Protein AF-0000000080140809 (afdb_homodimer)

Foldseek 3Di:
DLPAFPDALDQKFKEKFFAAAADQALVVLLVRVLVSLLVQLVVGHQEYEYAFASSFDPDLVTQVVFAAALVDPVGCVSLQSQLVSLQVSQHKYFSHWHWYDDPNFIFTKTFIAASNSDTFDMATAADWDADDDPPADGDTRVVHHDHDDAWDWGQYNGGIETEHEAVRVVDLLNLVVCVSNNHAEYEYRYFDALDFDDPLSNLHKYWYHYHADDVDDPPPSHHWTFIAGNVRDTQDTDDRHGDMIMGMDRSVSSVVVCVVPVVVVVDDVVVDDRDDPVVD/DLPAFPDALDQKFKEKFFAAAADQALVVLLVVVLVSLLVQLVVGHQEYEYAFASSFPPDLVTQVVFAAALVDPVGCSSLQSQLVSLQVSQHKYFSHWHWYDDPNFIFTKTFIAASNSDTFDMDTAADWDADDDPPADGDTRVVHHDHDDAWDWGQYNGGIETEHEAVRVVDLLSLVVCVSNNHAEYEYRYFDAQDADDPLSNLHKYWYHYHADDVDDPPPRHHWTFIAGNRRDTQDTDDRHGDMIMGMDRSVSSVVVCVVPVVVVVDDVVVDDRDDPVVD

Organism: Aquilegia coerulea (NCBI:txid218851)

Sequence (560 aa):
MADLPPIPKVSKFKIALCQLKVTMDKAQNIIEACKSIEDAAQKGAMLVVLPEMWNCPYSSDNFSRFAEDFNDRNTSPSFMMLSEVAHSQGITIVGGSVPERCGGRLYNTSCVFGADGKLIAKHRKVHLFDINMPGEISFKESDIFTAGDKPTVVDTDVGHIGIGICHDIRFPELSMLYASRGVHLICYPGAFNMSTGEALWELLFVATCSPARASSGSYIIWGHSTLVGPFGEIIATAGCEETTVIAEVDYSMIQLRRESLPLEKQKRGDIYKVVDYFMDMADLPPIPKVSKFKIALCQLKVTMDKAQNIIEACKSIEDAAQKGAMLVVLPEMWNCPYSSDNFSRFAEDFNDRNTSPSFMMLSEVAHSQGITIVGGSVPERCGGRLYNTSCVFGADGKLIAKHRKVHLFDINMPGEISFKESDIFTAGDKPTVVDTDVGHIGIGICHDIRFPELSMLYASRGVHLICYPGAFNMSTGEALWELLFVATCSPARASSGSYIIWGHSTLVGPFGEIIATAGCEETTVIAEVDYSMIQLRRESLPLEKQKRGDIYKVVDYFMD

pLDDT: mean 88.83, std 14.15, range [26.0, 98.88]

Nearest PDB structures (foldseek):
  2w1v-assembly1_B  TM=9.337E-01  e=7.143E-37  Mus musculus
  4hgd-assembly2_C  TM=8.334E-01  e=1.676E-21  Saccharomyces cerevisiae S288C
  4hgd-assembly2_B  TM=8.288E-01  e=1.229E-21  Saccharomyces cerevisiae S288C
  4hg5-assembly1_C  TM=8.174E-01  e=3.115E-21  Saccharomyces cerevisiae S288C
  4hgd-assembly1_A  TM=8.126E-01  e=7.418E-21  Saccharomyces cerevisiae S288C

Radius of gyration: 25.03 Å; Cα contacts (8 Å, |Δi|>4): 1475; chains: 2; bounding box: 55×76×51 Å

InterPro domains:
  IPR003010 Carbon-nitrogen hydrolase [PF00795] (14-257)
  IPR003010 Carbon-nitrogen hydrolase [PS50263] (13-251)
  IPR036526 Carbon-nitrogen hydrolase superfamily [G3DSA:3.60.110.10] (10-277)
  IPR036526 Carbon-nitrogen hydrolase superfamily [SSF56317] (7-264)
  IPR045254 Nit1/2, carbon-nitrogen hydrolase domain [cd07572] (14-268)

Structure (mmCIF, N/CA/C/O backbone):
data_AF-0000000080140809-model_v1
#
loop_
_entity.id
_entity.type
_entity.pdbx_description
1 polymer 'CN hydrolase domain-containing protein'
#
loop_
_atom_site.group_PDB
_atom_site.id
_atom_site.type_symbol
_atom_site.label_atom_id
_atom_site.label_alt_id
_atom_site.label_comp_id
_atom_site.label_asym_id
_atom_site.label_entity_id
_atom_site.label_seq_id
_atom_site.pdbx_PDB_ins_code
_atom_site.Cartn_x
_atom_site.Cartn_y
_atom_site.Cartn_z
_atom_site.occupancy
_atom_site.B_iso_or_equiv
_atom_site.auth_seq_id
_atom_site.auth_comp_id
_atom_site.auth_asym_id
_atom_site.auth_atom_id
_atom_site.pdbx_PDB_model_num
ATOM 1 N N . MET A 1 1 ? -15.273 -7.195 19.672 1 26 1 MET A N 1
ATOM 2 C CA . MET A 1 1 ? -16.172 -6.434 18.812 1 26 1 MET A CA 1
ATOM 3 C C . MET A 1 1 ? -15.547 -5.105 18.406 1 26 1 MET A C 1
ATOM 5 O O . MET A 1 1 ? -15.18 -4.297 19.266 1 26 1 MET A O 1
ATOM 9 N N . ALA A 1 2 ? -14.828 -5.137 17.25 1 36.91 2 ALA A N 1
ATOM 10 C CA . ALA A 1 2 ? -14.273 -3.838 16.875 1 36.91 2 ALA A CA 1
ATOM 11 C C . ALA A 1 2 ? -15.281 -2.719 17.109 1 36.91 2 ALA A C 1
ATOM 13 O O . ALA A 1 2 ? -16.422 -2.801 16.641 1 36.91 2 ALA A O 1
ATOM 14 N N . ASP A 1 3 ? -15.203 -2.035 18.062 1 42.16 3 ASP A N 1
ATOM 15 C CA . ASP A 1 3 ? -16.094 -0.907 18.312 1 42.16 3 ASP A CA 1
ATOM 16 C C . ASP A 1 3 ? -16.219 -0.023 17.078 1 42.16 3 A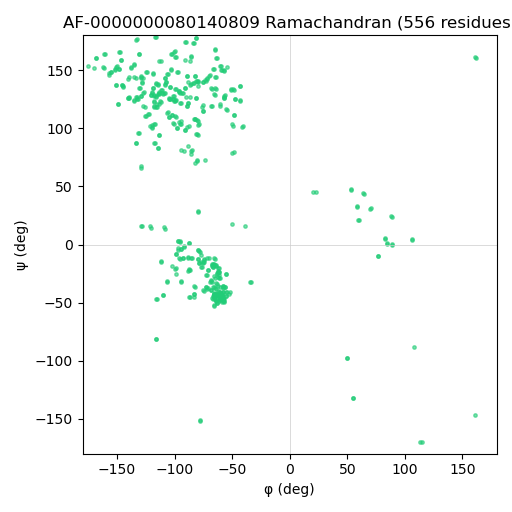SP A C 1
ATOM 18 O O . ASP A 1 3 ? -15.234 0.248 16.391 1 42.16 3 ASP A O 1
ATOM 22 N N . LEU A 1 4 ? -17.406 -0.043 16.484 1 50.22 4 LEU A N 1
ATOM 23 C CA . LEU A 1 4 ? -17.703 0.815 15.352 1 50.22 4 LEU A CA 1
ATOM 24 C C . LEU A 1 4 ? -17.172 2.223 15.57 1 50.22 4 LEU A C 1
ATOM 26 O O . LEU A 1 4 ? -17.172 2.727 16.703 1 50.22 4 LEU A O 1
ATOM 30 N N . PRO A 1 5 ? -16.344 2.643 14.609 1 56.59 5 PRO A N 1
ATOM 31 C CA . PRO A 1 5 ? -15.922 4.035 14.758 1 56.59 5 PRO A CA 1
ATOM 32 C C . PRO A 1 5 ? -17.078 4.965 15.148 1 56.59 5 PRO A C 1
ATOM 34 O O . PRO A 1 5 ? -18.234 4.688 14.836 1 56.59 5 PRO A O 1
ATOM 37 N N . PRO A 1 6 ? -16.859 5.855 16.078 1 65 6 PRO A N 1
ATOM 38 C CA . PRO A 1 6 ? -17.906 6.836 16.391 1 65 6 PRO A CA 1
ATOM 39 C C . PRO A 1 6 ? -18.484 7.504 15.141 1 65 6 PRO A C 1
ATOM 41 O O . PRO A 1 6 ? -17.766 7.68 14.148 1 65 6 PRO A O 1
ATOM 44 N N . ILE A 1 7 ? -19.75 7.582 15.047 1 74.75 7 ILE A N 1
ATOM 45 C CA . ILE A 1 7 ? -20.438 8.227 13.938 1 74.75 7 ILE A CA 1
ATOM 46 C C . ILE A 1 7 ? -20.047 9.695 13.867 1 74.75 7 ILE A C 1
ATOM 48 O O . ILE A 1 7 ? -20.172 10.43 14.852 1 74.75 7 ILE A O 1
ATOM 52 N N . PRO A 1 8 ? -19.516 10.047 12.781 1 82.31 8 PRO A N 1
ATOM 53 C CA . PRO A 1 8 ? -19.156 11.461 12.648 1 82.31 8 PRO A CA 1
ATOM 54 C C . PRO A 1 8 ? -20.359 12.391 12.781 1 82.31 8 PRO A C 1
ATOM 56 O O . PRO A 1 8 ? -21.484 11.992 12.477 1 82.31 8 PRO A O 1
ATOM 59 N N . LYS A 1 9 ? -20.094 13.578 13.273 1 85 9 LYS A N 1
ATOM 60 C CA . LYS A 1 9 ? -21.156 14.57 13.453 1 85 9 LYS A CA 1
ATOM 61 C C . LYS A 1 9 ? -21.719 15.008 12.109 1 85 9 LYS A C 1
ATOM 63 O O . LYS A 1 9 ? -22.891 15.422 12.023 1 85 9 LYS A O 1
ATOM 68 N N . VAL A 1 10 ? -20.891 14.93 11.07 1 91.06 10 VAL A N 1
ATOM 69 C CA . VAL A 1 10 ? -21.328 15.258 9.719 1 91.06 10 VAL A CA 1
ATOM 70 C C . VAL A 1 10 ? -21.047 14.086 8.789 1 91.06 10 VAL A C 1
ATOM 72 O O . VAL A 1 10 ? -20.047 13.375 8.953 1 91.06 10 VAL A O 1
ATOM 75 N N . SER A 1 11 ? -21.938 13.969 7.773 1 91.56 11 SER A N 1
ATOM 76 C CA . SER A 1 11 ? -21.766 12.875 6.824 1 91.56 11 SER A CA 1
ATOM 77 C C . SER A 1 11 ? -20.984 13.328 5.594 1 91.56 11 SER A C 1
ATOM 79 O O . SER A 1 11 ? -20.328 12.523 4.945 1 91.56 11 SER A O 1
ATOM 81 N N . LYS A 1 12 ? -21.219 14.602 5.305 1 95.94 12 LYS A N 1
ATOM 82 C CA . LYS A 1 12 ? -20.547 15.211 4.156 1 95.94 12 LYS A CA 1
ATOM 83 C C . LYS A 1 12 ? -19.969 16.578 4.52 1 95.94 12 LYS A C 1
ATOM 85 O O . LYS A 1 12 ? -20.562 17.328 5.285 1 95.94 12 LYS A O 1
ATOM 90 N N . PHE A 1 13 ? -18.859 16.859 3.969 1 97.62 13 PHE A N 1
ATOM 91 C CA . PHE A 1 13 ? -18.25 18.172 4.18 1 97.62 13 PHE A CA 1
ATOM 92 C C . PHE A 1 13 ? -17.219 18.469 3.102 1 97.62 13 PHE A C 1
ATOM 94 O O . PHE A 1 13 ? -16.812 17.578 2.359 1 97.62 13 PHE A O 1
ATOM 101 N N . LYS A 1 14 ? -16.875 19.75 3.035 1 98.12 14 LYS A N 1
ATOM 102 C CA . LYS A 1 14 ? -15.828 20.156 2.115 1 98.12 14 LYS A CA 1
ATOM 103 C C . LYS A 1 14 ? -14.484 20.25 2.83 1 98.12 14 LYS A C 1
ATOM 105 O O . LYS A 1 14 ? -14.391 20.844 3.914 1 98.12 14 LYS A O 1
ATOM 110 N N . ILE A 1 15 ? -13.492 19.656 2.221 1 98.56 15 ILE A N 1
ATOM 111 C CA . ILE A 1 15 ? -12.109 19.766 2.67 1 98.56 15 ILE A CA 1
ATOM 112 C C . ILE A 1 15 ? -11.312 20.625 1.695 1 98.56 15 ILE A C 1
ATOM 114 O O . ILE A 1 15 ? -11.555 20.594 0.487 1 98.56 15 ILE A O 1
ATOM 118 N N . ALA A 1 16 ? -10.414 21.391 2.223 1 98.62 16 ALA A N 1
ATOM 119 C CA . ALA A 1 16 ? -9.5 22.172 1.397 1 98.62 16 ALA A CA 1
ATOM 120 C C . ALA A 1 16 ? -8.047 21.797 1.679 1 98.62 16 ALA A C 1
ATOM 122 O O . ALA A 1 16 ? -7.625 21.734 2.836 1 98.62 16 ALA A O 1
ATOM 123 N N . LEU A 1 17 ? -7.336 21.5 0.632 1 97.75 17 LEU A N 1
ATOM 124 C CA . LEU A 1 17 ? -5.895 21.266 0.684 1 97.75 17 LEU A CA 1
ATOM 125 C C . LEU A 1 17 ? -5.129 22.453 0.126 1 97.75 17 LEU A C 1
ATOM 127 O O . LEU A 1 17 ? -5.148 22.703 -1.082 1 97.75 17 LEU A O 1
ATOM 131 N N . CYS A 1 18 ? -4.449 23.172 1.012 1 97.81 18 CYS A N 1
ATOM 132 C CA . CYS A 1 18 ? -3.756 24.391 0.602 1 97.81 18 CYS A CA 1
ATOM 133 C C . CYS A 1 18 ? -2.316 24.078 0.201 1 97.81 18 CYS A C 1
ATOM 135 O O . CYS A 1 18 ? -1.435 24 1.057 1 97.81 18 CYS A O 1
ATOM 137 N N . GLN A 1 19 ? -2.1 23.953 -1.057 1 95.69 19 GLN A N 1
ATOM 138 C CA . GLN A 1 19 ? -0.749 23.781 -1.577 1 95.69 19 GLN A CA 1
ATOM 139 C C . GLN A 1 19 ? -0 25.109 -1.644 1 95.69 19 GLN A C 1
ATOM 141 O O . GLN A 1 19 ? -0.172 25.875 -2.592 1 95.69 19 GLN A O 1
ATOM 146 N N . LEU A 1 20 ? 0.915 25.328 -0.697 1 95.69 20 LEU A N 1
ATOM 147 C CA . LEU A 1 20 ? 1.479 26.656 -0.481 1 95.69 20 LEU A CA 1
ATOM 148 C C . LEU A 1 20 ? 2.914 26.734 -0.994 1 95.69 20 LEU A C 1
ATOM 150 O O . LEU A 1 20 ? 3.658 25.75 -0.905 1 95.69 20 LEU A O 1
ATOM 154 N N . LYS A 1 21 ? 3.227 27.891 -1.467 1 92.38 21 LYS A N 1
ATOM 155 C CA . LYS A 1 21 ? 4.633 28.219 -1.701 1 92.38 21 LYS A CA 1
ATOM 156 C C . LYS A 1 21 ? 5.324 28.625 -0.405 1 92.38 21 LYS A C 1
ATOM 158 O O . LYS A 1 21 ? 4.75 29.344 0.412 1 92.38 21 LYS A O 1
ATOM 163 N N . VAL A 1 22 ? 6.527 28.172 -0.271 1 93.12 22 VAL A N 1
ATOM 164 C CA . VAL A 1 22 ? 7.281 28.484 0.94 1 93.12 22 VAL A CA 1
ATOM 165 C C . VAL A 1 22 ? 8.477 29.359 0.597 1 93.12 22 VAL A C 1
ATOM 167 O O . VAL A 1 22 ? 9.219 29.078 -0.348 1 93.12 22 VAL A O 1
ATOM 170 N N . THR A 1 23 ? 8.617 30.453 1.328 1 93.19 23 THR A N 1
ATOM 171 C CA . THR A 1 23 ? 9.734 31.359 1.116 1 93.19 23 THR A CA 1
ATOM 172 C C . THR A 1 23 ? 10.625 31.422 2.352 1 93.19 23 THR A C 1
ATOM 174 O O . THR A 1 23 ? 10.312 30.812 3.377 1 93.19 23 THR A O 1
ATOM 177 N N . MET A 1 24 ? 11.734 32.219 2.26 1 94.56 24 MET A N 1
ATOM 178 C CA . MET A 1 24 ? 12.672 32.406 3.361 1 94.56 24 MET A CA 1
ATOM 179 C C . MET A 1 24 ? 12.125 33.375 4.406 1 94.56 24 MET A C 1
ATOM 181 O O . MET A 1 24 ? 12.703 33.531 5.48 1 94.56 24 MET A O 1
ATOM 185 N N . ASP A 1 25 ? 11.031 33.969 4.145 1 96.38 25 ASP A N 1
ATOM 186 C CA . ASP A 1 25 ? 10.398 34.938 5.051 1 96.38 25 ASP A CA 1
ATOM 187 C C . ASP A 1 25 ? 9.242 34.281 5.805 1 96.38 25 ASP A C 1
ATOM 189 O O . ASP A 1 25 ? 8.141 34.156 5.266 1 96.38 25 ASP A O 1
ATOM 193 N N . LYS A 1 26 ? 9.43 33.969 7.035 1 97 26 LYS A N 1
ATOM 194 C CA . LYS A 1 26 ? 8.438 33.281 7.855 1 97 26 LYS A CA 1
ATOM 195 C C . LYS A 1 26 ? 7.141 34.094 7.941 1 97 26 LYS A C 1
ATOM 197 O O . LYS A 1 26 ? 6.051 33.531 7.836 1 97 26 LYS A O 1
ATOM 202 N N . ALA A 1 27 ? 7.301 35.375 8.164 1 97.69 27 ALA A N 1
ATOM 203 C CA . ALA A 1 27 ? 6.125 36.219 8.289 1 97.69 27 ALA A CA 1
ATOM 204 C C . ALA A 1 27 ? 5.273 36.188 7.023 1 97.69 27 ALA A C 1
ATOM 206 O O . ALA A 1 27 ? 4.043 36.094 7.098 1 97.69 27 ALA A O 1
ATOM 207 N N . GLN A 1 28 ? 5.938 36.219 5.918 1 97.75 28 GLN A N 1
ATOM 208 C CA . GLN A 1 28 ? 5.227 36.125 4.648 1 97.75 28 GLN A CA 1
ATOM 209 C C . GLN A 1 28 ? 4.535 34.781 4.484 1 97.75 28 GLN A C 1
ATOM 211 O O . GLN A 1 28 ? 3.408 34.719 3.988 1 97.75 28 GLN A O 1
ATOM 216 N N . ASN A 1 29 ? 5.219 33.719 4.801 1 97.69 29 ASN A N 1
ATOM 217 C CA . ASN A 1 29 ? 4.609 32.406 4.746 1 97.69 29 ASN A CA 1
ATOM 218 C C . ASN A 1 29 ? 3.34 32.312 5.59 1 97.69 29 ASN A C 1
ATOM 220 O O . ASN A 1 29 ? 2.34 31.75 5.164 1 97.69 29 ASN A O 1
ATOM 224 N N . ILE A 1 30 ? 3.367 32.906 6.754 1 98.62 30 ILE A N 1
ATOM 225 C CA . ILE A 1 30 ? 2.242 32.906 7.68 1 98.62 30 ILE A CA 1
ATOM 226 C C . ILE A 1 30 ? 1.074 33.688 7.09 1 98.62 30 ILE A C 1
ATOM 228 O O . ILE A 1 30 ? -0.074 33.25 7.145 1 98.62 30 ILE A O 1
ATOM 232 N N . ILE A 1 31 ? 1.376 34.781 6.523 1 98.5 31 ILE A N 1
ATOM 233 C CA . ILE A 1 31 ? 0.348 35.625 5.91 1 98.5 31 ILE A CA 1
ATOM 234 C C . ILE A 1 31 ? -0.338 34.844 4.785 1 98.5 31 ILE A C 1
ATOM 236 O O . ILE A 1 31 ? -1.567 34.844 4.695 1 98.5 31 ILE A O 1
ATOM 240 N N . GLU A 1 32 ? 0.448 34.25 3.949 1 97.56 32 GLU A N 1
ATOM 241 C CA . GLU A 1 32 ? -0.094 33.5 2.816 1 97.56 32 GLU A CA 1
ATOM 242 C C . GLU A 1 32 ? -0.928 32.312 3.281 1 97.56 32 GLU A C 1
ATOM 244 O O . GLU A 1 32 ? -1.968 32 2.695 1 97.56 32 GLU A O 1
ATOM 249 N N . ALA A 1 33 ? -0.45 31.609 4.254 1 98.44 33 ALA A N 1
ATOM 250 C CA . ALA A 1 33 ? -1.217 30.516 4.82 1 98.44 33 ALA A CA 1
ATOM 251 C C . ALA A 1 33 ? -2.564 30.984 5.348 1 98.44 33 ALA A C 1
ATOM 253 O O . ALA A 1 33 ? -3.6 30.375 5.074 1 98.44 33 ALA A O 1
ATOM 254 N N . CYS A 1 34 ? -2.488 32.062 6.086 1 98.81 34 CYS A N 1
ATOM 255 C CA . CYS A 1 34 ? -3.713 32.625 6.652 1 98.81 34 CYS A CA 1
ATOM 256 C C . CYS A 1 34 ? -4.715 32.969 5.555 1 98.81 34 CYS A C 1
ATOM 258 O O . CYS A 1 34 ? -5.891 32.594 5.645 1 98.81 34 CYS A O 1
ATOM 260 N N . LYS A 1 35 ? -4.242 33.594 4.598 1 98.69 35 LYS A N 1
ATOM 261 C CA . LYS A 1 35 ? -5.094 34 3.473 1 98.69 35 LYS A CA 1
ATOM 262 C C . LYS A 1 35 ? -5.711 32.75 2.809 1 98.69 35 LYS A C 1
ATOM 264 O O . LYS A 1 35 ? -6.898 32.75 2.469 1 98.69 35 LYS A O 1
ATOM 269 N N . SER A 1 36 ? -4.941 31.781 2.568 1 98.44 36 SER A N 1
ATOM 270 C CA . SER A 1 36 ? -5.418 30.562 1.917 1 98.44 36 SER A CA 1
ATOM 271 C C . SER A 1 36 ? -6.484 29.859 2.756 1 98.44 36 SER A C 1
ATOM 273 O O . SER A 1 36 ? -7.469 29.359 2.217 1 98.44 36 SER A O 1
ATOM 275 N N . ILE A 1 37 ? -6.285 29.828 4.043 1 98.75 37 ILE A N 1
ATOM 276 C CA . ILE A 1 37 ? -7.246 29.219 4.953 1 98.75 37 ILE A CA 1
ATOM 277 C C . ILE A 1 37 ? -8.562 30 4.914 1 98.75 37 ILE A C 1
ATOM 279 O O . ILE A 1 37 ? -9.641 29.406 4.801 1 98.75 37 ILE A O 1
ATOM 283 N N . GLU A 1 38 ? -8.438 31.297 5.023 1 98.81 38 GLU A N 1
ATOM 284 C CA . GLU A 1 38 ? -9.625 32.156 5 1 98.81 38 GLU A CA 1
ATOM 285 C C . GLU A 1 38 ? -10.406 31.953 3.697 1 98.81 38 GLU A C 1
ATOM 287 O O . GLU A 1 38 ? -11.633 31.844 3.713 1 98.81 38 GLU A O 1
ATOM 292 N N . ASP A 1 39 ? -9.672 31.969 2.617 1 98.62 39 ASP A N 1
ATOM 293 C CA . ASP A 1 39 ? -10.297 31.781 1.313 1 98.62 39 ASP A CA 1
ATOM 294 C C . ASP A 1 39 ? -11.016 30.438 1.247 1 98.62 39 ASP A C 1
ATOM 296 O O . ASP A 1 39 ? -12.133 30.344 0.728 1 98.62 39 ASP A O 1
ATOM 300 N N . ALA A 1 40 ? -10.375 29.391 1.735 1 98.56 40 ALA A N 1
ATOM 301 C CA . ALA A 1 40 ? -10.969 28.062 1.75 1 98.56 40 ALA A CA 1
ATOM 302 C C . ALA A 1 40 ? -12.234 28.031 2.598 1 98.56 40 ALA A C 1
ATOM 304 O O . ALA A 1 40 ? -13.242 27.438 2.201 1 98.56 40 ALA A O 1
ATOM 305 N N . ALA A 1 41 ? -12.188 28.625 3.738 1 98.56 41 ALA A N 1
ATOM 306 C CA . ALA A 1 41 ? -13.344 28.703 4.621 1 98.56 41 ALA A CA 1
ATOM 307 C C . ALA A 1 41 ? -14.508 29.422 3.943 1 98.56 41 ALA A C 1
ATOM 309 O O . ALA A 1 41 ? -15.656 28.984 4.039 1 98.56 41 ALA A O 1
ATOM 310 N N . GLN A 1 42 ? -14.195 30.484 3.32 1 98.38 42 GLN A N 1
ATOM 311 C CA . GLN A 1 42 ? -15.211 31.266 2.623 1 98.38 42 GLN A CA 1
ATOM 312 C C . GLN A 1 42 ? -15.867 30.438 1.516 1 98.38 42 GLN A C 1
ATOM 314 O O . GLN A 1 42 ? -17.031 30.656 1.182 1 98.38 42 GLN A O 1
ATOM 319 N N . LYS A 1 43 ? -15.148 29.547 1.012 1 98.31 43 LYS A N 1
ATOM 320 C CA . LYS A 1 43 ? -15.664 28.688 -0.049 1 98.31 43 LYS A CA 1
ATOM 321 C C . LYS A 1 43 ? -16.375 27.469 0.531 1 98.31 43 LYS A C 1
ATOM 323 O O . LYS A 1 43 ? -16.734 26.547 -0.204 1 98.31 43 LYS A O 1
ATOM 328 N N . GLY A 1 44 ? -16.422 27.406 1.853 1 98.31 44 GLY A N 1
ATOM 329 C CA . GLY A 1 44 ? -17.281 26.422 2.492 1 98.31 44 GLY A CA 1
ATOM 330 C C . GLY A 1 44 ? -16.516 25.266 3.107 1 98.31 44 GLY A C 1
ATOM 331 O O . GLY A 1 44 ? -17.125 24.312 3.584 1 98.31 44 GLY A O 1
ATOM 332 N N . ALA A 1 45 ? -15.227 25.297 3.086 1 98.62 45 ALA A N 1
ATOM 333 C CA . ALA A 1 45 ? -14.453 24.234 3.697 1 98.62 45 ALA A CA 1
ATOM 334 C C . ALA A 1 45 ? -14.68 24.172 5.207 1 98.62 45 ALA A C 1
ATOM 336 O O . ALA A 1 45 ? -14.68 25.219 5.875 1 98.62 45 ALA A O 1
ATOM 337 N N . MET A 1 46 ? -14.898 23.016 5.695 1 98.62 46 MET A N 1
ATOM 338 C CA . MET A 1 46 ? -15.008 22.797 7.137 1 98.62 46 MET A CA 1
ATOM 339 C C . MET A 1 46 ? -13.703 22.266 7.711 1 98.62 46 MET A C 1
ATOM 341 O O . MET A 1 46 ? -13.484 22.328 8.922 1 98.62 46 MET A O 1
ATOM 345 N N . LEU A 1 47 ? -12.898 21.719 6.871 1 98.75 47 LEU A N 1
ATOM 346 C CA . LEU A 1 47 ? -11.562 21.234 7.199 1 98.75 47 LEU A CA 1
ATOM 347 C C . LEU A 1 47 ? -10.531 21.781 6.219 1 98.75 47 LEU A C 1
ATOM 349 O O . LEU A 1 47 ? -10.727 21.719 5.004 1 98.75 47 LEU A O 1
ATOM 353 N N . VAL A 1 48 ? -9.508 22.359 6.727 1 98.81 48 VAL A N 1
ATOM 354 C CA . VAL A 1 48 ? -8.391 22.828 5.914 1 98.81 48 VAL A CA 1
ATOM 355 C C . VAL A 1 48 ? -7.113 22.109 6.324 1 98.81 48 VAL A C 1
ATOM 357 O O . VAL A 1 48 ? -6.852 21.922 7.516 1 98.81 48 VAL A O 1
ATOM 360 N N . VAL A 1 49 ? -6.383 21.672 5.367 1 98.75 49 VAL A N 1
ATOM 361 C CA . VAL A 1 49 ? -5.113 21 5.598 1 98.75 49 VAL A CA 1
ATOM 362 C C . VAL A 1 49 ? -3.977 21.797 4.961 1 98.75 49 VAL A C 1
ATOM 364 O O . VAL A 1 49 ? -4.07 22.203 3.801 1 98.75 49 VAL A O 1
ATOM 367 N N . LEU A 1 50 ? -2.965 22.078 5.723 1 98.44 50 LEU A N 1
ATOM 368 C CA . LEU A 1 50 ? -1.776 22.766 5.215 1 98.44 50 LEU A CA 1
ATOM 369 C C . LEU A 1 50 ? -0.658 21.766 4.945 1 98.44 50 LEU A C 1
ATOM 371 O O . LEU A 1 50 ? -0.731 20.609 5.379 1 98.44 50 LEU A O 1
ATOM 375 N N . PRO A 1 51 ? 0.395 22.188 4.207 1 97 51 PRO A N 1
ATOM 376 C CA . PRO A 1 51 ? 1.485 21.281 3.861 1 97 51 PRO A CA 1
ATOM 377 C C . PRO A 1 51 ? 2.521 21.156 4.977 1 97 51 PRO A C 1
ATOM 379 O O . PRO A 1 51 ? 2.418 21.828 6 1 97 51 PRO A O 1
ATOM 382 N N . GLU A 1 52 ? 3.469 20.203 4.727 1 95.88 52 GLU A N 1
ATOM 383 C CA . GLU A 1 52 ? 4.605 20.031 5.629 1 95.88 52 GLU A CA 1
ATOM 384 C C . GLU A 1 52 ? 5.543 21.234 5.57 1 95.88 52 GLU A C 1
ATOM 386 O O . GLU A 1 52 ? 5.883 21.719 4.484 1 95.88 52 GLU A O 1
ATOM 391 N N . MET A 1 53 ? 5.965 21.719 6.746 1 95.94 53 MET A N 1
ATOM 392 C CA . MET A 1 53 ? 6.977 22.766 6.902 1 95.94 53 MET A CA 1
ATOM 393 C C . MET A 1 53 ? 6.613 24 6.086 1 95.94 53 MET A C 1
ATOM 395 O O . MET A 1 53 ? 7.453 24.547 5.371 1 95.94 53 MET A O 1
ATOM 399 N N . TRP A 1 54 ? 5.461 24.328 6.242 1 96.38 54 TRP A N 1
ATOM 400 C CA . TRP A 1 54 ? 4.957 25.406 5.387 1 96.38 54 TRP A CA 1
ATOM 401 C C . 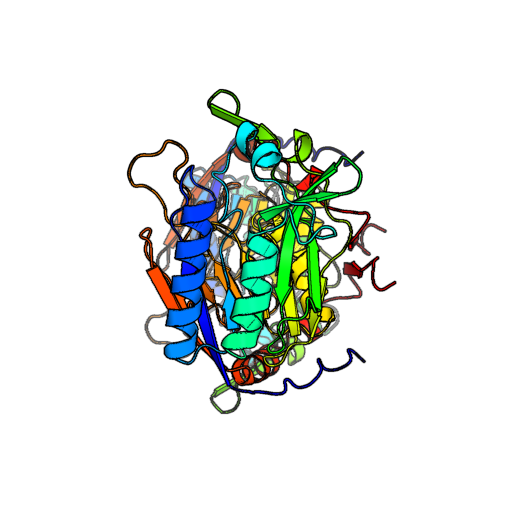TRP A 1 54 ? 5.492 26.766 5.836 1 96.38 54 TRP A C 1
ATOM 403 O O . TRP A 1 54 ? 5.41 27.75 5.094 1 96.38 54 TRP A O 1
ATOM 413 N N . ASN A 1 55 ? 6.047 26.859 7.051 1 96.81 55 ASN A N 1
ATOM 414 C CA . ASN A 1 55 ? 6.523 28.156 7.508 1 96.81 55 ASN A CA 1
ATOM 415 C C . ASN A 1 55 ? 8.023 28.328 7.273 1 96.81 55 ASN A C 1
ATOM 417 O O . ASN A 1 55 ? 8.609 29.344 7.652 1 96.81 55 ASN A O 1
ATOM 421 N N . CYS A 1 56 ? 8.633 27.25 6.797 1 92.88 56 CYS A N 1
ATOM 422 C CA . CYS A 1 56 ? 10.086 27.25 6.68 1 92.88 56 CYS A CA 1
ATOM 423 C C . CYS A 1 56 ? 10.531 26.469 5.445 1 92.88 56 CYS A C 1
ATOM 425 O O . CYS A 1 56 ? 10.023 25.375 5.18 1 92.88 56 CYS A O 1
ATOM 427 N N . PRO A 1 57 ? 11.531 27.109 4.711 1 89.5 57 PRO A N 1
ATOM 428 C CA . PRO A 1 57 ? 12.109 26.25 3.668 1 89.5 57 PRO A CA 1
ATOM 429 C C . PRO A 1 57 ? 12.68 24.953 4.219 1 89.5 57 PRO A C 1
ATOM 431 O O . PRO A 1 57 ? 13.258 24.938 5.309 1 89.5 57 PRO A O 1
ATOM 434 N N . TYR A 1 58 ? 12.648 23.922 3.408 1 85 58 TYR A N 1
ATOM 435 C CA . TYR A 1 58 ? 13.008 22.578 3.875 1 85 58 TYR A CA 1
ATOM 436 C C . TYR A 1 58 ? 14.508 22.359 3.789 1 85 58 TYR A C 1
ATOM 438 O O . TYR A 1 58 ? 14.992 21.734 2.844 1 85 58 TYR A O 1
ATOM 446 N N . SER A 1 59 ? 15.172 22.844 4.734 1 85.06 59 SER A N 1
ATOM 447 C CA . SER A 1 59 ? 16.609 22.641 4.867 1 85.06 59 SER A CA 1
ATOM 448 C C . SER A 1 59 ? 17.031 22.609 6.336 1 85.06 59 SER A C 1
ATOM 450 O O . SER A 1 59 ? 16.391 23.234 7.184 1 85.06 59 SER A O 1
ATOM 452 N N . SER A 1 60 ? 18.094 21.875 6.562 1 83.81 60 SER A N 1
ATOM 453 C CA . SER A 1 60 ? 18.562 21.625 7.918 1 83.81 60 SER A CA 1
ATOM 454 C C . SER A 1 60 ? 18.859 22.922 8.648 1 83.81 60 SER A C 1
ATOM 456 O O . SER A 1 60 ? 18.531 23.078 9.828 1 83.81 60 SER A O 1
ATOM 458 N N . ASP A 1 61 ? 19.375 23.844 7.961 1 86.69 61 ASP A N 1
ATOM 459 C CA . ASP A 1 61 ? 19.781 25.109 8.586 1 86.69 61 ASP A CA 1
ATOM 460 C C . ASP A 1 61 ? 18.562 25.938 8.977 1 86.69 61 ASP A C 1
ATOM 462 O O . ASP A 1 61 ? 18.609 26.703 9.938 1 86.69 61 ASP A O 1
ATOM 466 N N . ASN A 1 62 ? 17.484 25.734 8.305 1 91.12 62 ASN A N 1
ATOM 467 C CA . ASN A 1 62 ? 16.297 26.562 8.516 1 91.12 62 ASN A CA 1
ATOM 468 C C . ASN A 1 62 ? 15.414 26 9.625 1 91.12 62 ASN A C 1
ATOM 470 O O . ASN A 1 62 ? 14.703 26.75 10.297 1 91.12 62 ASN A O 1
ATOM 474 N N . PHE A 1 63 ? 15.508 24.797 9.906 1 94.12 63 PHE A N 1
ATOM 475 C CA . PHE A 1 63 ? 14.578 24.172 10.836 1 94.12 63 PHE A CA 1
ATOM 476 C C . PHE A 1 63 ? 14.727 24.766 12.234 1 94.12 63 PHE A C 1
ATOM 478 O O . PHE A 1 63 ? 13.734 25.141 12.859 1 94.12 63 PHE A O 1
ATOM 485 N N . SER A 1 64 ? 15.914 24.875 12.656 1 94.12 64 SER A N 1
ATOM 486 C CA . SER A 1 64 ? 16.141 25.406 13.992 1 94.12 64 SER A CA 1
ATOM 487 C C . SER A 1 64 ? 15.773 26.891 14.055 1 94.12 64 SER A C 1
ATOM 489 O O . SER A 1 64 ? 15.172 27.344 15.031 1 94.12 64 SER A O 1
ATOM 491 N N . ARG A 1 65 ? 16.078 27.609 13.023 1 94.75 65 ARG A N 1
ATOM 492 C CA . ARG A 1 65 ? 15.844 29.047 12.969 1 94.75 65 ARG A CA 1
ATOM 493 C C . ARG A 1 65 ? 14.352 29.359 12.969 1 94.75 65 ARG A C 1
ATOM 495 O O . ARG A 1 65 ? 13.914 30.344 13.578 1 94.75 65 ARG A O 1
ATOM 502 N N . PHE A 1 66 ? 13.602 28.562 12.336 1 96.81 66 PHE A N 1
ATOM 503 C CA . PHE A 1 66 ? 12.172 28.812 12.164 1 96.81 66 PHE A CA 1
ATOM 504 C C . PHE A 1 66 ? 11.359 28.109 13.242 1 96.81 66 PHE A C 1
ATOM 506 O O . PHE A 1 66 ? 10.141 28.281 13.32 1 96.81 66 PHE A O 1
ATOM 513 N N . ALA A 1 67 ? 12.016 27.344 14.078 1 97.38 67 ALA A N 1
ATOM 514 C CA . ALA A 1 67 ? 11.336 26.547 15.078 1 97.38 67 ALA A CA 1
ATOM 515 C C . ALA A 1 67 ? 10.602 27.422 16.094 1 97.38 67 ALA A C 1
ATOM 517 O O . ALA A 1 67 ? 11.07 28.516 16.422 1 97.38 67 ALA A O 1
ATOM 518 N N . GLU A 1 68 ? 9.5 26.922 16.484 1 98 68 GLU A N 1
ATOM 519 C CA . GLU A 1 68 ? 8.68 27.625 17.469 1 98 68 GLU A CA 1
ATOM 520 C C . GLU A 1 68 ? 8.5 26.797 18.734 1 98 68 GLU A C 1
ATOM 522 O O . GLU A 1 68 ? 8.461 25.562 18.688 1 98 68 GLU A O 1
ATOM 527 N N . ASP A 1 69 ? 8.406 27.469 19.844 1 97.56 69 ASP A N 1
ATOM 528 C CA . ASP A 1 69 ? 8.023 26.875 21.109 1 97.56 69 ASP A CA 1
ATOM 529 C C . ASP A 1 69 ? 6.531 27.062 21.391 1 97.56 69 ASP A C 1
ATOM 531 O O . ASP A 1 69 ? 6.098 28.156 21.766 1 97.56 69 ASP A O 1
ATOM 535 N N . PHE A 1 70 ? 5.742 25.984 21.25 1 96.19 70 PHE A N 1
ATOM 536 C CA . PHE A 1 70 ? 4.285 26.078 21.297 1 96.19 70 PHE A CA 1
ATOM 537 C C . PHE A 1 70 ? 3.799 26.391 22.703 1 96.19 70 PHE A C 1
ATOM 539 O O . PHE A 1 70 ? 2.639 26.766 22.891 1 96.19 70 PHE A O 1
ATOM 546 N N . ASN A 1 71 ? 4.711 26.297 23.688 1 93.94 71 ASN A N 1
ATOM 547 C CA . ASN A 1 71 ? 4.352 26.625 25.062 1 93.94 71 ASN A CA 1
ATOM 548 C C . ASN A 1 71 ? 4.488 28.125 25.328 1 93.94 71 ASN A C 1
ATOM 550 O O . ASN A 1 71 ? 4.047 28.609 26.375 1 93.94 71 ASN A O 1
ATOM 554 N N . ASP A 1 72 ? 5.102 28.797 24.406 1 93.56 72 ASP A N 1
ATOM 555 C CA . ASP A 1 72 ? 5.25 30.25 24.5 1 93.56 72 ASP A CA 1
ATOM 556 C C . ASP A 1 72 ? 4.535 30.953 23.344 1 93.56 72 ASP A C 1
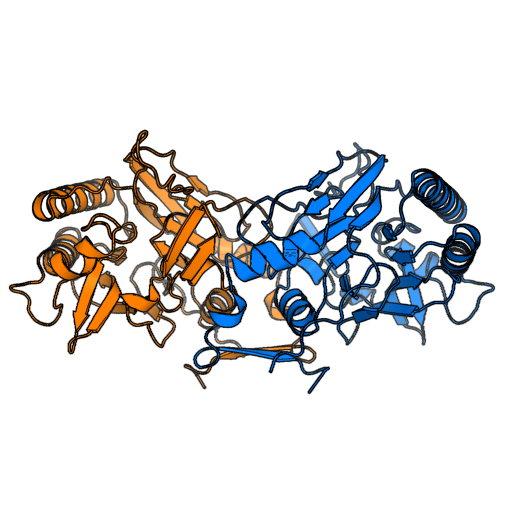ATOM 558 O O . ASP A 1 72 ? 5.082 31.062 22.25 1 93.56 72 ASP A O 1
ATOM 562 N N . ARG A 1 73 ? 3.477 31.484 23.578 1 89.56 73 ARG A N 1
ATOM 563 C CA . ARG A 1 73 ? 2.641 32.125 22.562 1 89.56 73 ARG A CA 1
ATOM 564 C C . ARG A 1 73 ? 3.367 33.281 21.906 1 89.56 73 ARG A C 1
ATOM 566 O O . ARG A 1 73 ? 3.111 33.594 20.75 1 89.56 73 ARG A O 1
ATOM 573 N N . ASN A 1 74 ? 4.277 33.875 22.578 1 90.44 74 ASN A N 1
ATOM 574 C CA . ASN A 1 74 ? 4.984 35.062 22.062 1 90.44 74 ASN A CA 1
ATOM 575 C C . ASN A 1 74 ? 6.031 34.656 21.031 1 90.44 74 ASN A C 1
ATOM 577 O O . ASN A 1 74 ? 6.469 35.5 20.234 1 90.44 74 ASN A O 1
ATOM 581 N N . THR A 1 75 ? 6.328 33.469 21 1 92.5 75 THR A N 1
ATOM 582 C CA . THR A 1 75 ? 7.371 33.031 20.078 1 92.5 75 THR A CA 1
ATOM 583 C C . THR A 1 75 ? 6.84 32 19.094 1 92.5 75 THR A C 1
ATOM 585 O O . THR A 1 75 ? 7.613 31.25 18.5 1 92.5 75 THR A O 1
ATOM 588 N N . SER A 1 76 ? 5.617 31.906 19.031 1 97.69 76 SER A N 1
ATOM 589 C CA . SER A 1 76 ? 5.027 30.906 18.156 1 97.69 76 SER A CA 1
ATOM 590 C C . SER A 1 76 ? 3.967 31.516 17.25 1 97.69 76 SER A C 1
ATOM 592 O O . SER A 1 76 ? 2.791 31.156 17.328 1 97.69 76 SER A O 1
ATOM 594 N N . PRO A 1 77 ? 4.406 32.375 16.328 1 98.19 77 PRO A N 1
ATOM 595 C CA . PRO A 1 77 ? 3.441 33.094 15.492 1 98.19 77 PRO A CA 1
ATOM 596 C C . PRO A 1 77 ? 2.648 32.188 14.578 1 98.19 77 PRO A C 1
ATOM 598 O O . PRO A 1 77 ? 1.479 32.438 14.281 1 98.19 77 PRO A O 1
ATOM 601 N N . SER A 1 78 ? 3.232 31.125 14.008 1 98.62 78 SER A N 1
ATOM 602 C CA . SER A 1 78 ? 2.5 30.188 13.172 1 98.62 78 SER A CA 1
ATOM 603 C C . SER A 1 78 ? 1.381 29.516 13.953 1 98.62 78 SER A C 1
ATOM 605 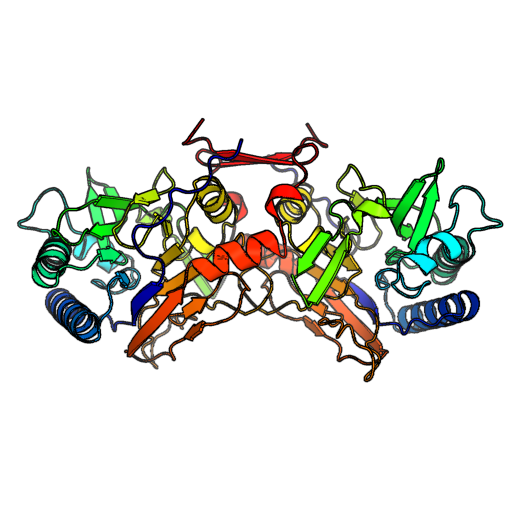O O . SER A 1 78 ? 0.243 29.438 13.484 1 98.62 78 SER A O 1
ATOM 607 N N . PHE A 1 79 ? 1.758 29.062 15.148 1 98.38 79 PHE A N 1
ATOM 608 C CA . PHE A 1 79 ? 0.815 28.422 16.047 1 98.38 79 PHE A CA 1
ATOM 609 C C . PHE A 1 79 ? -0.365 29.328 16.359 1 98.38 79 PHE A C 1
ATOM 611 O O . PHE A 1 79 ? -1.521 28.922 16.266 1 98.38 79 PHE A O 1
ATOM 618 N N . MET A 1 80 ? -0.044 30.516 16.703 1 98.56 80 MET A N 1
ATOM 619 C CA . MET A 1 80 ? -1.072 31.484 17.078 1 98.56 80 MET A CA 1
ATOM 620 C C . MET A 1 80 ? -1.972 31.812 15.898 1 98.56 80 MET A C 1
ATOM 622 O O . MET A 1 80 ? -3.188 31.953 16.047 1 98.56 80 MET A O 1
ATOM 626 N N . MET A 1 81 ? -1.368 32 14.789 1 98.75 81 MET A N 1
ATOM 627 C CA . MET A 1 81 ? -2.162 32.312 13.602 1 98.75 81 MET A CA 1
ATOM 628 C C . MET A 1 81 ? -3.166 31.188 13.328 1 98.75 81 MET A C 1
ATOM 630 O O . MET A 1 81 ? -4.336 31.453 13.055 1 98.75 81 MET A O 1
ATOM 634 N N . LEU A 1 82 ? -2.76 29.984 13.383 1 98.81 82 LEU A N 1
ATOM 635 C CA . LEU A 1 82 ? -3.637 28.844 13.117 1 98.81 82 LEU A CA 1
ATOM 636 C C . LEU A 1 82 ? -4.789 28.797 14.117 1 98.81 82 LEU A C 1
ATOM 638 O O . LEU A 1 82 ? -5.938 28.578 13.734 1 98.81 82 LEU A O 1
ATOM 642 N N . SER A 1 83 ? -4.48 28.969 15.375 1 98.69 83 SER A N 1
ATOM 643 C CA . SER A 1 83 ? -5.504 29 16.406 1 98.69 83 SER A CA 1
ATOM 644 C C . SER A 1 83 ? -6.527 30.109 16.141 1 98.69 83 SER A C 1
ATOM 646 O O . SER A 1 83 ? -7.734 29.844 16.156 1 98.69 83 SER A O 1
ATOM 648 N N . GLU A 1 84 ? -6.051 31.281 15.875 1 98.69 84 GLU A N 1
ATOM 649 C CA . GLU A 1 84 ? -6.906 32.438 15.695 1 98.69 84 GLU A CA 1
ATOM 650 C C . GLU A 1 84 ? -7.793 32.312 14.461 1 98.69 84 GLU A C 1
ATOM 652 O O . GLU A 1 84 ? -8.992 32.594 14.516 1 98.69 84 GLU A O 1
ATOM 657 N N . VAL A 1 85 ? -7.18 31.844 13.406 1 98.88 85 VAL A N 1
ATOM 658 C CA . VAL A 1 85 ? -7.953 31.766 12.172 1 98.88 85 VAL A CA 1
ATOM 659 C C . VAL A 1 85 ? -8.961 30.625 12.266 1 98.88 85 VAL A C 1
ATOM 661 O O . VAL A 1 85 ? -10.07 30.719 11.734 1 98.88 85 VAL A O 1
ATOM 664 N N . ALA A 1 86 ? -8.609 29.516 12.891 1 98.75 86 ALA A N 1
ATOM 665 C CA . ALA A 1 86 ? -9.578 28.453 13.125 1 98.75 86 ALA A CA 1
ATOM 666 C C . ALA A 1 86 ? -10.797 28.969 13.875 1 98.75 86 ALA A C 1
ATOM 668 O O . ALA A 1 86 ? -11.938 28.703 13.484 1 98.75 86 ALA A O 1
ATOM 669 N N . HIS A 1 87 ? -10.547 29.75 14.875 1 98.62 87 HIS A N 1
ATOM 670 C CA . HIS A 1 87 ? -11.609 30.328 15.695 1 98.62 87 HIS A CA 1
ATOM 671 C C . HIS A 1 87 ? -12.453 31.312 14.883 1 98.62 87 HIS A C 1
ATOM 673 O O . HIS A 1 87 ? -13.68 31.219 14.875 1 98.62 87 HIS A O 1
ATOM 679 N N . SER A 1 88 ? -11.789 32.219 14.273 1 98.69 88 SER A N 1
ATOM 680 C CA . SER A 1 88 ? -12.492 33.281 13.57 1 98.69 88 SER A CA 1
ATOM 681 C C . SER A 1 88 ? -13.352 32.719 12.438 1 98.69 88 SER A C 1
ATOM 683 O O . SER A 1 88 ? -14.43 33.25 12.156 1 98.69 88 SER A O 1
ATOM 685 N N . GLN A 1 89 ? -12.859 31.656 11.766 1 98.62 89 GLN A N 1
ATOM 686 C CA . GLN A 1 89 ? -13.578 31.078 10.633 1 98.62 89 GLN A CA 1
ATOM 687 C C . GLN A 1 89 ? -14.492 29.938 11.078 1 98.62 89 GLN A C 1
ATOM 689 O O . GLN A 1 89 ? -15.352 29.5 10.312 1 98.62 89 GLN A O 1
ATOM 694 N N . GLY A 1 90 ? -14.344 29.5 12.273 1 98.5 90 GLY A N 1
ATOM 695 C CA . GLY A 1 90 ? -15.156 28.406 12.797 1 98.5 90 GLY A CA 1
ATOM 696 C C . GLY A 1 90 ? -14.945 27.094 12.07 1 98.5 90 GLY A C 1
ATOM 697 O O . GLY A 1 90 ? -15.914 26.422 11.711 1 98.5 90 GLY A O 1
ATOM 698 N N . ILE A 1 91 ? -13.727 26.734 11.789 1 98.69 91 ILE A N 1
ATOM 699 C CA . ILE A 1 91 ? -13.43 25.516 11.031 1 98.69 91 ILE A CA 1
ATOM 700 C C . ILE A 1 91 ? -12.352 24.703 11.742 1 98.69 91 ILE A C 1
ATOM 702 O O . ILE A 1 91 ? -11.68 25.219 12.648 1 98.69 91 ILE A O 1
ATOM 706 N N . THR A 1 92 ? -12.195 23.422 11.375 1 98.75 92 THR A N 1
ATOM 707 C CA . THR A 1 92 ? -11.094 22.578 11.812 1 98.75 92 THR A CA 1
ATOM 708 C C . THR A 1 92 ? -9.883 22.766 10.906 1 98.75 92 THR A C 1
ATOM 710 O O . THR A 1 92 ? -10.023 22.844 9.688 1 98.75 92 THR A O 1
ATOM 713 N N . ILE A 1 93 ? -8.703 22.828 11.492 1 98.88 93 ILE A N 1
ATOM 714 C CA . ILE A 1 93 ? -7.484 22.984 10.703 1 98.88 93 ILE A CA 1
ATOM 715 C C . ILE A 1 93 ? -6.48 21.891 11.086 1 98.88 93 ILE A C 1
ATOM 717 O O . ILE A 1 93 ? -6.148 21.734 12.258 1 98.88 93 ILE A O 1
ATOM 721 N N . VAL A 1 94 ? -6.105 21.078 10.164 1 98.88 94 VAL A N 1
ATOM 722 C CA . VAL A 1 94 ? -4.848 20.344 10.266 1 98.88 94 VAL A CA 1
ATOM 723 C C . VAL A 1 94 ? -3.693 21.234 9.812 1 98.88 94 VAL A C 1
ATOM 725 O O . VAL A 1 94 ? -3.518 21.469 8.617 1 98.88 94 VAL A O 1
ATOM 728 N N . GLY A 1 95 ? -2.939 21.641 10.68 1 98.75 95 GLY A N 1
ATOM 729 C CA . GLY A 1 95 ? -2.023 22.766 10.484 1 98.75 95 GLY A CA 1
ATOM 730 C C . GLY A 1 95 ? -0.763 22.375 9.742 1 98.75 95 GLY A C 1
ATOM 731 O O . GLY A 1 95 ? 0.285 23 9.914 1 98.75 95 GLY A O 1
ATOM 732 N N . GLY A 1 96 ? -0.878 21.312 8.859 1 98.38 96 GLY A N 1
ATOM 733 C CA . GLY A 1 96 ? 0.382 20.875 8.273 1 98.38 96 GLY A CA 1
ATOM 734 C C . GLY A 1 96 ? 1.433 20.531 9.312 1 98.38 96 GLY A C 1
ATOM 735 O O . GLY A 1 96 ? 1.18 19.734 10.219 1 98.38 96 GLY A O 1
ATOM 736 N N . SER A 1 97 ? 2.668 21.125 9.008 1 98.25 97 SER A N 1
ATOM 737 C CA . SER A 1 97 ? 3.639 21 10.094 1 98.25 97 SER A CA 1
ATOM 738 C C . SER A 1 97 ? 4.613 22.172 10.102 1 98.25 97 SER A C 1
ATOM 740 O O . SER A 1 97 ? 4.734 22.891 9.109 1 98.25 97 SER A O 1
ATOM 742 N N . VAL A 1 98 ? 5.129 22.453 11.242 1 98 98 VAL A N 1
ATOM 743 C CA . VAL A 1 98 ? 6.18 23.438 11.461 1 98 98 VAL A CA 1
ATOM 744 C C . VAL A 1 98 ? 7.238 22.875 12.398 1 98 98 VAL A C 1
ATOM 746 O O . VAL A 1 98 ? 6.973 21.922 13.148 1 98 98 VAL A O 1
ATOM 749 N N . PRO A 1 99 ? 8.477 23.406 12.305 1 97.88 99 PRO A N 1
ATOM 750 C CA . PRO A 1 99 ? 9.445 22.984 13.312 1 97.88 99 PRO A CA 1
ATOM 751 C C . PRO A 1 99 ? 9.078 23.438 14.719 1 97.88 99 PRO A C 1
ATOM 753 O O . PRO A 1 99 ? 8.734 24.609 14.914 1 97.88 99 PRO A O 1
ATOM 756 N N . GLU A 1 100 ? 9.102 22.484 15.617 1 98.31 100 GLU A N 1
ATOM 757 C CA . GLU A 1 100 ? 8.805 22.719 17.031 1 98.31 100 GLU A CA 1
ATOM 758 C C . GLU A 1 100 ? 10.07 22.609 17.875 1 98.31 100 GLU A C 1
ATOM 760 O O . GLU A 1 100 ? 10.852 21.672 17.719 1 98.31 100 GLU A O 1
ATOM 765 N N . ARG A 1 101 ? 10.234 23.594 18.672 1 97.25 101 ARG A N 1
ATOM 766 C CA . ARG A 1 101 ? 11.242 23.484 19.734 1 97.25 101 ARG A CA 1
ATOM 767 C C . ARG A 1 101 ? 10.609 23.141 21.062 1 97.25 101 ARG A C 1
ATOM 769 O O . ARG A 1 101 ? 9.68 23.797 21.516 1 97.25 101 ARG A O 1
ATOM 776 N N . CYS A 1 102 ? 11.07 22.031 21.672 1 96.56 102 CYS A N 1
ATOM 777 C CA . CYS A 1 102 ? 10.555 21.594 22.969 1 96.56 102 CYS A CA 1
ATOM 778 C C . CYS A 1 102 ? 11.641 20.875 23.766 1 96.56 102 CYS A C 1
ATOM 780 O O . CYS A 1 102 ? 12.172 19.859 23.328 1 96.56 102 CYS A O 1
ATOM 782 N N . GLY A 1 103 ? 11.977 21.359 24.953 1 94.12 103 GLY A N 1
ATOM 783 C CA . GLY A 1 103 ? 12.961 20.719 25.812 1 94.12 103 GLY A CA 1
ATOM 784 C C . GLY A 1 103 ? 14.328 20.578 25.156 1 94.12 103 GLY A C 1
ATOM 785 O O . GLY A 1 103 ? 14.969 19.531 25.266 1 94.12 103 GLY A O 1
ATOM 786 N N . GLY A 1 104 ? 14.68 21.469 24.359 1 93.5 104 GLY A N 1
ATOM 787 C CA . GLY A 1 104 ? 15.992 21.469 23.734 1 93.5 104 GLY A CA 1
ATOM 788 C C . GLY A 1 104 ? 16.047 20.609 22.484 1 93.5 104 GLY A C 1
ATOM 789 O O . GLY A 1 104 ? 17.094 20.469 21.859 1 93.5 104 GLY A O 1
ATOM 790 N N . ARG A 1 105 ? 14.93 20.047 22.172 1 96.94 105 ARG A N 1
ATOM 791 C CA . ARG A 1 105 ? 14.867 19.203 20.984 1 96.94 105 ARG A CA 1
ATOM 792 C C . ARG A 1 105 ? 13.977 19.828 19.922 1 96.94 105 ARG A C 1
ATOM 794 O O . ARG A 1 105 ? 13.172 20.703 20.219 1 96.94 105 ARG A O 1
ATOM 801 N N . LEU A 1 106 ? 14.227 19.391 18.688 1 97.94 106 LEU A N 1
ATOM 802 C CA . LEU A 1 106 ? 13.398 19.828 17.562 1 97.94 106 LEU A CA 1
ATOM 803 C C . LEU A 1 106 ? 12.492 18.688 17.094 1 97.94 106 LEU A C 1
ATOM 805 O O . LEU A 1 106 ? 12.914 17.531 17.047 1 97.94 106 LEU A O 1
ATOM 809 N N . TYR A 1 107 ? 11.266 19.062 16.781 1 98.44 107 TYR A N 1
ATOM 810 C CA . TYR A 1 107 ? 10.289 18.125 16.219 1 98.44 107 TYR A CA 1
ATOM 811 C C . TYR A 1 107 ? 9.648 18.688 14.961 1 98.44 107 TYR A C 1
ATOM 813 O O . TYR A 1 107 ? 9.562 19.906 14.789 1 98.44 107 TYR A O 1
ATOM 821 N N . ASN A 1 108 ? 9.359 17.828 13.977 1 98.25 108 ASN A N 1
ATOM 822 C CA . ASN A 1 108 ? 8.398 18.141 12.914 1 98.25 108 ASN A CA 1
ATOM 823 C C . ASN A 1 108 ? 6.965 17.875 13.359 1 98.25 108 ASN A C 1
ATOM 825 O O . ASN A 1 108 ? 6.543 16.719 13.453 1 98.25 108 ASN A O 1
ATOM 829 N N . THR A 1 109 ? 6.203 18.969 13.586 1 98.69 109 THR A N 1
ATOM 830 C CA . THR A 1 109 ? 4.98 18.781 14.352 1 98.69 109 THR A CA 1
ATOM 831 C C . THR A 1 109 ? 3.779 19.359 13.602 1 98.69 109 THR A C 1
ATOM 833 O O . THR A 1 109 ? 3.846 20.469 13.07 1 98.69 109 THR A O 1
ATOM 836 N N . SER A 1 110 ? 2.779 18.547 13.523 1 98.75 110 SER A N 1
ATOM 837 C CA . SER A 1 110 ? 1.472 18.984 13.039 1 98.75 110 SER A CA 1
ATOM 838 C C . SER A 1 110 ? 0.523 19.281 14.195 1 98.75 110 SER A C 1
ATOM 840 O O . SER A 1 110 ? 0.291 18.406 15.047 1 98.75 110 SER A O 1
ATOM 842 N N . CYS A 1 111 ? -0.019 20.469 14.219 1 98.62 111 CYS A N 1
ATOM 843 C CA . CYS A 1 111 ? -1.037 20.844 15.195 1 98.62 111 CYS A CA 1
ATOM 844 C C . CYS A 1 111 ? -2.42 20.875 14.555 1 98.62 111 CYS A C 1
ATOM 846 O O . CYS A 1 111 ? -2.574 21.344 13.422 1 98.62 111 CYS A O 1
ATOM 848 N N . VAL A 1 112 ? -3.373 20.297 15.297 1 98.75 112 VAL A N 1
ATOM 849 C CA . VAL A 1 112 ? -4.758 20.328 14.836 1 98.75 112 VAL A CA 1
ATOM 850 C C . VAL A 1 112 ? -5.578 21.25 15.742 1 98.75 112 VAL A C 1
ATOM 852 O O . VAL A 1 112 ? -5.52 21.141 16.969 1 98.75 112 VAL A O 1
ATOM 855 N N . PHE A 1 113 ? -6.309 22.156 15.117 1 98.75 113 PHE A N 1
ATOM 856 C CA . PHE A 1 113 ? -7.145 23.094 15.852 1 98.75 113 PHE A CA 1
ATOM 857 C C . PHE A 1 113 ? -8.617 22.875 15.539 1 98.75 113 PHE A C 1
ATOM 859 O O . PHE A 1 113 ? -8.984 22.641 14.391 1 98.75 113 PHE A O 1
ATOM 866 N N . GLY A 1 114 ? -9.43 22.953 16.578 1 98.25 114 GLY A N 1
ATOM 867 C CA . GLY A 1 114 ? -10.867 22.891 16.391 1 98.25 114 GLY A CA 1
ATOM 868 C C . GLY A 1 114 ? -11.469 24.219 15.984 1 98.25 114 GLY A C 1
ATOM 869 O O . GLY A 1 114 ? -10.773 25.234 15.922 1 98.25 114 GLY A O 1
ATOM 870 N N . ALA A 1 115 ? -12.781 24.188 15.766 1 97.75 115 ALA A N 1
ATOM 871 C CA . ALA A 1 115 ? -13.508 25.359 15.305 1 97.75 115 ALA A CA 1
ATOM 872 C C . ALA A 1 115 ? -13.492 26.469 16.359 1 97.75 115 ALA A C 1
ATOM 874 O O . ALA A 1 115 ? -13.742 27.641 16.047 1 97.75 115 ALA A O 1
ATOM 875 N N . ASP A 1 116 ? -13.172 26.125 17.562 1 98.12 116 ASP A N 1
ATOM 876 C CA . ASP A 1 116 ? -13.109 27.109 18.625 1 98.12 116 ASP A CA 1
ATOM 877 C C . ASP A 1 116 ? -11.703 27.688 18.766 1 98.12 116 ASP A C 1
ATOM 879 O O . ASP A 1 116 ? -11.438 28.484 19.656 1 98.12 116 ASP A O 1
ATOM 883 N N . GLY A 1 117 ? -10.797 27.172 17.938 1 98.31 117 GLY A N 1
ATOM 884 C CA . GLY A 1 117 ? -9.438 27.688 17.938 1 98.31 117 GLY A CA 1
ATOM 885 C C . GLY A 1 117 ? -8.531 26.984 18.938 1 98.31 117 GLY A C 1
ATOM 886 O O . GLY A 1 117 ? -7.352 27.328 19.047 1 98.31 117 GLY A O 1
ATOM 887 N N . LYS A 1 118 ? -9.055 26.016 19.656 1 98.19 118 LYS A N 1
ATOM 888 C CA . LYS A 1 118 ? -8.242 25.297 20.641 1 98.19 118 LYS A CA 1
ATOM 889 C C . LYS A 1 118 ? -7.43 24.203 19.969 1 98.19 118 LYS A C 1
ATOM 891 O O . LYS A 1 118 ? -7.902 23.547 19.031 1 98.19 118 LYS A O 1
ATOM 896 N N . LEU A 1 119 ? -6.258 24 20.484 1 98.31 119 LEU A N 1
ATOM 897 C CA . LEU A 1 119 ? -5.445 22.859 20.062 1 98.31 119 LEU A CA 1
ATOM 898 C C . LEU A 1 119 ? -6.07 21.547 20.516 1 98.31 119 LEU A C 1
ATOM 900 O O . LEU A 1 119 ? -6.223 21.312 21.719 1 98.31 119 LEU A O 1
ATOM 904 N N . ILE A 1 120 ? -6.402 20.703 19.625 1 98.25 120 ILE A N 1
ATOM 905 C CA . ILE A 1 120 ? -7.098 19.484 20.016 1 98.25 120 ILE A CA 1
ATOM 906 C C . ILE A 1 120 ? -6.191 18.281 19.797 1 98.25 120 ILE A C 1
ATOM 908 O O . ILE A 1 120 ? -6.461 17.188 20.297 1 98.25 120 ILE A O 1
ATOM 912 N N . ALA A 1 121 ? -5.102 18.438 19.047 1 98.19 121 ALA A N 1
ATOM 913 C CA . ALA A 1 121 ? -4.133 17.359 18.891 1 98.19 121 ALA A CA 1
ATOM 914 C C . ALA A 1 121 ? -2.791 17.891 18.391 1 98.19 121 ALA A C 1
ATOM 916 O O . ALA A 1 121 ? -2.734 18.938 17.75 1 98.19 121 ALA A O 1
ATOM 917 N N . LYS A 1 122 ? -1.838 17.234 18.719 1 98.12 122 LYS A N 1
ATOM 918 C CA . LYS A 1 122 ? -0.47 17.453 18.25 1 98.12 122 LYS A CA 1
ATOM 919 C C . LYS A 1 122 ? 0.169 16.141 17.797 1 98.12 122 LYS A C 1
ATOM 921 O O . LYS A 1 122 ? 0.182 15.164 18.547 1 98.12 122 LYS A O 1
ATOM 926 N N . HIS A 1 123 ? 0.646 16.109 16.594 1 98.62 123 HIS A N 1
ATOM 927 C CA . HIS A 1 123 ? 1.34 14.938 16.062 1 98.62 123 HIS A CA 1
ATOM 928 C C . HIS A 1 123 ? 2.787 15.273 15.711 1 98.62 123 HIS A C 1
ATOM 930 O O . HIS A 1 123 ? 3.049 16.141 14.883 1 98.62 123 HIS A O 1
ATOM 936 N N . ARG A 1 124 ? 3.684 14.648 16.328 1 98.69 124 ARG A N 1
ATOM 937 C CA . ARG A 1 124 ? 5.094 14.719 15.953 1 98.69 124 ARG A CA 1
ATOM 938 C C . ARG A 1 124 ? 5.457 13.594 14.992 1 98.69 124 ARG A C 1
ATOM 940 O O . ARG A 1 124 ? 5.105 12.43 15.227 1 98.69 124 ARG A O 1
ATOM 947 N N . LYS A 1 125 ? 6.109 13.977 13.898 1 98.25 125 LYS A N 1
ATOM 948 C CA . LYS A 1 125 ? 6.477 13 12.875 1 98.25 125 LYS A CA 1
ATOM 949 C C . LYS A 1 125 ? 7.125 11.766 13.5 1 98.25 125 LYS A C 1
ATOM 951 O O . LYS A 1 125 ? 8.117 11.883 14.227 1 98.25 125 LYS A O 1
ATOM 956 N N . VAL A 1 126 ? 6.551 10.648 13.188 1 97.75 126 VAL A N 1
ATOM 957 C CA . VAL A 1 126 ? 6.965 9.406 13.828 1 97.75 126 VAL A CA 1
ATOM 958 C C . VAL A 1 126 ? 8.133 8.789 13.062 1 97.75 126 VAL A C 1
ATOM 960 O O . VAL A 1 126 ? 9.094 8.305 13.664 1 97.75 126 VAL A O 1
ATOM 963 N N . HIS A 1 127 ? 8 8.766 11.789 1 96.75 127 HIS A N 1
ATOM 964 C CA . HIS A 1 127 ? 9.039 8.211 10.922 1 96.75 127 HIS A CA 1
ATOM 965 C C . HIS A 1 127 ? 9.859 9.32 10.273 1 96.75 127 HIS A C 1
ATOM 967 O O . HIS A 1 127 ? 9.383 10.008 9.367 1 96.75 127 HIS A O 1
ATOM 973 N N . LEU A 1 128 ? 11.086 9.406 10.688 1 96.69 128 LEU A N 1
ATOM 974 C CA . LEU A 1 128 ? 11.961 10.438 10.141 1 96.69 128 LEU A CA 1
ATOM 975 C C . LEU A 1 128 ? 12.578 9.992 8.82 1 96.69 128 LEU A C 1
ATOM 977 O O . LEU A 1 128 ? 12.938 8.82 8.664 1 96.69 128 LEU A O 1
ATOM 981 N N . PHE A 1 129 ? 12.633 10.875 7.918 1 92.12 129 PHE A N 1
ATOM 982 C CA . PHE A 1 129 ? 13.078 10.594 6.559 1 92.12 129 PHE A CA 1
ATOM 983 C C . PHE A 1 129 ? 14.602 10.57 6.488 1 92.12 129 PHE A C 1
ATOM 985 O O . PHE A 1 129 ? 15.242 11.602 6.301 1 92.12 129 PHE A O 1
ATOM 992 N N . ASP A 1 130 ? 15.203 9.422 6.59 1 91.94 130 ASP A N 1
ATOM 993 C CA . ASP A 1 130 ? 16.641 9.195 6.391 1 91.94 130 ASP A CA 1
ATOM 994 C C . ASP A 1 130 ? 16.906 8.484 5.066 1 91.94 130 ASP A C 1
ATOM 996 O O . ASP A 1 130 ? 16.484 7.336 4.875 1 91.94 130 ASP A O 1
ATOM 1000 N N . ILE A 1 131 ? 17.547 9.219 4.191 1 86.75 131 ILE A N 1
ATOM 1001 C CA . ILE A 1 131 ? 17.828 8.641 2.879 1 86.75 131 ILE A CA 1
ATOM 1002 C C . ILE A 1 131 ? 19.312 8.797 2.553 1 86.75 131 ILE A C 1
ATOM 1004 O O . ILE A 1 131 ? 19.953 9.773 2.959 1 86.75 131 ILE A O 1
ATOM 1008 N N . ASN A 1 132 ? 19.875 7.793 1.985 1 85.56 132 ASN A N 1
ATOM 1009 C CA . ASN A 1 132 ? 21.25 7.809 1.53 1 85.56 132 ASN A CA 1
ATOM 1010 C C . ASN A 1 132 ? 21.391 7.293 0.1 1 85.56 132 ASN A C 1
ATOM 1012 O O . ASN A 1 132 ? 21.266 6.094 -0.145 1 85.56 132 ASN A O 1
ATOM 1016 N N . MET A 1 133 ? 21.422 8.195 -0.834 1 77.19 133 MET A N 1
ATOM 1017 C CA . MET A 1 133 ? 21.719 7.816 -2.213 1 77.19 133 MET A CA 1
ATOM 1018 C C . MET A 1 133 ? 23.188 8.07 -2.541 1 77.19 133 MET A C 1
ATOM 1020 O O . MET A 1 133 ? 23.562 9.18 -2.92 1 77.19 133 MET A O 1
ATOM 1024 N N . PRO A 1 134 ? 23.875 7.039 -2.484 1 72 134 PRO A N 1
ATOM 1025 C CA . PRO A 1 134 ? 25.312 7.246 -2.701 1 72 134 PRO A CA 1
ATOM 1026 C C . PRO A 1 134 ? 25.609 8.047 -3.969 1 72 134 PRO A C 1
ATOM 1028 O O . PRO A 1 134 ? 25.094 7.719 -5.043 1 72 134 PRO A O 1
ATOM 1031 N N . GLY A 1 135 ? 26.453 8.961 -3.787 1 68.5 135 GLY A N 1
ATOM 1032 C CA . GLY A 1 135 ? 26.891 9.797 -4.898 1 68.5 135 GLY A CA 1
ATOM 1033 C C . GLY A 1 135 ? 25.859 10.852 -5.285 1 68.5 135 GLY A C 1
ATOM 1034 O O . GLY A 1 135 ? 26.125 11.703 -6.129 1 68.5 135 GLY A O 1
ATOM 1035 N N . GLU A 1 136 ? 24.656 10.773 -4.746 1 70.31 136 GLU A N 1
ATOM 1036 C CA . GLU A 1 136 ? 23.609 11.727 -5.113 1 70.31 136 GLU A CA 1
ATOM 1037 C C . GLU A 1 136 ? 23.188 12.57 -3.91 1 70.31 136 GLU A C 1
ATOM 1039 O O . GLU A 1 136 ? 23.703 13.672 -3.709 1 70.31 136 GLU A O 1
ATOM 1044 N N . ILE A 1 137 ? 22.391 12.133 -3.084 1 69.88 137 ILE A N 1
ATOM 1045 C CA . ILE A 1 137 ? 21.859 12.945 -1.992 1 69.88 137 ILE A CA 1
ATOM 1046 C C . ILE A 1 137 ? 21.797 12.109 -0.716 1 69.88 137 ILE A C 1
ATOM 1048 O O . ILE A 1 137 ? 21.438 10.93 -0.758 1 69.88 137 ILE A O 1
ATOM 1052 N N . SER A 1 138 ? 22.391 12.617 0.347 1 81.19 138 SER A N 1
ATOM 1053 C CA . SER A 1 138 ? 22.172 12.062 1.681 1 81.19 138 SER A CA 1
ATOM 1054 C C . SER A 1 138 ? 21.469 13.07 2.584 1 81.19 138 SER A C 1
ATOM 1056 O O . SER A 1 138 ? 21.844 14.25 2.619 1 81.19 138 SER A O 1
ATOM 1058 N N . PHE A 1 139 ? 20.422 12.688 3.027 1 83.56 139 PHE A N 1
ATOM 1059 C CA . PHE A 1 139 ? 19.656 13.508 3.953 1 83.56 139 PHE A CA 1
ATOM 1060 C C . PHE A 1 139 ? 19.141 12.68 5.117 1 83.56 139 PHE A C 1
ATOM 1062 O O . PHE A 1 139 ? 18.5 11.641 4.914 1 83.56 139 PHE A O 1
ATOM 1069 N N . LYS A 1 140 ? 19.484 13.125 6.312 1 91.06 140 LYS A N 1
ATOM 1070 C CA . LYS A 1 140 ? 19.031 12.438 7.52 1 91.06 140 LYS A CA 1
ATOM 1071 C C . LYS A 1 140 ? 18.234 13.367 8.414 1 91.06 140 LYS A C 1
ATOM 1073 O O . LYS A 1 140 ? 18.797 14.141 9.188 1 91.06 140 LYS A O 1
ATOM 1078 N N . GLU A 1 141 ? 16.969 13.203 8.359 1 92.81 141 GLU A N 1
ATOM 1079 C CA . GLU A 1 141 ? 16.078 13.992 9.211 1 92.81 141 GLU A CA 1
ATOM 1080 C C . GLU A 1 141 ? 16.328 13.703 10.688 1 92.81 141 GLU A C 1
ATOM 1082 O O . GLU A 1 141 ? 16.156 14.586 11.531 1 92.81 141 GLU A O 1
ATOM 1087 N N . SER A 1 142 ? 16.875 12.508 10.938 1 94.88 142 SER A N 1
ATOM 1088 C CA . SER A 1 142 ? 17.094 12.062 12.312 1 94.88 142 SER A CA 1
ATOM 1089 C C . SER A 1 142 ? 18.266 12.789 12.945 1 94.88 142 SER A C 1
ATOM 1091 O O . SER A 1 142 ? 18.438 12.75 14.164 1 94.88 142 SER A O 1
ATOM 1093 N N . ASP A 1 143 ? 19.031 13.438 12.195 1 93.81 143 ASP A N 1
ATOM 1094 C CA . ASP A 1 143 ? 20.125 14.258 12.719 1 93.81 143 ASP A CA 1
ATOM 1095 C C . ASP A 1 143 ? 19.594 15.57 13.297 1 93.81 143 ASP A C 1
ATOM 1097 O O . ASP A 1 143 ? 20.281 16.234 14.078 1 93.81 143 ASP A O 1
ATOM 1101 N N . ILE A 1 144 ? 18.391 15.922 12.883 1 95.19 144 ILE A N 1
ATOM 1102 C CA . ILE A 1 144 ? 17.875 17.25 13.219 1 95.19 144 ILE A CA 1
ATOM 1103 C C . ILE A 1 144 ? 16.656 17.109 14.133 1 95.19 144 ILE A C 1
ATOM 1105 O O . ILE A 1 144 ? 16.578 17.797 15.164 1 95.19 144 ILE A O 1
ATOM 1109 N N . PHE A 1 145 ? 15.773 16.219 13.719 1 97.62 145 PHE A N 1
ATOM 1110 C CA . PHE A 1 145 ? 14.508 16.125 14.43 1 97.62 145 PHE A CA 1
ATOM 1111 C C . PHE A 1 145 ? 14.492 14.906 15.344 1 97.62 145 PHE A C 1
ATOM 1113 O O . PHE A 1 145 ? 15.156 13.906 15.07 1 97.62 145 PHE A O 1
ATOM 1120 N N . THR A 1 146 ? 13.727 15.094 16.391 1 98.19 146 THR A N 1
ATOM 1121 C CA . THR A 1 146 ? 13.367 13.984 17.266 1 98.19 146 THR A CA 1
ATOM 1122 C C . THR A 1 146 ? 12.062 13.344 16.797 1 98.19 146 THR A C 1
ATOM 1124 O O . THR A 1 146 ? 11.102 14.047 16.484 1 98.19 146 THR A O 1
ATOM 1127 N N . ALA A 1 147 ? 12.047 12.023 16.75 1 98.25 147 ALA A N 1
ATOM 1128 C CA . ALA A 1 147 ? 10.867 11.297 16.281 1 98.25 147 ALA A CA 1
ATOM 1129 C C . ALA A 1 147 ? 9.742 11.352 17.312 1 98.25 147 ALA A C 1
ATOM 1131 O O . ALA A 1 147 ? 9.992 11.258 18.516 1 98.25 147 ALA A O 1
ATOM 1132 N N . GLY A 1 148 ? 8.539 11.5 16.781 1 97.94 148 GLY A N 1
ATOM 1133 C CA . GLY A 1 148 ? 7.395 11.297 17.656 1 97.94 148 GLY A CA 1
ATOM 1134 C C . GLY A 1 148 ? 7.273 9.875 18.156 1 97.94 148 GLY A C 1
ATOM 1135 O O . GLY A 1 148 ? 7.914 8.961 17.625 1 97.94 148 GLY A O 1
ATOM 1136 N N . ASP A 1 149 ? 6.367 9.719 19.188 1 96.25 149 ASP A N 1
ATOM 1137 C CA . ASP A 1 149 ? 6.344 8.406 19.828 1 96.25 149 ASP A CA 1
ATOM 1138 C C . ASP A 1 149 ? 4.922 7.852 19.891 1 96.25 149 ASP A C 1
ATOM 1140 O O . ASP A 1 149 ? 4.648 6.934 20.672 1 96.25 149 ASP A O 1
ATOM 1144 N N . LYS A 1 150 ? 4.051 8.43 19.109 1 95.94 150 LYS A N 1
ATOM 1145 C CA . LYS A 1 150 ? 2.695 7.891 19.156 1 95.94 150 LYS A CA 1
ATOM 1146 C C . LYS A 1 150 ? 1.929 8.219 17.875 1 95.94 150 LYS A C 1
ATOM 1148 O O . LYS A 1 150 ? 2.158 9.258 17.266 1 95.94 150 LYS A O 1
ATOM 1153 N N . PRO A 1 151 ? 0.993 7.25 17.5 1 96.5 151 PRO A N 1
ATOM 1154 C CA . PRO A 1 151 ? -0.012 7.637 16.516 1 96.5 151 PRO A CA 1
ATOM 1155 C C . PRO A 1 151 ? -0.981 8.695 17.031 1 96.5 151 PRO A C 1
ATOM 1157 O O . PRO A 1 151 ? -1.216 8.781 18.25 1 96.5 151 PRO A O 1
ATOM 1160 N N . THR A 1 152 ? -1.506 9.508 16.188 1 97.56 152 THR A N 1
ATOM 1161 C CA . THR A 1 152 ? -2.408 10.57 16.625 1 97.56 152 THR A CA 1
ATOM 1162 C C . THR A 1 152 ? -3.762 10.445 15.938 1 97.56 152 THR A C 1
ATOM 1164 O O . THR A 1 152 ? -3.85 10.562 14.711 1 97.56 152 THR A O 1
ATOM 1167 N N . VAL A 1 153 ? -4.746 10.141 16.688 1 96.25 153 VAL A N 1
ATOM 1168 C CA . VAL A 1 153 ? -6.141 10.18 16.25 1 96.25 153 VAL A CA 1
ATOM 1169 C C . VAL A 1 153 ? -6.875 11.305 16.984 1 96.25 153 VAL A C 1
ATOM 1171 O O . VAL A 1 153 ? -6.758 11.438 18.203 1 96.25 153 VAL A O 1
ATOM 1174 N N . VAL A 1 154 ? -7.609 12.094 16.266 1 96.56 154 VAL A N 1
ATOM 1175 C CA . VAL A 1 154 ? -8.258 13.242 16.891 1 96.56 154 VAL A CA 1
ATOM 1176 C C . VAL A 1 154 ? -9.734 13.273 16.516 1 96.56 154 VAL A C 1
ATOM 1178 O O . VAL A 1 154 ? -10.094 13.031 15.359 1 96.56 154 VAL A O 1
ATOM 1181 N N . ASP A 1 155 ? -10.562 13.5 17.516 1 95.25 155 ASP A N 1
ATOM 1182 C CA . ASP A 1 155 ? -11.984 13.719 17.297 1 95.25 155 ASP A CA 1
ATOM 1183 C C . ASP A 1 155 ? -12.266 15.164 16.875 1 95.25 155 ASP A C 1
ATOM 1185 O O . ASP A 1 155 ? -11.844 16.094 17.562 1 95.25 155 ASP A O 1
ATOM 1189 N N . THR A 1 156 ? -12.945 15.336 15.758 1 96.31 156 THR A N 1
ATOM 1190 C CA . THR A 1 156 ? -13.25 16.672 15.25 1 96.31 156 THR A CA 1
ATOM 1191 C C . THR A 1 156 ? -14.711 16.781 14.852 1 96.31 156 THR A C 1
ATOM 1193 O O . THR A 1 156 ? -15.453 15.797 14.891 1 96.31 156 THR A O 1
ATOM 1196 N N . ASP A 1 157 ? -15.055 18.016 14.438 1 95 157 ASP A N 1
ATOM 1197 C CA . ASP A 1 157 ? -16.406 18.25 13.961 1 95 157 ASP A CA 1
ATOM 1198 C C . ASP A 1 157 ? -16.672 17.516 12.641 1 95 157 ASP A C 1
ATOM 1200 O O . ASP A 1 157 ? -17.828 17.281 12.281 1 95 157 ASP A O 1
ATOM 1204 N N . VAL A 1 158 ? -15.602 17.141 11.984 1 96.06 158 VAL A N 1
ATOM 1205 C CA . VAL A 1 158 ? -15.797 16.484 10.688 1 96.06 158 VAL A CA 1
ATOM 1206 C C . VAL A 1 158 ? -15.453 15 10.797 1 96.06 158 VAL A C 1
ATOM 1208 O O . VAL A 1 158 ? -15.234 14.328 9.789 1 96.06 158 VAL A O 1
ATOM 1211 N N . GLY A 1 159 ? -15.328 14.5 12 1 94.56 159 GLY A N 1
ATOM 1212 C CA . GLY A 1 159 ? -15.078 13.086 12.195 1 94.56 159 GLY A CA 1
ATOM 1213 C C . GLY A 1 159 ? -13.727 12.797 12.82 1 94.56 159 GLY A C 1
ATOM 1214 O O . GLY A 1 159 ? -13.055 13.711 13.297 1 94.56 159 GLY A O 1
ATOM 1215 N N . HIS A 1 160 ? -13.344 11.508 12.836 1 95.44 160 HIS A N 1
ATOM 1216 C CA . HIS A 1 160 ? -12.062 11.07 13.391 1 95.44 160 HIS A CA 1
ATOM 1217 C C . HIS A 1 160 ? -10.961 11.102 12.344 1 95.44 160 HIS A C 1
ATOM 1219 O O . HIS A 1 160 ? -11.062 10.438 11.305 1 95.44 160 HIS A O 1
ATOM 1225 N N . ILE A 1 161 ? -9.984 11.867 12.688 1 96.19 161 ILE A N 1
ATOM 1226 C CA . ILE A 1 161 ? -8.914 12.094 11.719 1 96.19 161 ILE A CA 1
ATOM 1227 C C . ILE A 1 161 ? -7.605 11.516 12.258 1 96.19 161 ILE A C 1
ATOM 1229 O O . ILE A 1 161 ? -7.273 11.703 13.43 1 96.19 161 ILE A O 1
ATOM 1233 N N . GLY A 1 162 ? -6.926 10.672 11.461 1 97.12 162 GLY A N 1
ATOM 1234 C CA . GLY A 1 162 ? -5.547 10.297 11.727 1 97.12 162 GLY A CA 1
ATOM 1235 C C . GLY A 1 162 ? -4.535 11.227 11.086 1 97.12 162 GLY A C 1
ATOM 1236 O O . GLY A 1 162 ? -4.758 11.727 9.984 1 97.12 162 GLY A O 1
ATOM 1237 N N . ILE A 1 163 ? -3.439 11.438 11.773 1 98 163 ILE A N 1
ATOM 1238 C CA . ILE A 1 163 ? -2.451 12.383 11.273 1 98 163 ILE A CA 1
ATOM 1239 C C . ILE A 1 163 ? -1.123 11.664 11.031 1 98 163 ILE A C 1
ATOM 1241 O O . ILE A 1 163 ? -0.68 10.875 11.875 1 98 163 ILE A O 1
ATOM 1245 N N . GLY A 1 164 ? -0.517 11.836 9.883 1 96.56 164 GLY A N 1
ATOM 1246 C CA . GLY A 1 164 ? 0.857 11.492 9.555 1 96.56 164 GLY A CA 1
ATOM 1247 C C . GLY A 1 164 ? 1.557 12.562 8.734 1 96.56 164 GLY A C 1
ATOM 1248 O O . GLY A 1 164 ? 0.914 13.289 7.973 1 96.56 164 GLY A O 1
ATOM 1249 N N . ILE A 1 165 ? 2.838 12.609 8.891 1 96.06 165 ILE A N 1
ATOM 1250 C CA . ILE A 1 165 ? 3.57 13.641 8.156 1 96.06 165 ILE A CA 1
ATOM 1251 C C . ILE A 1 165 ? 4.504 12.984 7.145 1 96.06 165 ILE A C 1
ATOM 1253 O O . ILE A 1 165 ? 5.395 12.219 7.52 1 96.06 165 ILE A O 1
ATOM 1257 N N . CYS A 1 166 ? 4.297 13.25 5.914 1 91.94 166 CYS A N 1
ATOM 1258 C CA . CYS A 1 166 ? 5.188 12.938 4.805 1 91.94 166 CYS A CA 1
ATOM 1259 C C . CYS A 1 166 ? 5.625 11.477 4.844 1 91.94 166 CYS A C 1
ATOM 1261 O O . CYS A 1 166 ? 4.832 10.578 4.547 1 91.94 166 CYS A O 1
ATOM 1263 N N . HIS A 1 167 ? 6.812 11.211 5.383 1 91.31 167 HIS A N 1
ATOM 1264 C CA . HIS A 1 167 ? 7.414 9.883 5.379 1 91.31 167 HIS A CA 1
ATOM 1265 C C . HIS A 1 167 ? 6.543 8.883 6.129 1 91.31 167 HIS A C 1
ATOM 1267 O O . HIS A 1 167 ? 6.629 7.676 5.887 1 91.31 167 HIS A O 1
ATOM 1273 N N . ASP A 1 168 ? 5.707 9.359 7.043 1 92.38 168 ASP A N 1
ATOM 1274 C CA . ASP A 1 168 ? 4.797 8.492 7.789 1 92.38 168 ASP A CA 1
ATOM 1275 C C . ASP A 1 168 ? 3.928 7.668 6.848 1 92.38 168 ASP A C 1
ATOM 1277 O O . ASP A 1 168 ? 3.521 6.555 7.184 1 92.38 168 ASP A O 1
ATOM 1281 N N . ILE A 1 169 ? 3.734 8.188 5.641 1 89.12 169 ILE A N 1
ATOM 1282 C CA . ILE A 1 169 ? 2.793 7.57 4.711 1 89.12 169 ILE A CA 1
ATOM 1283 C C . ILE A 1 169 ? 3.365 6.25 4.195 1 89.12 169 ILE A C 1
ATOM 1285 O O . ILE A 1 169 ? 2.625 5.391 3.709 1 89.12 169 ILE A O 1
ATOM 1289 N N . ARG A 1 170 ? 4.621 6.059 4.246 1 85.75 170 ARG A N 1
ATOM 1290 C CA . ARG A 1 170 ? 5.281 4.883 3.688 1 85.75 170 ARG A CA 1
ATOM 1291 C C . ARG A 1 170 ? 5.145 3.682 4.621 1 85.75 170 ARG A C 1
ATOM 1293 O O . ARG A 1 170 ? 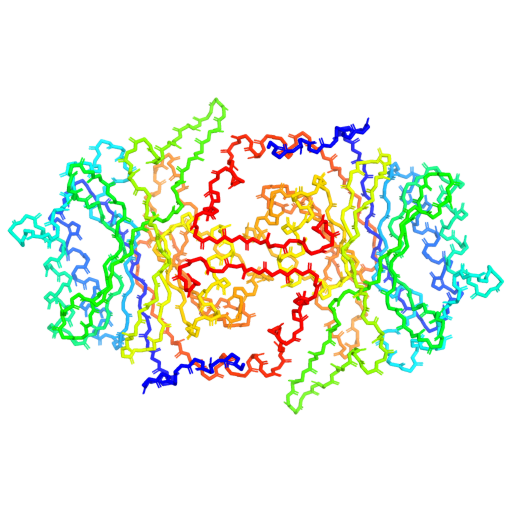5.555 2.572 4.273 1 85.75 170 ARG A O 1
ATOM 1300 N N . PHE A 1 171 ? 4.59 3.867 5.738 1 89.19 171 PHE A N 1
ATOM 1301 C CA . PHE A 1 171 ? 4.457 2.811 6.734 1 89.19 171 PHE A CA 1
ATOM 1302 C C . PHE A 1 171 ? 2.99 2.447 6.941 1 89.19 171 PHE A C 1
ATOM 1304 O O . PHE A 1 171 ? 2.312 3.039 7.785 1 89.19 171 PHE A O 1
ATOM 1311 N N . PRO A 1 172 ? 2.533 1.417 6.219 1 87.81 172 PRO A N 1
ATOM 1312 C CA . PRO A 1 172 ? 1.114 1.056 6.262 1 87.81 172 PRO A CA 1
ATOM 1313 C C . PRO A 1 172 ? 0.655 0.632 7.656 1 87.81 172 PRO A C 1
ATOM 1315 O O . PRO A 1 172 ? -0.534 0.721 7.973 1 87.81 172 PRO A O 1
ATOM 1318 N N . GLU A 1 173 ? 1.546 0.243 8.555 1 90.81 173 GLU A N 1
ATOM 1319 C CA . GLU A 1 173 ? 1.185 -0.103 9.93 1 90.81 173 GLU A CA 1
ATOM 1320 C C . GLU A 1 173 ? 0.457 1.05 10.617 1 90.81 173 GLU A C 1
ATOM 1322 O O . GLU A 1 173 ? -0.487 0.829 11.375 1 90.81 173 GLU A O 1
ATOM 1327 N N . LEU A 1 174 ? 0.9 2.223 10.281 1 91.38 174 LEU A N 1
ATOM 1328 C CA . LEU A 1 174 ? 0.273 3.385 10.906 1 91.38 174 LEU A CA 1
ATOM 1329 C C . LEU A 1 174 ? -1.174 3.533 10.445 1 91.38 174 LEU A C 1
ATOM 1331 O O . LEU A 1 174 ? -2.07 3.746 11.266 1 91.38 174 LEU A O 1
ATOM 1335 N N . SER A 1 175 ? -1.41 3.406 9.102 1 90.12 175 SER A N 1
ATOM 1336 C CA . SER A 1 175 ? -2.775 3.494 8.594 1 90.12 175 SER A CA 1
ATOM 1337 C C . SER A 1 175 ? -3.639 2.355 9.125 1 90.12 175 SER A C 1
ATOM 1339 O O . SER A 1 175 ? -4.836 2.531 9.352 1 90.12 175 SER A O 1
ATOM 1341 N N . MET A 1 176 ? -3.041 1.21 9.328 1 89.94 176 MET A N 1
ATOM 1342 C CA . MET A 1 176 ? -3.771 0.085 9.898 1 89.94 176 MET A CA 1
ATOM 1343 C C . MET A 1 176 ? -4.199 0.388 11.336 1 89.94 176 MET A C 1
ATOM 1345 O O . MET A 1 176 ? -5.316 0.065 11.734 1 89.94 176 MET A O 1
ATOM 1349 N N . LEU A 1 177 ? -3.283 0.998 12.117 1 92.62 177 LEU A N 1
ATOM 1350 C CA . LEU A 1 177 ? -3.65 1.422 13.469 1 92.62 177 LEU A CA 1
ATOM 1351 C C . LEU A 1 177 ? -4.812 2.41 13.43 1 92.62 177 LEU A C 1
ATOM 1353 O O . LEU A 1 177 ? -5.758 2.293 14.211 1 92.62 177 LEU A O 1
ATOM 1357 N N . TYR A 1 178 ? -4.77 3.344 12.516 1 92.75 178 TYR A N 1
ATOM 1358 C CA . TYR A 1 178 ? -5.809 4.359 12.398 1 92.75 178 TYR A CA 1
ATOM 1359 C C . TYR A 1 178 ? -7.148 3.732 12.039 1 92.75 178 TYR A C 1
ATOM 1361 O O . TYR A 1 178 ? -8.18 4.074 12.625 1 92.75 178 TYR A O 1
ATOM 1369 N N . ALA A 1 179 ? -7.109 2.826 11.109 1 89.25 179 ALA A N 1
ATOM 1370 C CA . ALA A 1 179 ? -8.344 2.137 10.734 1 89.25 179 ALA A CA 1
ATOM 1371 C C . ALA A 1 179 ? -8.945 1.406 11.93 1 89.25 179 ALA A C 1
ATOM 1373 O O . ALA A 1 179 ? -10.156 1.488 12.164 1 89.25 179 ALA A O 1
ATOM 1374 N N . SER A 1 180 ? -8.117 0.74 12.68 1 89.38 180 SER A N 1
ATOM 1375 C CA . SER A 1 180 ? -8.586 -0.03 13.828 1 89.38 180 SER A CA 1
ATOM 1376 C C . SER A 1 180 ? -9.133 0.882 14.922 1 89.38 180 SER A C 1
ATOM 1378 O O . SER A 1 180 ? -9.93 0.45 15.758 1 89.38 180 SER A O 1
ATOM 1380 N N . ARG A 1 181 ? -8.766 2.156 14.875 1 91.31 181 ARG A N 1
ATOM 1381 C CA . ARG A 1 181 ? -9.188 3.111 15.891 1 91.31 181 ARG A CA 1
ATOM 1382 C C . ARG A 1 181 ? -10.406 3.906 15.422 1 91.31 181 ARG A C 1
ATOM 1384 O O . ARG A 1 181 ? -10.805 4.875 16.062 1 91.31 181 ARG A O 1
ATOM 1391 N N . GLY A 1 182 ? -10.875 3.596 14.305 1 90 182 GLY A N 1
ATOM 1392 C CA . GLY A 1 182 ? -12.117 4.195 13.844 1 90 182 GLY A CA 1
ATOM 1393 C C . GLY A 1 182 ? -11.906 5.496 13.094 1 90 182 GLY A C 1
ATOM 1394 O O . GLY A 1 182 ? -12.812 6.324 13 1 90 182 GLY A O 1
ATOM 1395 N N . VAL A 1 183 ? -10.789 5.68 12.562 1 93.44 183 VAL A N 1
ATOM 1396 C CA . VAL A 1 183 ? -10.484 6.863 11.766 1 93.44 183 VAL A CA 1
ATOM 1397 C C . VAL A 1 183 ? -11.273 6.82 10.461 1 93.44 183 VAL A C 1
ATOM 1399 O O . VAL A 1 183 ? -11.469 5.75 9.875 1 93.44 183 VAL A O 1
ATOM 1402 N N . HIS A 1 184 ? -11.688 8.023 9.984 1 92.88 184 HIS A N 1
ATOM 1403 C CA . HIS A 1 184 ? -12.422 8.156 8.734 1 92.88 184 HIS A CA 1
ATOM 1404 C C . HIS A 1 184 ? -11.539 8.758 7.641 1 92.88 184 HIS A C 1
ATOM 1406 O O . HIS A 1 184 ? -11.75 8.484 6.457 1 92.88 184 HIS A O 1
ATOM 1412 N N . LEU A 1 185 ? -10.672 9.57 8.078 1 94.81 185 LEU A N 1
ATOM 1413 C CA . LEU A 1 185 ? -9.812 10.336 7.184 1 94.81 185 LEU A CA 1
ATOM 1414 C C . LEU A 1 185 ? -8.398 10.438 7.734 1 94.81 185 LEU A C 1
ATOM 1416 O O . LEU A 1 185 ? -8.211 10.734 8.914 1 94.81 185 LEU A O 1
ATOM 1420 N N . ILE A 1 186 ? -7.434 10.031 6.902 1 94.62 186 ILE A N 1
ATOM 1421 C CA . ILE A 1 186 ? -6.043 10.266 7.273 1 94.62 186 ILE A CA 1
ATOM 1422 C C . ILE A 1 186 ? -5.508 11.484 6.523 1 94.62 186 ILE A C 1
ATOM 1424 O O . ILE A 1 186 ? -5.672 11.594 5.305 1 94.62 186 ILE A O 1
ATOM 1428 N N . CYS A 1 187 ? -4.941 12.43 7.211 1 96.5 187 CYS A N 1
ATOM 1429 C CA . CYS A 1 187 ? -4.281 13.578 6.602 1 96.5 187 CYS A CA 1
ATOM 1430 C C . CYS A 1 187 ? -2.766 13.445 6.68 1 96.5 187 CYS A C 1
ATOM 1432 O O . CYS A 1 187 ? -2.217 13.203 7.758 1 96.5 187 CYS A O 1
ATOM 1434 N N . TYR A 1 188 ? -2.115 13.555 5.5 1 94 188 TYR A N 1
ATOM 1435 C CA . TYR A 1 188 ? -0.66 13.523 5.395 1 94 188 TYR A CA 1
ATOM 1436 C C . TYR A 1 188 ? -0.129 14.836 4.832 1 94 188 TYR A C 1
ATOM 1438 O O . TYR A 1 188 ? 0.099 14.953 3.625 1 94 188 TYR A O 1
ATOM 1446 N N . PRO A 1 189 ? 0.132 15.844 5.707 1 96.62 189 PRO A N 1
ATOM 1447 C CA . PRO A 1 189 ? 0.961 16.938 5.184 1 96.62 189 PRO A CA 1
ATOM 1448 C C . PRO A 1 189 ? 2.289 16.438 4.609 1 96.62 189 PRO A C 1
ATOM 1450 O O . PRO A 1 189 ? 3.09 15.844 5.332 1 96.62 189 PRO A O 1
ATOM 1453 N N . GLY A 1 190 ? 2.508 16.594 3.393 1 91.5 190 GLY A N 1
ATOM 1454 C CA . GLY A 1 190 ? 3.715 16.109 2.742 1 91.5 190 GLY A CA 1
ATOM 1455 C C . GLY A 1 190 ? 3.578 16.016 1.234 1 91.5 190 GLY A C 1
ATOM 1456 O O . GLY A 1 190 ? 2.469 16.078 0.7 1 91.5 190 GLY A O 1
ATOM 1457 N N . ALA A 1 191 ? 4.73 15.977 0.627 1 79.75 191 ALA A N 1
ATOM 1458 C CA . ALA A 1 191 ? 4.762 15.836 -0.827 1 79.75 191 ALA A CA 1
ATOM 1459 C C . ALA A 1 191 ? 4.91 14.375 -1.238 1 79.75 191 ALA A C 1
ATOM 1461 O O . ALA A 1 191 ? 5.992 13.797 -1.111 1 79.75 191 ALA A O 1
ATOM 1462 N N . PHE A 1 192 ? 3.877 13.836 -1.652 1 73.94 192 PHE A N 1
ATOM 1463 C CA . PHE A 1 192 ? 3.893 12.445 -2.109 1 73.94 192 PHE A CA 1
ATOM 1464 C C . PHE A 1 192 ? 3.018 12.281 -3.348 1 73.94 192 PHE A C 1
ATOM 1466 O O . PHE A 1 192 ? 2.01 12.969 -3.502 1 73.94 192 PHE A O 1
ATOM 1473 N N . ASN A 1 193 ? 3.486 11.461 -4.227 1 63.47 193 ASN A N 1
ATOM 1474 C CA . ASN A 1 193 ? 2.654 11.07 -5.359 1 63.47 193 ASN A CA 1
ATOM 1475 C C . ASN A 1 193 ? 1.781 9.867 -5.023 1 63.47 193 ASN A C 1
ATOM 1477 O O . ASN A 1 193 ? 2.291 8.766 -4.793 1 63.47 193 ASN A O 1
ATOM 1481 N N . MET A 1 194 ? 0.51 10.289 -4.77 1 59.28 194 MET A N 1
ATOM 1482 C CA . MET A 1 194 ? -0.404 9.18 -4.508 1 59.28 194 MET A CA 1
ATOM 1483 C C . MET A 1 194 ? -0.849 8.523 -5.812 1 59.28 194 MET A C 1
ATOM 1485 O O . MET A 1 194 ? -1.179 9.219 -6.777 1 59.28 194 MET A O 1
ATOM 1489 N N . SER A 1 195 ? -0.289 7.516 -6.32 1 52.62 195 SER A N 1
ATOM 1490 C CA . SER A 1 195 ? -0.793 6.824 -7.5 1 52.62 195 SER A CA 1
ATOM 1491 C C . SER A 1 195 ? -1.949 5.895 -7.145 1 52.62 195 SER A C 1
ATOM 1493 O O . SER A 1 195 ? -2.07 5.457 -5.996 1 52.62 195 SER A O 1
ATOM 1495 N N . THR A 1 196 ? -2.969 6.008 -8.062 1 47 196 THR A N 1
ATOM 1496 C CA . THR A 1 196 ? -4.18 5.195 -8.016 1 47 196 THR A CA 1
ATOM 1497 C C . THR A 1 196 ? -3.838 3.709 -8.047 1 47 196 THR A C 1
ATOM 1499 O O . THR A 1 196 ? -2.832 3.309 -8.641 1 47 196 THR A O 1
ATOM 1502 N N . GLY A 1 197 ? -4.344 3.105 -7.121 1 44.81 197 GLY A N 1
ATOM 1503 C CA . GLY A 1 197 ? -4.375 1.653 -7.043 1 44.81 197 GLY A CA 1
ATOM 1504 C C . GLY A 1 197 ? -4.629 1.138 -5.641 1 44.81 197 GLY A C 1
ATOM 1505 O O . GLY A 1 197 ? -5.039 1.896 -4.758 1 44.81 197 GLY A O 1
ATOM 1506 N N . GLU A 1 198 ? -3.967 -0.055 -5.418 1 45.91 198 GLU A N 1
ATOM 1507 C CA . GLU A 1 198 ? -4.367 -1.102 -4.484 1 45.91 198 GLU A CA 1
ATOM 1508 C C . GLU A 1 198 ? -4.012 -0.726 -3.047 1 45.91 198 GLU A C 1
ATOM 1510 O O . GLU A 1 198 ? -4.383 -1.429 -2.105 1 45.91 198 GLU A O 1
ATOM 1515 N N . ALA A 1 199 ? -3.178 0.472 -2.969 1 52.53 199 ALA A N 1
ATOM 1516 C CA . ALA A 1 199 ? -2.977 0.555 -1.525 1 52.53 199 ALA A CA 1
ATOM 1517 C C . ALA A 1 199 ? -4.246 1.023 -0.821 1 52.53 199 ALA A C 1
ATOM 1519 O O . ALA A 1 199 ? -4.703 2.15 -1.033 1 52.53 199 ALA A O 1
ATOM 1520 N N . LEU A 1 200 ? -5.254 0.176 -0.73 1 58.78 200 LEU A N 1
ATOM 1521 C CA . LEU A 1 200 ? -6.613 0.439 -0.267 1 58.78 200 LEU A CA 1
ATOM 1522 C C . LEU A 1 200 ? -6.598 1.172 1.07 1 58.78 200 LEU A C 1
ATOM 1524 O O . LEU A 1 200 ? -7.645 1.604 1.559 1 58.78 200 LEU A O 1
ATOM 1528 N N . TRP A 1 201 ? -5.504 1.8 1.497 1 64.31 201 TRP A N 1
ATOM 1529 C CA . TRP A 1 201 ? -5.398 2.57 2.73 1 64.31 201 TRP A CA 1
ATOM 1530 C C . TRP A 1 201 ? -6.5 2.186 3.711 1 64.31 201 TRP A C 1
ATOM 1532 O O . TRP A 1 201 ? -7.219 3.051 4.219 1 64.31 201 TRP A O 1
ATOM 1542 N N . GLU A 1 202 ? -6.73 0.9 3.865 1 69.62 202 GLU A N 1
ATOM 1543 C CA . GLU A 1 202 ? -7.711 0.346 4.793 1 69.62 202 GLU A CA 1
ATOM 1544 C C . GLU A 1 202 ? -9.117 0.848 4.473 1 69.62 202 GLU A C 1
ATOM 1546 O O . GLU A 1 202 ? -9.93 1.045 5.379 1 69.62 202 GLU A O 1
ATOM 1551 N N . LEU A 1 203 ? -9.297 1.308 3.215 1 73 203 LEU A N 1
ATOM 1552 C CA . LEU A 1 203 ? -10.594 1.75 2.717 1 73 203 LEU A CA 1
ATOM 1553 C C . LEU A 1 203 ? -11.008 3.061 3.375 1 73 203 LEU A C 1
ATOM 1555 O O . LEU A 1 203 ? -12.188 3.262 3.68 1 73 203 LEU A O 1
ATOM 1559 N N . LEU A 1 204 ? -10.016 3.879 3.715 1 79.81 204 LEU A N 1
ATOM 1560 C CA . LEU A 1 204 ? -10.25 5.191 4.305 1 79.81 204 LEU A CA 1
ATOM 1561 C C . LEU A 1 204 ? -10.047 6.293 3.268 1 79.81 204 LEU A C 1
ATOM 1563 O O . LEU A 1 204 ? -9.484 6.051 2.197 1 79.81 204 LEU A O 1
ATOM 1567 N N . PHE A 1 205 ? -10.57 7.504 3.637 1 86.31 205 PHE A N 1
ATOM 1568 C CA . PHE A 1 205 ? -10.133 8.688 2.914 1 86.31 205 PHE A CA 1
ATOM 1569 C C . PHE A 1 205 ? -8.688 9.039 3.277 1 86.31 205 PHE A C 1
ATOM 1571 O O . PHE A 1 205 ? -8.289 8.906 4.434 1 86.31 205 PHE A O 1
ATOM 1578 N N . VAL A 1 206 ? -7.992 9.484 2.299 1 84.56 206 VAL A N 1
ATOM 1579 C CA . VAL A 1 206 ? -6.625 9.93 2.527 1 84.56 206 VAL A CA 1
ATOM 1580 C C . VAL A 1 206 ? -6.398 11.273 1.837 1 84.56 206 VAL A C 1
ATOM 1582 O O . VAL A 1 206 ? -6.711 11.438 0.654 1 84.56 206 VAL A O 1
ATOM 1585 N N . ALA A 1 207 ? -5.918 12.219 2.598 1 89.94 207 ALA A N 1
ATOM 1586 C CA . ALA A 1 207 ? -5.586 13.539 2.062 1 89.94 207 ALA A CA 1
ATOM 1587 C C . ALA A 1 207 ? -4.102 13.836 2.225 1 89.94 207 ALA A C 1
ATOM 1589 O O . ALA A 1 207 ? -3.564 13.773 3.334 1 89.94 207 ALA A O 1
ATOM 1590 N N . THR A 1 208 ? -3.492 14.109 1.116 1 86.38 208 THR A N 1
ATOM 1591 C CA . THR A 1 208 ? -2.127 14.625 1.154 1 86.38 208 THR A CA 1
ATOM 1592 C C . THR A 1 208 ? -2.092 16.094 0.771 1 86.38 208 THR A C 1
ATOM 1594 O O . THR A 1 208 ? -2.82 16.531 -0.123 1 86.38 208 THR A O 1
ATOM 1597 N N . CYS A 1 209 ? -1.348 16.828 1.45 1 91 209 CYS A N 1
ATOM 1598 C CA . CYS A 1 209 ? -1.181 18.234 1.136 1 91 209 CYS A CA 1
ATOM 1599 C C . CYS A 1 209 ? 0.292 18.594 0.959 1 91 209 CYS A C 1
ATOM 1601 O O . CYS A 1 209 ? 1.049 18.609 1.931 1 91 209 CYS A O 1
ATOM 1603 N N . SER A 1 210 ? 0.603 18.875 -0.255 1 87.56 210 SER A N 1
ATOM 1604 C CA . SER A 1 210 ? 1.989 19.141 -0.632 1 87.56 210 SER A CA 1
ATOM 1605 C C . SER A 1 210 ? 2.281 20.625 -0.681 1 87.56 210 SER A C 1
ATOM 1607 O O . SER A 1 210 ? 1.38 21.438 -0.925 1 87.56 210 SER A O 1
ATOM 1609 N N . PRO A 1 211 ? 3.562 20.969 -0.355 1 87.5 211 PRO A N 1
ATOM 1610 C CA . PRO A 1 211 ? 3.949 22.312 -0.787 1 87.5 211 PRO A CA 1
ATOM 1611 C C . PRO A 1 211 ? 3.941 22.469 -2.307 1 87.5 211 PRO A C 1
ATOM 1613 O O . PRO A 1 211 ? 3.906 21.469 -3.033 1 87.5 211 PRO A O 1
ATOM 1616 N N . ALA A 1 212 ? 3.879 23.719 -2.686 1 86.5 212 ALA A N 1
ATOM 1617 C CA . ALA A 1 212 ? 4.012 24 -4.113 1 86.5 212 ALA A CA 1
ATOM 1618 C C . ALA A 1 212 ? 5.465 23.859 -4.566 1 86.5 212 ALA A C 1
ATOM 1620 O O . ALA A 1 212 ? 6.387 24.078 -3.777 1 86.5 212 ALA A O 1
ATOM 1621 N N . ARG A 1 213 ? 5.68 23.281 -5.77 1 74.75 213 ARG A N 1
ATOM 1622 C CA . ARG A 1 213 ? 7.035 23.109 -6.293 1 74.75 213 ARG A CA 1
ATOM 1623 C C . ARG A 1 213 ? 7.461 24.328 -7.117 1 74.75 213 ARG A C 1
ATOM 1625 O O . ARG A 1 213 ? 6.664 24.875 -7.883 1 74.75 213 ARG A O 1
ATOM 1632 N N . ALA A 1 214 ? 8.656 24.844 -6.688 1 58.5 214 ALA A N 1
ATOM 1633 C CA . ALA A 1 214 ? 9.242 25.859 -7.555 1 58.5 214 ALA A CA 1
ATOM 1634 C C . ALA A 1 214 ? 9.867 25.234 -8.797 1 58.5 214 ALA A C 1
ATOM 1636 O O . ALA A 1 214 ? 10.32 24.078 -8.758 1 58.5 214 ALA A O 1
ATOM 1637 N N . SER A 1 215 ? 9.469 25.531 -10.047 1 51.31 215 SER A N 1
ATOM 1638 C CA . SER A 1 215 ? 10.031 25.062 -11.312 1 51.31 215 SER A CA 1
ATOM 1639 C C . SER A 1 215 ? 11.539 24.859 -11.203 1 51.31 215 SER A C 1
ATOM 1641 O O . SER A 1 215 ? 12.133 24.125 -12 1 51.31 215 SER A O 1
ATOM 1643 N N . SER A 1 216 ? 12.242 25.531 -10.492 1 43.69 216 SER A N 1
ATOM 1644 C CA . SER A 1 216 ? 13.688 25.578 -10.711 1 43.69 216 SER A CA 1
ATOM 1645 C C . SER A 1 216 ? 14.414 24.641 -9.75 1 43.69 216 SER A C 1
ATOM 1647 O O . SER A 1 216 ? 15.617 24.406 -9.891 1 43.69 216 SER A O 1
ATOM 1649 N N . GLY A 1 217 ? 13.852 24.344 -8.609 1 44.16 217 GLY A N 1
ATOM 1650 C CA . GLY A 1 217 ? 14.852 23.906 -7.648 1 44.16 217 GLY A CA 1
ATOM 1651 C C . GLY A 1 217 ? 15.156 22.422 -7.742 1 44.16 217 GLY A C 1
ATOM 1652 O O . GLY A 1 217 ? 14.477 21.688 -8.461 1 44.16 217 GLY A O 1
ATOM 1653 N N . SER A 1 218 ? 16.406 21.969 -7.234 1 40.12 218 SER A N 1
ATOM 1654 C CA . SER A 1 218 ? 17.141 20.703 -7.254 1 40.12 218 SER A CA 1
ATOM 1655 C C . SER A 1 218 ? 16.266 19.547 -6.75 1 40.12 218 SER A C 1
ATOM 1657 O O . SER A 1 218 ? 16.562 18.391 -7.027 1 40.12 218 SER A O 1
ATOM 1659 N N . TYR A 1 219 ? 15.547 19.906 -5.668 1 40.94 219 TYR A N 1
ATOM 1660 C CA . TYR A 1 219 ? 14.812 18.75 -5.145 1 40.94 219 TYR A CA 1
ATOM 1661 C C . TYR A 1 219 ? 13.422 18.672 -5.762 1 40.94 219 TYR A C 1
ATOM 1663 O O . TYR A 1 219 ? 12.602 19.578 -5.582 1 40.94 219 TYR A O 1
ATOM 1671 N N . ILE A 1 220 ? 13.336 18.188 -6.859 1 42.47 220 ILE A N 1
ATOM 1672 C CA . ILE A 1 220 ? 12.039 17.984 -7.508 1 42.47 220 ILE A CA 1
ATOM 1673 C C . ILE A 1 220 ? 11.078 17.312 -6.539 1 42.47 220 ILE A C 1
ATOM 1675 O O . ILE A 1 220 ? 11.328 16.188 -6.078 1 42.47 220 ILE A O 1
ATOM 1679 N N . ILE A 1 221 ? 10.492 18.156 -5.613 1 48.09 221 ILE A N 1
ATOM 1680 C CA . ILE A 1 221 ? 9.391 17.656 -4.801 1 48.09 221 ILE A CA 1
ATOM 1681 C C . ILE A 1 221 ? 8.352 16.984 -5.695 1 48.09 221 ILE A C 1
ATOM 1683 O O . ILE A 1 221 ? 7.848 17.594 -6.641 1 48.09 221 ILE A O 1
ATOM 1687 N N . TRP A 1 222 ? 8.406 15.555 -5.699 1 53.75 222 TRP A N 1
ATOM 1688 C CA . TRP A 1 222 ? 7.453 14.766 -6.477 1 53.75 222 TRP A CA 1
ATOM 1689 C C . TRP A 1 222 ? 6.176 14.516 -5.684 1 53.75 222 TRP A C 1
ATOM 1691 O O . TRP A 1 222 ? 6.227 14.078 -4.531 1 53.75 222 TRP A O 1
ATOM 1701 N N . GLY A 1 223 ? 5.191 15.609 -5.57 1 63.69 223 GLY A N 1
ATOM 1702 C CA . GLY A 1 223 ? 3.873 15.297 -5.043 1 63.69 223 GLY A CA 1
ATOM 1703 C C . GLY A 1 223 ? 2.883 16.438 -5.207 1 63.69 223 GLY A C 1
ATOM 1704 O O . GLY A 1 223 ? 3.27 17.562 -5.535 1 63.69 223 GLY A O 1
ATOM 1705 N N . HIS A 1 224 ? 1.731 16.078 -5.293 1 80.06 224 HIS A N 1
ATOM 1706 C CA . HIS A 1 224 ? 0.624 17.016 -5.371 1 80.06 224 HIS A CA 1
ATOM 1707 C C . HIS A 1 224 ? -0.44 16.719 -4.324 1 80.06 224 HIS A C 1
ATOM 1709 O O . HIS A 1 224 ? -0.557 15.57 -3.871 1 80.06 224 HIS A O 1
ATOM 1715 N N . SER A 1 225 ? -0.947 17.859 -3.877 1 90.56 225 SER A N 1
ATOM 1716 C CA . SER A 1 225 ? -2.068 17.688 -2.959 1 90.56 225 SER A CA 1
ATOM 1717 C C . SER A 1 225 ? -3.182 16.859 -3.592 1 90.56 225 SER A C 1
ATOM 1719 O O . SER A 1 225 ? -3.561 17.094 -4.742 1 90.56 225 SER A O 1
ATOM 1721 N N . THR A 1 226 ? -3.588 15.844 -2.85 1 89.06 226 THR A N 1
ATOM 1722 C CA . THR A 1 226 ? -4.551 14.914 -3.426 1 89.06 226 THR A CA 1
ATOM 1723 C C . THR A 1 226 ? -5.508 14.398 -2.357 1 89.06 226 THR A C 1
ATOM 1725 O O . THR A 1 226 ? -5.102 14.141 -1.223 1 89.06 226 THR A O 1
ATOM 1728 N N . LEU A 1 227 ? -6.789 14.344 -2.715 1 91.75 227 LEU A N 1
ATOM 1729 C CA . LEU A 1 227 ? -7.773 13.617 -1.917 1 91.75 227 LEU A CA 1
ATOM 1730 C C . LEU A 1 227 ? -8.156 12.305 -2.586 1 91.75 227 LEU A C 1
ATOM 1732 O O . LEU A 1 227 ? -8.555 12.289 -3.754 1 91.75 227 LEU A O 1
ATOM 1736 N N . VAL A 1 228 ? -8.008 11.195 -1.816 1 87.25 228 VAL A N 1
ATOM 1737 C CA . VAL A 1 228 ? -8.344 9.867 -2.303 1 87.25 228 VAL A CA 1
ATOM 1738 C C . VAL A 1 228 ? -9.516 9.305 -1.509 1 87.25 228 VAL A C 1
ATOM 1740 O O . VAL A 1 228 ? -9.578 9.453 -0.286 1 87.25 228 VAL A O 1
ATOM 1743 N N . GLY A 1 229 ? -10.406 8.688 -2.205 1 87.88 229 GLY A N 1
ATOM 1744 C CA . GLY A 1 229 ? -11.562 8.102 -1.548 1 87.88 229 GLY A CA 1
ATOM 1745 C C . GLY A 1 229 ? -11.344 6.66 -1.13 1 87.88 229 GLY A C 1
ATOM 1746 O O . GLY A 1 229 ? -10.297 6.078 -1.416 1 87.88 229 GLY A O 1
ATOM 1747 N N . PRO A 1 230 ? -12.391 6.109 -0.388 1 86.69 230 PRO A N 1
ATOM 1748 C CA . PRO A 1 230 ? -12.258 4.754 0.149 1 86.69 230 PRO A CA 1
ATOM 1749 C C . PRO A 1 230 ? -12.188 3.689 -0.944 1 86.69 230 PRO A C 1
ATOM 1751 O O . PRO A 1 230 ? -11.828 2.541 -0.671 1 86.69 230 PRO A O 1
ATOM 1754 N N . PHE A 1 231 ? -12.461 4.012 -2.145 1 77.75 231 PHE A N 1
ATOM 1755 C CA . PHE A 1 231 ? -12.383 3.07 -3.254 1 77.75 231 PHE A CA 1
ATOM 1756 C C . PHE A 1 231 ? -11.039 3.186 -3.965 1 77.75 231 PHE A C 1
ATOM 1758 O O . PHE A 1 231 ? -10.805 2.516 -4.973 1 77.75 231 PHE A O 1
ATOM 1765 N N . GLY A 1 232 ? -10.242 4.062 -3.385 1 78.12 232 GLY A N 1
ATOM 1766 C CA . GLY A 1 232 ? -8.945 4.285 -4 1 78.12 232 GLY A CA 1
ATOM 1767 C C . GLY A 1 232 ? -8.992 5.266 -5.156 1 78.12 232 GLY A C 1
ATOM 1768 O O . GLY A 1 232 ? -7.992 5.461 -5.852 1 78.12 232 GLY A O 1
ATOM 1769 N N . GLU A 1 233 ? -10.062 5.82 -5.383 1 79.62 233 GLU A N 1
ATOM 1770 C CA . GLU A 1 233 ? -10.219 6.773 -6.477 1 79.62 233 GLU A CA 1
ATOM 1771 C C . GLU A 1 233 ? -9.672 8.148 -6.094 1 79.62 233 GLU A C 1
ATOM 1773 O O . GLU A 1 233 ? -9.82 8.586 -4.953 1 79.62 233 GLU A O 1
ATOM 1778 N N . ILE A 1 234 ? -9.047 8.781 -7.023 1 83.62 234 ILE A N 1
ATOM 1779 C CA . ILE A 1 234 ? -8.648 10.172 -6.828 1 83.62 234 ILE A CA 1
ATOM 1780 C C . ILE A 1 234 ? -9.875 11.078 -6.957 1 83.62 234 ILE A C 1
ATOM 1782 O O . ILE A 1 234 ? -10.484 11.156 -8.023 1 83.62 234 ILE A O 1
ATOM 1786 N N . ILE A 1 235 ? -10.25 11.703 -5.941 1 87.94 235 ILE A N 1
ATOM 1787 C CA . ILE A 1 235 ? -11.406 12.594 -5.938 1 87.94 235 ILE A CA 1
ATOM 1788 C C . ILE A 1 235 ? -11 13.969 -6.465 1 87.94 235 ILE A C 1
ATOM 1790 O O . ILE A 1 235 ? -11.734 14.586 -7.242 1 87.94 235 ILE A O 1
ATOM 1794 N N . ALA A 1 236 ? -9.844 14.477 -6.043 1 89.88 236 ALA A N 1
ATOM 1795 C CA . ALA A 1 236 ? -9.289 15.758 -6.48 1 89.88 236 ALA A CA 1
ATOM 1796 C C . ALA A 1 236 ? -7.773 15.781 -6.336 1 89.88 236 ALA A C 1
ATOM 1798 O O . ALA A 1 236 ? -7.219 15.156 -5.426 1 89.88 236 ALA A O 1
ATOM 1799 N N . THR A 1 237 ? -7.121 16.484 -7.188 1 89.5 237 THR A N 1
ATOM 1800 C CA . THR A 1 237 ? -5.668 16.594 -7.152 1 89.5 237 THR A CA 1
ATOM 1801 C C . THR A 1 237 ? -5.211 17.922 -7.746 1 89.5 237 THR A C 1
ATOM 1803 O O . THR A 1 237 ? -5.914 18.516 -8.57 1 89.5 237 THR A O 1
ATOM 1806 N N . ALA A 1 238 ? -4.098 18.359 -7.238 1 88.88 238 ALA A N 1
ATOM 1807 C CA . ALA A 1 238 ? -3.525 19.609 -7.73 1 88.88 238 ALA A CA 1
ATOM 1808 C C . ALA A 1 238 ? -2.406 19.344 -8.734 1 88.88 238 ALA A C 1
ATOM 1810 O O . ALA A 1 238 ? -1.969 18.203 -8.898 1 88.88 238 ALA A O 1
ATOM 1811 N N . GLY A 1 239 ? -2.076 20.391 -9.531 1 84 239 GLY A N 1
ATOM 1812 C CA . GLY A 1 239 ? -0.791 20.406 -10.219 1 84 239 GLY A CA 1
ATOM 1813 C C . GLY A 1 239 ? 0.363 20.781 -9.305 1 84 239 GLY A C 1
ATOM 1814 O O . GLY A 1 239 ? 0.317 20.531 -8.102 1 84 239 GLY A O 1
ATOM 1815 N N . CYS A 1 240 ? 1.412 21.359 -9.773 1 81.06 240 CYS A N 1
ATOM 1816 C CA . CYS A 1 240 ? 2.609 21.641 -8.992 1 81.06 240 CYS A CA 1
ATOM 1817 C C . CYS A 1 240 ? 2.576 23.078 -8.461 1 81.06 240 CYS A C 1
ATOM 1819 O O . CYS A 1 240 ? 3.314 23.422 -7.535 1 81.06 240 CYS A O 1
ATOM 1821 N N . GLU A 1 241 ? 1.691 23.844 -8.945 1 87.31 241 GLU A N 1
ATOM 1822 C CA . GLU A 1 241 ? 1.682 25.25 -8.602 1 87.31 241 GLU A CA 1
ATOM 1823 C C . GLU A 1 241 ? 0.913 25.5 -7.309 1 87.31 241 GLU A C 1
ATOM 1825 O O . GLU A 1 241 ? 0.171 24.625 -6.844 1 87.31 241 GLU A O 1
ATOM 1830 N N . GLU A 1 242 ? 1.193 26.641 -6.785 1 92.62 242 GLU A N 1
ATOM 1831 C CA . GLU A 1 242 ? 0.414 27.047 -5.621 1 92.62 242 GLU A CA 1
ATOM 1832 C C . GLU A 1 242 ? -1.079 27.078 -5.934 1 92.62 242 GLU A C 1
ATOM 1834 O O . GLU A 1 242 ? -1.502 27.672 -6.922 1 92.62 242 GLU A O 1
ATOM 1839 N N . THR A 1 243 ? -1.812 26.422 -5.16 1 94.5 243 THR A N 1
ATOM 1840 C CA . THR A 1 243 ? -3.254 26.328 -5.359 1 94.5 243 THR A CA 1
ATOM 1841 C C . THR A 1 243 ? -3.932 25.719 -4.137 1 94.5 243 THR A C 1
ATOM 1843 O O . THR A 1 243 ? -3.26 25.203 -3.234 1 94.5 243 THR A O 1
ATOM 1846 N N . THR A 1 244 ? -5.168 25.922 -4.027 1 96 244 THR A N 1
ATOM 1847 C CA . THR A 1 244 ? -5.988 25.234 -3.041 1 96 244 THR A CA 1
ATOM 1848 C C . THR A 1 244 ? -6.973 24.281 -3.727 1 96 244 THR A C 1
ATOM 1850 O O . THR A 1 244 ? -7.746 24.703 -4.59 1 96 244 THR A O 1
ATOM 1853 N N . VAL A 1 245 ? -6.914 23.062 -3.363 1 95.31 245 VAL A N 1
ATOM 1854 C CA . VAL A 1 245 ? -7.852 22.062 -3.873 1 95.31 245 VAL A CA 1
ATOM 1855 C C . VAL A 1 245 ? -9.008 21.891 -2.893 1 95.31 245 VAL A C 1
ATOM 1857 O O . VAL A 1 245 ? -8.797 21.609 -1.712 1 95.31 245 VAL A O 1
ATOM 1860 N N . ILE A 1 246 ? -10.227 22.109 -3.352 1 97.12 246 ILE A N 1
ATOM 1861 C CA . ILE A 1 246 ? -11.406 21.922 -2.516 1 97.12 246 ILE A CA 1
ATOM 1862 C C . ILE A 1 246 ? -12.234 20.75 -3.051 1 97.12 246 ILE A C 1
ATOM 1864 O O . ILE A 1 246 ? -12.477 20.656 -4.258 1 97.12 246 ILE A O 1
ATOM 1868 N N . ALA A 1 247 ? -12.617 19.844 -2.174 1 97.12 247 ALA A N 1
ATOM 1869 C CA . ALA A 1 247 ? -13.391 18.672 -2.578 1 97.12 247 ALA A CA 1
ATOM 1870 C C . ALA A 1 247 ? -14.344 18.234 -1.471 1 97.12 247 ALA A C 1
ATOM 1872 O O . ALA A 1 247 ? -14.227 18.688 -0.328 1 97.12 247 ALA A O 1
ATOM 1873 N N . GLU A 1 248 ? -15.25 17.406 -1.843 1 97.25 248 GLU A N 1
ATOM 1874 C CA . GLU A 1 248 ? -16.234 16.922 -0.883 1 97.25 248 GLU A CA 1
ATOM 1875 C C . GLU A 1 248 ? -15.852 15.539 -0.366 1 97.25 248 GLU A C 1
ATOM 1877 O O . GLU A 1 248 ? -15.43 14.672 -1.139 1 97.25 248 GLU A O 1
ATOM 1882 N N . VAL A 1 249 ? -15.93 15.383 0.904 1 96 249 VAL A N 1
ATOM 1883 C CA . VAL A 1 249 ? -15.812 14.086 1.563 1 96 249 VAL A CA 1
ATOM 1884 C C . VAL A 1 249 ? -17.203 13.578 1.946 1 96 249 VAL A C 1
ATOM 1886 O O . VAL A 1 249 ? -17.969 14.289 2.605 1 96 249 VAL A O 1
ATOM 1889 N N . ASP A 1 250 ? -17.531 12.43 1.536 1 95.81 250 ASP A N 1
ATOM 1890 C CA . ASP A 1 250 ? -18.781 11.758 1.863 1 95.81 250 ASP A CA 1
ATOM 1891 C C . ASP A 1 250 ? -18.531 10.445 2.602 1 95.81 250 ASP A C 1
ATOM 1893 O O . ASP A 1 250 ? -18.266 9.414 1.977 1 95.81 250 ASP A O 1
ATOM 1897 N N . TYR A 1 251 ? -18.703 10.508 3.922 1 93.5 251 TYR A N 1
ATOM 1898 C CA . TYR A 1 251 ? -18.344 9.367 4.758 1 93.5 251 TYR A CA 1
ATOM 1899 C C . TYR A 1 251 ? -19.25 8.172 4.488 1 93.5 251 TYR A C 1
ATOM 1901 O O . TYR A 1 251 ? -18.938 7.051 4.883 1 93.5 251 TYR A O 1
ATOM 1909 N N . SER A 1 252 ? -20.375 8.383 3.861 1 91.94 252 SER A N 1
ATOM 1910 C CA . SER A 1 252 ? -21.219 7.254 3.508 1 91.94 252 SER A CA 1
ATOM 1911 C C . SER A 1 252 ? -20.516 6.305 2.549 1 91.94 252 SER A C 1
ATOM 1913 O O . SER A 1 252 ? -20.844 5.117 2.484 1 91.94 252 SER A O 1
ATOM 1915 N N . MET A 1 253 ? -19.547 6.863 1.867 1 89.38 253 MET A N 1
ATOM 1916 C CA . MET A 1 253 ? -18.812 6.043 0.915 1 89.38 253 MET A CA 1
ATOM 1917 C C . MET A 1 253 ? -17.969 4.996 1.638 1 89.38 253 MET A C 1
ATOM 1919 O O . MET A 1 253 ? -17.688 3.93 1.089 1 89.38 253 MET A O 1
ATOM 1923 N N . ILE A 1 254 ? -17.531 5.359 2.863 1 88.81 254 ILE A N 1
ATOM 1924 C CA . ILE A 1 254 ? -16.766 4.391 3.637 1 88.81 254 ILE A CA 1
ATOM 1925 C C . ILE A 1 254 ? -17.625 3.18 3.963 1 88.81 254 ILE A C 1
ATOM 1927 O O . ILE A 1 254 ? -17.219 2.035 3.773 1 88.81 254 ILE A O 1
ATOM 1931 N N . GLN A 1 255 ? -18.797 3.465 4.484 1 86.12 255 GLN A N 1
ATOM 1932 C CA . GLN A 1 255 ? -19.703 2.383 4.828 1 86.12 255 GLN A CA 1
ATOM 1933 C C . GLN A 1 255 ? -20.047 1.529 3.607 1 86.12 255 GLN A C 1
ATOM 1935 O O . GLN A 1 255 ? -20.062 0.299 3.689 1 86.12 255 GLN A O 1
ATOM 1940 N N . LEU A 1 256 ? -20.312 2.174 2.59 1 86.31 256 LEU A N 1
ATOM 1941 C CA . LEU A 1 256 ? -20.625 1.473 1.351 1 86.31 256 LEU A CA 1
ATOM 1942 C C . LEU A 1 256 ? -19.484 0.561 0.936 1 86.31 256 LEU A C 1
ATOM 1944 O O . LEU A 1 256 ? -19.703 -0.599 0.58 1 86.31 256 LEU A O 1
ATOM 1948 N N . ARG A 1 257 ? -18.297 1.068 0.97 1 86.5 257 ARG A N 1
ATOM 1949 C CA . ARG A 1 257 ? -17.125 0.303 0.55 1 86.5 257 ARG A CA 1
ATOM 1950 C C . ARG A 1 257 ? -16.875 -0.871 1.489 1 86.5 257 ARG A C 1
ATOM 1952 O O . ARG A 1 257 ? -16.578 -1.981 1.04 1 86.5 257 ARG A O 1
ATOM 1959 N N . ARG A 1 258 ? -17 -0.657 2.76 1 86.25 258 ARG A N 1
ATOM 1960 C CA . ARG A 1 258 ? -16.75 -1.704 3.744 1 86.25 258 ARG A CA 1
ATOM 1961 C C . ARG A 1 258 ? -17.797 -2.805 3.656 1 86.25 258 ARG A C 1
ATOM 1963 O O . ARG A 1 258 ? -17.5 -3.973 3.916 1 86.25 258 ARG A O 1
ATOM 1970 N N . GLU A 1 259 ? -18.953 -2.436 3.314 1 86.5 259 GLU A N 1
ATOM 1971 C CA . GLU A 1 259 ? -20 -3.438 3.115 1 86.5 259 GLU A CA 1
ATOM 1972 C C . GLU A 1 259 ? -19.75 -4.246 1.844 1 86.5 259 GLU A C 1
ATOM 1974 O O . GLU A 1 259 ? -20.016 -5.449 1.808 1 86.5 259 GLU A O 1
ATOM 1979 N N . SER A 1 260 ? -19.297 -3.555 0.893 1 86.31 260 SER A N 1
ATOM 1980 C CA . SER A 1 260 ? -19.078 -4.203 -0.395 1 86.31 260 SER A CA 1
ATOM 1981 C C . SER A 1 260 ? -17.844 -5.094 -0.358 1 86.31 260 SER A C 1
ATOM 1983 O O . SER A 1 260 ? -17.828 -6.172 -0.956 1 86.31 260 SER A O 1
ATOM 1985 N N . LEU A 1 261 ? -16.859 -4.66 0.261 1 86.69 261 LEU A N 1
ATOM 1986 C CA . LEU A 1 261 ? -15.602 -5.371 0.389 1 86.69 261 LEU A CA 1
ATOM 1987 C C . LEU A 1 261 ? -15.109 -5.348 1.833 1 86.69 261 LEU A C 1
ATOM 1989 O O . LEU A 1 261 ? -14.25 -4.535 2.191 1 86.69 261 LEU A O 1
ATOM 1993 N N . PRO A 1 262 ? -15.57 -6.324 2.607 1 87.62 262 PRO A N 1
ATOM 1994 C CA . PRO A 1 262 ? -15.266 -6.301 4.039 1 87.62 262 PRO A CA 1
ATOM 1995 C C . PRO A 1 262 ? -13.867 -6.828 4.359 1 87.62 262 PRO A C 1
ATOM 1997 O O . PRO A 1 262 ? -13.734 -7.883 4.988 1 87.62 262 PRO A O 1
ATOM 2000 N N . LEU A 1 263 ? -12.852 -6.066 4.035 1 87.88 263 LEU A N 1
ATOM 2001 C CA . LEU A 1 263 ? -11.469 -6.477 4.203 1 87.88 263 LEU A CA 1
ATOM 2002 C C . LEU A 1 263 ? -11.172 -6.828 5.66 1 87.88 263 LEU A C 1
ATOM 2004 O O . LEU A 1 263 ? -10.461 -7.793 5.938 1 87.88 263 LEU A O 1
ATOM 2008 N N . GLU A 1 264 ? -11.695 -6.043 6.59 1 87.19 264 GLU A N 1
ATOM 2009 C CA . GLU A 1 264 ? -11.422 -6.281 8 1 87.19 264 GLU A CA 1
ATOM 2010 C C . GLU A 1 264 ? -11.859 -7.684 8.422 1 87.19 264 GLU A C 1
ATOM 2012 O O . GLU A 1 264 ? -11.188 -8.336 9.219 1 87.19 264 GLU A O 1
ATOM 2017 N N . LYS A 1 265 ? -12.93 -8.133 7.848 1 89.25 265 LYS A N 1
ATOM 2018 C CA . LYS A 1 265 ? -13.453 -9.453 8.18 1 89.25 265 LYS A CA 1
ATOM 2019 C C . LYS A 1 265 ? -12.656 -10.555 7.469 1 89.25 265 LYS A C 1
ATOM 2021 O O . LYS A 1 265 ? -12.758 -11.727 7.832 1 89.25 265 LYS A O 1
ATOM 2026 N N . GLN A 1 266 ? -11.914 -10.156 6.484 1 92.44 266 GLN A N 1
ATOM 2027 C CA . GLN A 1 266 ? -11.195 -11.125 5.672 1 92.44 266 GLN A CA 1
ATOM 2028 C C . GLN A 1 266 ? -9.734 -11.242 6.109 1 92.44 266 GLN A C 1
ATOM 2030 O O . GLN A 1 266 ? -8.992 -12.078 5.598 1 92.44 266 GLN A O 1
ATOM 2035 N N . LYS A 1 267 ? -9.352 -10.359 6.996 1 92.5 267 LYS A N 1
ATOM 2036 C CA . LYS A 1 267 ? -8.016 -10.5 7.582 1 92.5 267 LYS A CA 1
ATOM 2037 C C . LYS A 1 267 ? -7.871 -11.836 8.305 1 92.5 267 LYS A C 1
ATOM 2039 O O . LYS A 1 267 ? -8.859 -12.398 8.781 1 92.5 267 LYS A O 1
ATOM 2044 N N . ARG A 1 268 ? -6.648 -12.305 8.398 1 95.5 268 ARG A N 1
ATOM 2045 C CA . ARG A 1 268 ? -6.375 -13.609 8.984 1 95.5 268 ARG A CA 1
ATOM 2046 C C . ARG A 1 268 ? -5.57 -13.477 10.273 1 95.5 268 ARG A C 1
ATOM 2048 O O . ARG A 1 268 ? -4.363 -13.727 10.289 1 95.5 268 ARG A O 1
ATOM 2055 N N . GLY A 1 269 ? -6.312 -13.211 11.359 1 93.25 269 GLY A N 1
ATOM 2056 C CA . GLY A 1 269 ? -5.707 -13.023 12.664 1 93.25 269 GLY A CA 1
ATOM 2057 C C . GLY A 1 269 ? -5.008 -14.266 13.188 1 93.25 269 GLY A C 1
ATOM 2058 O O . GLY A 1 269 ? -4.195 -14.188 14.109 1 93.25 269 GLY A O 1
ATOM 2059 N N . ASP A 1 270 ? -5.355 -15.414 12.586 1 95.25 270 ASP A N 1
ATOM 2060 C CA . ASP A 1 270 ? -4.707 -16.656 12.977 1 95.25 270 ASP A CA 1
ATOM 2061 C C . ASP A 1 270 ? -3.332 -16.797 12.328 1 95.25 270 ASP A C 1
ATOM 2063 O O . ASP A 1 270 ? -2.523 -17.641 12.734 1 95.25 270 ASP A O 1
ATOM 2067 N N . ILE A 1 271 ? -3.031 -15.953 11.344 1 95.38 271 ILE A N 1
ATOM 2068 C CA . ILE A 1 271 ? -1.772 -16.031 10.609 1 95.38 271 ILE A CA 1
ATOM 2069 C C . ILE A 1 271 ? -0.888 -14.844 10.969 1 95.38 271 ILE A C 1
ATOM 2071 O O . ILE A 1 271 ? 0.319 -15 11.172 1 95.38 271 ILE A O 1
ATOM 2075 N N . TYR A 1 272 ? -1.489 -13.672 11.039 1 94.88 272 TYR A N 1
ATOM 2076 C CA . TYR A 1 272 ? -0.757 -12.453 11.352 1 94.88 272 TYR A CA 1
ATOM 2077 C C . TYR A 1 272 ? -1.625 -11.484 12.148 1 94.88 272 TYR A C 1
ATOM 2079 O O . TYR A 1 272 ? -2.854 -11.578 12.133 1 94.88 272 TYR A O 1
ATOM 2087 N N . LYS A 1 273 ? -0.896 -10.555 12.852 1 93.38 273 LYS A N 1
ATOM 2088 C CA . LYS A 1 273 ? -1.584 -9.477 13.555 1 93.38 273 LYS A CA 1
ATOM 2089 C C . LYS A 1 273 ? -0.708 -8.234 13.648 1 93.38 273 LYS A C 1
ATOM 2091 O O . LYS A 1 273 ? 0.501 -8.328 13.859 1 93.38 273 LYS A O 1
ATOM 2096 N N . VAL A 1 274 ? -1.351 -7.109 13.406 1 92.06 274 VAL A N 1
ATOM 2097 C CA . VAL A 1 274 ? -0.676 -5.848 13.703 1 92.06 274 VAL A CA 1
ATOM 2098 C C . VAL A 1 274 ? -0.96 -5.441 15.148 1 92.06 274 VAL A C 1
ATOM 2100 O O . VAL A 1 274 ? -2.113 -5.215 15.523 1 92.06 274 VAL A O 1
ATOM 2103 N N . VAL A 1 275 ? 0.098 -5.344 15.898 1 93.62 275 VAL A N 1
ATOM 2104 C CA . VAL A 1 275 ? -0.039 -5.016 17.312 1 93.62 275 VAL A CA 1
ATOM 2105 C C . VAL A 1 275 ? 0.147 -3.514 17.516 1 93.62 275 VAL A C 1
ATOM 2107 O O . VAL A 1 275 ? 1.071 -2.916 16.953 1 93.62 275 VAL A O 1
ATOM 2110 N N . ASP A 1 276 ? -0.767 -2.932 18.219 1 92.25 276 ASP A N 1
ATOM 2111 C CA . ASP A 1 276 ? -0.739 -1.525 18.609 1 92.25 276 ASP A CA 1
ATOM 2112 C C . ASP A 1 276 ? -0.222 -1.359 20.047 1 92.25 276 ASP A C 1
ATOM 2114 O O . ASP A 1 276 ? -0.938 -1.644 21 1 92.25 276 ASP A O 1
ATOM 2118 N N . TYR A 1 277 ? 0.919 -0.834 20.234 1 87.44 277 TYR A N 1
ATOM 2119 C CA . TYR A 1 277 ? 1.521 -0.768 21.562 1 87.44 277 TYR A CA 1
ATOM 2120 C C . TYR A 1 277 ? 1.098 0.501 22.297 1 87.44 277 TYR A C 1
ATOM 2122 O O . TYR A 1 277 ? 1.355 0.654 23.484 1 87.44 277 TYR A O 1
ATOM 2130 N N . PHE A 1 278 ? 0.504 1.37 21.594 1 82.81 278 PHE A N 1
ATOM 2131 C CA . PHE A 1 278 ? 0.012 2.564 22.266 1 82.81 278 PHE A CA 1
ATOM 2132 C C . PHE A 1 278 ? -1.342 2.301 22.922 1 82.81 278 PHE A C 1
ATOM 2134 O O . PHE A 1 278 ? -1.683 2.918 23.938 1 82.81 278 PHE A O 1
ATOM 2141 N N . MET A 1 279 ? -2.162 1.503 22.281 1 70.75 279 MET A N 1
ATOM 2142 C CA . MET A 1 279 ? -3.459 1.197 22.875 1 70.75 279 MET A CA 1
ATOM 2143 C C . MET A 1 279 ? -3.357 0.009 23.828 1 70.75 279 MET A C 1
ATOM 2145 O O . MET A 1 279 ? -4.234 -0.197 24.672 1 70.75 279 MET A O 1
ATOM 2149 N N . ASP A 1 280 ? -2.271 -0.884 23.672 1 52.81 280 ASP A N 1
ATOM 2150 C CA . ASP A 1 280 ? -2.172 -2.004 24.609 1 52.81 280 ASP A CA 1
ATOM 2151 C C . ASP A 1 280 ? -1.445 -1.593 25.891 1 52.81 280 ASP A C 1
ATOM 2153 O O . ASP A 1 280 ? -0.531 -0.767 25.844 1 52.81 280 ASP A O 1
ATOM 2157 N N . MET B 1 1 ? 18.906 -9.648 15.078 1 26.2 1 MET B N 1
ATOM 2158 C CA . MET B 1 1 ? 19.594 -9.383 13.82 1 26.2 1 MET B CA 1
ATOM 2159 C C . MET B 1 1 ? 18.812 -9.945 12.641 1 26.2 1 MET B C 1
ATOM 2161 O O . MET B 1 1 ? 18.547 -11.148 12.586 1 26.2 1 MET B O 1
ATOM 2165 N N . ALA B 1 2 ? 17.891 -9.07 12.078 1 37 2 ALA B N 1
ATOM 2166 C CA . ALA B 1 2 ? 17.188 -9.633 10.93 1 37 2 ALA B CA 1
ATOM 2167 C C . ALA B 1 2 ? 18.141 -10.43 10.039 1 37 2 ALA B C 1
ATOM 2169 O O . ALA B 1 2 ? 19.188 -9.938 9.633 1 37 2 ALA B O 1
ATOM 2170 N N . ASP B 1 3 ? 18.172 -11.625 10.078 1 42.78 3 ASP B N 1
ATOM 2171 C CA . ASP B 1 3 ? 19 -12.461 9.211 1 42.78 3 ASP B CA 1
ATOM 2172 C C . ASP B 1 3 ? 18.859 -12.047 7.75 1 42.78 3 ASP B C 1
ATOM 2174 O O . ASP B 1 3 ? 17.75 -11.766 7.289 1 42.78 3 ASP B O 1
ATOM 2178 N N . LEU B 1 4 ? 19.906 -11.508 7.195 1 50.31 4 LEU B N 1
ATOM 2179 C CA . LEU B 1 4 ? 19.953 -11.141 5.781 1 50.31 4 LEU B CA 1
ATOM 2180 C C . LEU B 1 4 ? 19.344 -12.25 4.922 1 50.31 4 LEU B C 1
ATOM 2182 O O . LEU B 1 4 ? 19.516 -13.43 5.219 1 50.31 4 LEU B O 1
ATOM 2186 N N . PRO B 1 5 ? 18.344 -11.836 4.133 1 56.88 5 PRO B N 1
ATOM 2187 C CA . PRO B 1 5 ? 17.844 -12.867 3.223 1 56.88 5 PRO B CA 1
ATOM 2188 C C . PRO B 1 5 ? 18.969 -13.664 2.562 1 56.88 5 PRO B C 1
ATOM 2190 O O . PRO B 1 5 ? 20.078 -13.156 2.391 1 56.88 5 PRO B O 1
ATOM 2193 N N . PRO B 1 6 ? 18.844 -14.945 2.475 1 65.12 6 PRO B N 1
ATOM 2194 C CA . PRO B 1 6 ? 19.859 -15.727 1.741 1 65.12 6 PRO B CA 1
ATOM 2195 C C . PRO B 1 6 ? 20.156 -15.141 0.363 1 65.12 6 PRO B C 1
ATOM 2197 O O . PRO B 1 6 ? 19.281 -14.555 -0.272 1 65.12 6 PRO B O 1
ATOM 2200 N N . ILE B 1 7 ? 21.375 -15.023 0.041 1 75 7 ILE B N 1
ATOM 2201 C CA . ILE B 1 7 ? 21.828 -14.523 -1.253 1 75 7 ILE B CA 1
ATOM 2202 C C . ILE B 1 7 ? 21.312 -15.43 -2.367 1 75 7 ILE B C 1
ATOM 2204 O O . ILE B 1 7 ? 21.531 -16.641 -2.334 1 75 7 ILE B O 1
ATOM 2208 N N . PRO B 1 8 ? 20.562 -14.859 -3.209 1 82.44 8 PRO B N 1
ATOM 2209 C CA . PRO B 1 8 ? 20.094 -15.68 -4.32 1 82.44 8 PRO B CA 1
ATOM 2210 C C . PRO B 1 8 ? 21.219 -16.266 -5.152 1 82.44 8 PRO B C 1
ATOM 2212 O O . PRO B 1 8 ? 22.312 -15.695 -5.215 1 82.44 8 PRO B O 1
ATOM 2215 N N . LYS B 1 9 ? 20.969 -17.406 -5.723 1 84.94 9 LYS B N 1
ATOM 2216 C CA . LYS B 1 9 ? 21.953 -18.078 -6.559 1 84.94 9 LYS B CA 1
ATOM 2217 C C . LYS B 1 9 ? 22.266 -17.281 -7.812 1 84.94 9 LYS B C 1
ATOM 2219 O O . LYS B 1 9 ? 23.359 -17.375 -8.367 1 84.94 9 LYS B O 1
ATOM 2224 N N . VAL B 1 10 ? 21.25 -16.516 -8.25 1 91 10 VAL B N 1
ATOM 2225 C CA . VAL B 1 10 ? 21.438 -15.641 -9.406 1 91 10 VAL B CA 1
ATOM 2226 C C . VAL B 1 10 ? 21.094 -14.203 -9.023 1 91 10 VAL B C 1
ATOM 2228 O O . VAL B 1 10 ? 20.188 -13.961 -8.227 1 91 10 VAL B O 1
ATOM 2231 N N . SER B 1 11 ? 21.828 -13.281 -9.695 1 91.56 11 SER B N 1
ATOM 2232 C CA . SER B 1 11 ? 21.594 -11.867 -9.398 1 91.56 11 SER B CA 1
ATOM 2233 C C . SER B 1 11 ? 20.594 -11.266 -10.375 1 91.56 11 SER B C 1
ATOM 2235 O O . SER B 1 11 ? 19.891 -10.305 -10.039 1 91.56 11 SER B O 1
ATOM 2237 N N . LYS B 1 12 ? 20.656 -11.836 -11.586 1 95.94 12 LYS B N 1
ATOM 2238 C CA . LYS B 1 12 ? 19.75 -11.375 -12.648 1 95.94 12 LYS B CA 1
ATOM 2239 C C . LYS B 1 12 ? 19.141 -12.555 -13.383 1 95.94 12 LYS B C 1
ATOM 2241 O O . LYS B 1 12 ? 19.781 -13.578 -13.594 1 95.94 12 LYS B O 1
ATOM 2246 N N . PHE B 1 13 ? 17.922 -12.398 -13.773 1 97.62 13 PHE B N 1
ATOM 2247 C CA . PHE B 1 13 ? 17.266 -13.438 -14.555 1 97.62 13 PHE B CA 1
ATOM 2248 C C . PHE B 1 13 ? 16.047 -12.867 -15.281 1 97.62 13 PHE B C 1
ATOM 2250 O O . PHE B 1 13 ? 15.602 -11.758 -14.977 1 97.62 13 PHE B O 1
ATOM 2257 N N . LYS B 1 14 ? 15.617 -13.641 -16.25 1 98.12 14 LYS B N 1
ATOM 2258 C CA . LYS B 1 14 ? 14.398 -13.266 -16.953 1 98.12 14 LYS B CA 1
ATOM 2259 C C . LYS B 1 14 ? 13.188 -13.992 -16.375 1 98.12 14 LYS B C 1
ATOM 2261 O O . LYS B 1 14 ? 13.227 -15.203 -16.156 1 98.12 14 LYS B O 1
ATOM 2266 N N . ILE B 1 15 ? 12.156 -13.211 -16.125 1 98.56 15 ILE B N 1
ATOM 2267 C CA . ILE B 1 15 ? 10.859 -13.727 -15.703 1 98.56 15 ILE B CA 1
ATOM 2268 C C . ILE B 1 15 ? 9.844 -13.586 -16.844 1 98.56 15 ILE B C 1
ATOM 2270 O O . ILE B 1 15 ? 9.891 -12.617 -17.594 1 98.56 15 ILE B O 1
ATOM 2274 N N . ALA B 1 16 ? 8.992 -14.547 -16.953 1 98.62 16 ALA B N 1
ATOM 2275 C CA . ALA B 1 16 ? 7.898 -14.477 -17.922 1 98.62 16 ALA B CA 1
ATOM 2276 C C . ALA B 1 16 ? 6.547 -14.57 -17.219 1 98.62 16 ALA B C 1
ATOM 2278 O O . ALA B 1 16 ? 6.328 -15.461 -16.391 1 98.62 16 ALA B O 1
ATOM 2279 N N . LEU B 1 17 ? 5.695 -13.633 -17.516 1 97.81 17 LEU B N 1
ATOM 2280 C CA . LEU B 1 17 ? 4.309 -13.641 -17.062 1 97.81 17 LEU B CA 1
ATOM 2281 C C . LEU B 1 17 ? 3.367 -14.016 -18.203 1 97.81 17 LEU B C 1
ATOM 2283 O O . LEU B 1 17 ? 3.172 -13.242 -19.141 1 97.81 17 LEU B O 1
ATOM 2287 N N . CYS B 1 18 ? 2.795 -15.203 -18.094 1 97.88 18 CYS B N 1
ATOM 2288 C CA . CYS B 1 18 ? 1.947 -15.711 -19.172 1 97.88 18 CYS B CA 1
ATOM 2289 C C . CYS B 1 18 ? 0.492 -15.32 -18.953 1 97.88 18 CYS B C 1
ATOM 2291 O O . CYS B 1 18 ? -0.228 -15.992 -18.203 1 97.88 18 CYS B O 1
ATOM 2293 N N . GLN B 1 19 ? 0.069 -14.289 -19.594 1 95.75 19 GLN B N 1
ATOM 2294 C CA . GLN B 1 19 ? -1.329 -13.875 -19.547 1 95.75 19 GLN B CA 1
ATOM 2295 C C . GLN B 1 19 ? -2.182 -14.711 -20.484 1 95.75 19 GLN B C 1
ATOM 2297 O O . GLN B 1 19 ? -2.236 -14.445 -21.688 1 95.75 19 GLN B O 1
ATOM 2302 N N . LEU B 1 20 ? -2.938 -15.672 -19.938 1 95.69 20 LEU B N 1
ATOM 2303 C CA . LEU B 1 20 ? -3.562 -16.719 -20.734 1 95.69 20 LEU B CA 1
ATOM 2304 C C . LEU B 1 20 ? -5.062 -16.469 -20.875 1 95.69 20 LEU B C 1
ATOM 2306 O O . LEU B 1 20 ? -5.703 -15.984 -19.938 1 95.69 20 LEU B O 1
ATOM 2310 N N . LYS B 1 21 ? -5.547 -16.875 -22.016 1 92.38 21 LYS B N 1
ATOM 2311 C CA . LYS B 1 21 ? -6.992 -17 -22.172 1 92.38 21 LYS B CA 1
ATOM 2312 C C . LYS B 1 21 ? -7.496 -18.312 -21.578 1 92.38 21 LYS B C 1
ATOM 2314 O O . LYS B 1 21 ? -6.852 -19.359 -21.734 1 92.38 21 LYS B O 1
ATOM 2319 N N . VAL B 1 22 ? -8.617 -18.219 -20.953 1 93.12 22 VAL B N 1
ATOM 2320 C CA . VAL B 1 22 ? -9.188 -19.406 -20.328 1 93.12 22 VAL B CA 1
ATOM 2321 C C . VAL B 1 22 ? -10.484 -19.797 -21.031 1 93.12 22 VAL B C 1
ATOM 2323 O O . VAL B 1 22 ? -11.344 -18.953 -21.281 1 93.12 22 VAL B O 1
ATOM 2326 N N . THR B 1 23 ? -10.578 -21.062 -21.406 1 93.19 23 THR B N 1
ATOM 2327 C CA . THR B 1 23 ? -11.781 -21.562 -22.047 1 93.19 23 THR B CA 1
ATOM 2328 C C . THR B 1 23 ? -12.461 -22.625 -21.188 1 93.19 23 THR B C 1
ATOM 2330 O O . THR B 1 23 ? -11.945 -23 -20.141 1 93.19 23 THR B O 1
ATOM 2333 N N . MET B 1 24 ? -13.633 -23.156 -21.688 1 94.5 24 MET B N 1
ATOM 2334 C CA . MET B 1 24 ? -14.383 -24.188 -20.984 1 94.5 24 MET B CA 1
ATOM 2335 C C . MET B 1 24 ? -13.75 -25.562 -21.188 1 94.5 24 MET B C 1
ATOM 2337 O O . MET B 1 24 ? -14.156 -26.531 -20.562 1 94.5 24 MET B O 1
ATOM 2341 N N . ASP B 1 25 ? -12.773 -25.641 -22 1 96.38 25 ASP B N 1
ATOM 2342 C CA . ASP B 1 25 ? -12.07 -26.891 -22.297 1 96.38 25 ASP B CA 1
ATOM 2343 C C . ASP B 1 25 ? -10.758 -26.984 -21.516 1 96.38 25 ASP B C 1
ATOM 2345 O O . ASP B 1 25 ? -9.75 -26.406 -21.938 1 96.38 25 ASP B O 1
ATOM 2349 N N . LYS B 1 26 ? -10.727 -27.75 -20.5 1 97 26 LYS B N 1
ATOM 2350 C CA . LYS B 1 26 ? -9.562 -27.875 -19.625 1 97 26 LYS B CA 1
ATOM 2351 C C . LYS B 1 26 ? -8.336 -28.344 -20.391 1 97 26 LYS B C 1
ATOM 2353 O O . LYS B 1 26 ? -7.238 -27.828 -20.203 1 97 26 LYS B O 1
ATOM 2358 N N . ALA B 1 27 ? -8.562 -29.328 -21.219 1 97.69 27 ALA B N 1
ATOM 2359 C CA . ALA B 1 27 ? -7.445 -29.875 -21.984 1 97.69 27 ALA B CA 1
ATOM 2360 C C . ALA B 1 27 ? -6.812 -28.812 -22.875 1 97.69 27 ALA B C 1
ATOM 2362 O O . ALA B 1 27 ? -5.586 -28.719 -22.969 1 97.69 27 ALA B O 1
ATOM 2363 N N . GLN B 1 28 ? -7.645 -28.031 -23.469 1 97.75 28 GLN B N 1
ATOM 2364 C CA . GLN B 1 28 ? -7.148 -26.953 -24.312 1 97.75 28 GLN B CA 1
ATOM 2365 C C . GLN B 1 28 ? -6.391 -25.922 -23.484 1 97.75 28 GLN B C 1
ATOM 2367 O O . GLN B 1 28 ? -5.355 -25.406 -23.922 1 97.75 28 GLN B O 1
ATOM 2372 N N . ASN B 1 29 ? -6.93 -25.531 -22.344 1 97.69 29 ASN B N 1
ATOM 2373 C CA . ASN B 1 29 ? -6.238 -24.609 -21.453 1 97.69 29 ASN B CA 1
ATOM 2374 C C . ASN B 1 29 ? -4.844 -25.109 -21.094 1 97.69 29 ASN B C 1
ATOM 2376 O O . ASN B 1 29 ? -3.887 -24.344 -21.062 1 97.69 29 ASN B O 1
ATOM 2380 N N . ILE B 1 30 ? -4.73 -26.391 -20.844 1 98.62 30 ILE B N 1
ATOM 2381 C CA . ILE B 1 30 ? -3.471 -27.016 -20.438 1 98.62 30 ILE B CA 1
ATOM 2382 C C . ILE B 1 30 ? -2.48 -26.953 -21.594 1 98.62 30 ILE B C 1
ATOM 2384 O O . ILE B 1 30 ? -1.307 -26.625 -21.406 1 98.62 30 ILE B O 1
ATOM 2388 N N . ILE B 1 31 ? -2.949 -27.25 -22.75 1 98.5 31 ILE B N 1
ATOM 2389 C CA . ILE B 1 31 ? -2.104 -27.219 -23.938 1 98.5 31 ILE B CA 1
ATOM 2390 C C . ILE B 1 31 ? -1.553 -25.797 -24.141 1 98.5 31 ILE B C 1
ATOM 2392 O O . ILE B 1 31 ? -0.355 -25.625 -24.391 1 98.5 31 ILE B O 1
ATOM 2396 N N . GLU B 1 32 ? -2.412 -24.828 -24.062 1 97.62 32 GLU B N 1
ATOM 2397 C CA . GLU B 1 32 ? -2.006 -23.453 -24.266 1 97.62 32 GLU B CA 1
ATOM 2398 C C . GLU B 1 32 ? -1.019 -23 -23.203 1 97.62 32 GLU B C 1
ATOM 2400 O O . GLU B 1 32 ? -0.061 -22.281 -23.5 1 97.62 32 GLU B O 1
ATOM 2405 N N . ALA B 1 33 ? -1.28 -23.359 -21.984 1 98.5 33 ALA B N 1
ATOM 2406 C CA . ALA B 1 33 ? -0.348 -23.031 -20.906 1 98.5 33 ALA B CA 1
ATOM 2407 C C . ALA B 1 33 ? 1.027 -23.641 -21.172 1 98.5 33 ALA B C 1
ATOM 2409 O O . ALA B 1 33 ? 2.049 -22.953 -21.031 1 98.5 33 ALA B O 1
ATOM 2410 N N . CYS B 1 34 ? 0.991 -24.891 -21.547 1 98.81 34 CYS B N 1
ATOM 2411 C CA . CYS B 1 34 ? 2.244 -25.578 -21.828 1 98.81 34 CYS B CA 1
ATOM 2412 C C . CYS B 1 34 ? 3.021 -24.859 -22.922 1 98.81 34 CYS B C 1
ATOM 2414 O O . CYS B 1 34 ? 4.219 -24.609 -22.781 1 98.81 34 CYS B O 1
ATOM 2416 N N . LYS B 1 35 ? 2.35 -24.562 -23.922 1 98.69 35 LYS B N 1
ATOM 2417 C CA . LYS B 1 35 ? 2.973 -23.859 -25.047 1 98.69 35 LYS B CA 1
ATOM 2418 C C . LYS B 1 35 ? 3.566 -22.531 -24.609 1 98.69 35 LYS B C 1
ATOM 2420 O O . LYS B 1 35 ? 4.68 -22.172 -25.016 1 98.69 35 LYS B O 1
ATOM 2425 N N . SER B 1 36 ? 2.842 -21.781 -23.875 1 98.44 36 SER B N 1
ATOM 2426 C CA . SER B 1 36 ? 3.297 -20.484 -23.406 1 98.44 36 SER B CA 1
ATOM 2427 C C . SER B 1 36 ? 4.539 -20.609 -22.531 1 98.44 36 SER B C 1
ATOM 2429 O O . SER B 1 36 ? 5.461 -19.797 -22.641 1 98.44 36 SER B O 1
ATOM 2431 N N . ILE B 1 37 ? 4.562 -21.594 -21.688 1 98.75 37 ILE B N 1
ATOM 2432 C CA . ILE B 1 37 ? 5.707 -21.844 -20.812 1 98.75 37 ILE B CA 1
ATOM 2433 C C . ILE B 1 37 ? 6.93 -22.203 -21.656 1 98.75 37 ILE B C 1
ATOM 2435 O O . ILE B 1 37 ? 8.016 -21.656 -21.438 1 98.75 37 ILE B O 1
ATOM 2439 N N . GLU B 1 38 ? 6.73 -23.109 -22.562 1 98.81 38 GLU B N 1
ATOM 2440 C CA . GLU B 1 38 ? 7.828 -23.531 -23.422 1 98.81 38 GLU B CA 1
ATOM 2441 C C . GLU B 1 38 ? 8.391 -22.344 -24.219 1 98.81 38 GLU B C 1
ATOM 2443 O O . GLU B 1 38 ? 9.609 -22.188 -24.312 1 98.81 38 GLU B O 1
ATOM 2448 N N . ASP B 1 39 ? 7.492 -21.578 -24.781 1 98.62 39 ASP B N 1
ATOM 2449 C CA . ASP B 1 39 ? 7.914 -20.406 -25.531 1 98.62 39 ASP B CA 1
ATOM 2450 C C . ASP B 1 39 ? 8.711 -19.453 -24.641 1 98.62 39 ASP B C 1
ATOM 2452 O O . ASP B 1 39 ? 9.734 -18.906 -25.078 1 98.62 39 ASP B O 1
ATOM 2456 N N . ALA B 1 40 ? 8.234 -19.219 -23.438 1 98.56 40 ALA B N 1
ATOM 2457 C CA . ALA B 1 40 ? 8.922 -18.344 -22.484 1 98.56 40 ALA B CA 1
ATOM 2458 C C . ALA B 1 40 ? 10.312 -18.875 -22.156 1 98.56 40 ALA B C 1
ATOM 2460 O O . ALA B 1 40 ? 11.281 -18.109 -22.109 1 98.56 40 ALA B O 1
ATOM 2461 N N . ALA B 1 41 ? 10.414 -20.141 -21.922 1 98.56 41 ALA B N 1
ATOM 2462 C CA . ALA B 1 41 ? 11.695 -20.781 -21.625 1 98.56 41 ALA B CA 1
ATOM 2463 C C . ALA B 1 41 ? 12.672 -20.625 -22.781 1 98.56 41 ALA B C 1
ATOM 2465 O O . ALA B 1 41 ? 13.852 -20.328 -22.578 1 98.56 41 ALA B O 1
ATOM 2466 N N . GLN B 1 42 ? 12.172 -20.828 -23.922 1 98.38 42 GLN B N 1
ATOM 2467 C CA . GLN B 1 42 ? 13 -20.703 -25.125 1 98.38 42 GLN B CA 1
ATOM 2468 C C . GLN B 1 42 ? 13.523 -19.281 -25.281 1 98.38 42 GLN B C 1
ATOM 2470 O O . GLN B 1 42 ? 14.602 -19.062 -25.844 1 98.38 42 GLN B O 1
ATOM 2475 N N . LYS B 1 43 ? 12.797 -18.391 -24.781 1 98.31 43 LYS B N 1
ATOM 2476 C CA . LYS B 1 43 ? 13.195 -16.984 -24.859 1 98.31 43 LYS B CA 1
ATOM 2477 C C . LYS B 1 43 ? 14.086 -16.594 -23.672 1 98.31 43 LYS B C 1
ATOM 2479 O O . LYS B 1 43 ? 14.398 -15.422 -23.484 1 98.31 43 LYS B O 1
ATOM 2484 N N . GLY B 1 44 ? 14.359 -17.578 -22.812 1 98.31 44 GLY B N 1
ATOM 2485 C CA . GLY B 1 44 ? 15.391 -17.391 -21.812 1 98.31 44 GLY B CA 1
ATOM 2486 C C . GLY B 1 44 ? 14.836 -17.188 -20.422 1 98.31 44 GLY B C 1
ATOM 2487 O O . GLY B 1 44 ? 15.586 -16.906 -19.484 1 98.31 44 GLY B O 1
ATOM 2488 N N . ALA B 1 45 ? 13.562 -17.297 -20.25 1 98.62 45 ALA B N 1
ATOM 2489 C CA . ALA B 1 45 ? 12.984 -17.156 -18.906 1 98.62 45 ALA B CA 1
ATOM 2490 C C . ALA B 1 45 ? 13.461 -18.281 -17.984 1 98.62 45 ALA B C 1
ATOM 2492 O O . ALA B 1 45 ? 13.492 -19.438 -18.375 1 98.62 45 ALA B O 1
ATOM 2493 N N . MET B 1 46 ? 13.844 -17.906 -16.812 1 98.62 46 MET B N 1
ATOM 2494 C CA . MET B 1 46 ? 14.211 -18.875 -15.781 1 98.62 46 MET B CA 1
ATOM 2495 C C . MET B 1 46 ? 13.055 -19.094 -14.805 1 98.62 46 MET B C 1
ATOM 2497 O O . MET B 1 46 ? 13.039 -20.078 -14.062 1 98.62 46 MET B O 1
ATOM 2501 N N . LEU B 1 47 ? 12.172 -18.172 -14.758 1 98.75 47 LEU B N 1
ATOM 2502 C CA . LEU B 1 47 ? 10.945 -18.219 -13.969 1 98.75 47 LEU B CA 1
ATOM 2503 C C . LEU B 1 47 ? 9.727 -17.891 -14.828 1 98.75 47 LEU B C 1
ATOM 2505 O O . LEU B 1 47 ? 9.727 -16.891 -15.555 1 98.75 47 LEU B O 1
ATOM 2509 N N . VAL B 1 48 ? 8.773 -18.719 -14.789 1 98.88 48 VAL B N 1
ATOM 2510 C CA . VAL B 1 48 ? 7.508 -18.484 -15.469 1 98.88 48 VAL B CA 1
ATOM 2511 C C . VAL B 1 48 ? 6.371 -18.438 -14.453 1 98.88 48 VAL B C 1
ATOM 2513 O O . VAL B 1 48 ? 6.324 -19.266 -13.531 1 98.88 48 VAL B O 1
ATOM 2516 N N . VAL B 1 49 ? 5.52 -17.484 -14.586 1 98.75 49 VAL B N 1
ATOM 2517 C CA . VAL B 1 49 ? 4.359 -17.328 -13.711 1 98.75 49 VAL B CA 1
ATOM 2518 C C . VAL B 1 49 ? 3.076 -17.438 -14.531 1 98.75 49 VAL B C 1
ATOM 2520 O O . VAL B 1 49 ? 2.945 -16.781 -15.57 1 98.75 49 VAL B O 1
ATOM 2523 N N . LEU B 1 50 ? 2.189 -18.281 -14.125 1 98.44 50 LEU B N 1
ATOM 2524 C CA . LEU B 1 50 ? 0.884 -18.406 -14.758 1 98.44 50 LEU B CA 1
ATOM 2525 C C . LEU B 1 50 ? -0.182 -17.656 -13.969 1 98.44 50 LEU B C 1
ATOM 2527 O O . LEU B 1 50 ? 0.052 -17.25 -12.828 1 98.44 50 LEU B O 1
ATOM 2531 N N . PRO B 1 51 ? -1.382 -17.453 -14.602 1 97 51 PRO B N 1
ATOM 2532 C CA . PRO B 1 51 ? -2.439 -16.688 -13.93 1 97 51 PRO B CA 1
ATOM 2533 C C . PRO B 1 51 ? -3.266 -17.547 -12.977 1 97 51 PRO B C 1
ATOM 2535 O O . PRO B 1 51 ? -3.053 -18.766 -12.891 1 97 51 PRO B O 1
ATOM 2538 N N . GLU B 1 52 ? -4.152 -16.844 -12.234 1 95.88 52 GLU B N 1
ATOM 2539 C CA . GLU B 1 52 ? -5.105 -17.516 -11.359 1 95.88 52 GLU B CA 1
ATOM 2540 C C . GLU B 1 52 ? -6.137 -18.297 -12.172 1 95.88 52 GLU B C 1
ATOM 2542 O O . GLU B 1 52 ? -6.68 -17.781 -13.148 1 95.88 52 GLU B O 1
ATOM 2547 N N . MET B 1 53 ? -6.398 -19.547 -11.758 1 95.94 53 MET B N 1
ATOM 2548 C CA . MET B 1 53 ? -7.449 -20.406 -12.305 1 95.94 53 MET B CA 1
ATOM 2549 C C . MET B 1 53 ? -7.324 -20.516 -13.82 1 95.94 53 MET B C 1
ATOM 2551 O O . MET B 1 53 ? -8.312 -20.375 -14.547 1 95.94 53 MET B O 1
ATOM 2555 N N . TRP B 1 54 ? -6.191 -20.766 -14.18 1 96.38 54 TRP B N 1
ATOM 2556 C CA . TRP B 1 54 ? -5.922 -20.734 -15.609 1 96.38 54 TRP B CA 1
ATOM 2557 C C . TRP B 1 54 ? -6.484 -21.969 -16.297 1 96.38 54 TRP B C 1
ATOM 2559 O O . TRP B 1 54 ? -6.598 -22.016 -17.516 1 96.38 54 TRP B O 1
ATOM 2569 N N . ASN B 1 55 ? -6.832 -23.031 -15.531 1 96.75 55 ASN B N 1
ATOM 2570 C CA . ASN B 1 55 ? -7.328 -24.234 -16.188 1 96.75 55 ASN B CA 1
ATOM 2571 C C . ASN B 1 55 ? -8.852 -24.281 -16.203 1 96.75 55 ASN B C 1
ATOM 2573 O O . ASN B 1 55 ? -9.445 -25.266 -16.656 1 96.75 55 ASN B O 1
ATOM 2577 N N . CYS B 1 56 ? -9.445 -23.281 -15.57 1 92.94 56 CYS B N 1
ATOM 2578 C CA . CYS B 1 56 ? -10.898 -23.312 -15.414 1 92.94 56 CYS B CA 1
ATOM 2579 C C . CYS B 1 56 ? -11.477 -21.906 -15.484 1 92.94 56 CYS B C 1
ATOM 2581 O O . CYS B 1 56 ? -10.93 -20.969 -14.891 1 92.94 56 CYS B O 1
ATOM 2583 N N . PRO B 1 57 ? -12.641 -21.797 -16.25 1 89.5 57 PRO B N 1
ATOM 2584 C CA . PRO B 1 57 ? -13.32 -20.5 -16.141 1 89.5 57 PRO B CA 1
ATOM 2585 C C . PRO B 1 57 ? -13.688 -20.156 -14.703 1 89.5 57 PRO B C 1
ATOM 2587 O O . PRO B 1 57 ? -14.062 -21.031 -13.93 1 89.5 57 PRO B O 1
ATOM 2590 N N . TYR B 1 58 ? -13.695 -18.875 -14.422 1 84.88 58 TYR B N 1
ATOM 2591 C CA . TYR B 1 58 ? -13.867 -18.422 -13.047 1 84.88 58 TYR B CA 1
ATOM 2592 C C . TYR B 1 58 ? -15.344 -18.344 -12.672 1 84.88 58 TYR B C 1
ATOM 2594 O O . TYR B 1 58 ? -15.93 -17.25 -12.688 1 84.88 58 TYR B O 1
ATOM 2602 N N . SER B 1 59 ? -15.875 -19.422 -12.352 1 84.88 59 SER B N 1
ATOM 2603 C CA . SER B 1 59 ? -17.25 -19.516 -11.883 1 84.88 59 SER B CA 1
ATOM 2604 C C . SER B 1 59 ? -17.422 -20.656 -10.883 1 84.88 59 SER B C 1
ATOM 2606 O O . SER B 1 59 ? -16.703 -21.656 -10.953 1 84.88 59 SER B O 1
ATOM 2608 N N . SER B 1 60 ? -18.375 -20.453 -10.008 1 83.69 60 SER B N 1
ATOM 2609 C CA . SER B 1 60 ? -18.594 -21.391 -8.898 1 83.69 60 SER B CA 1
ATOM 2610 C C . SER B 1 60 ? -18.875 -22.797 -9.406 1 83.69 60 SER B C 1
ATOM 2612 O O . SER B 1 60 ? -18.359 -23.766 -8.852 1 83.69 60 SER B O 1
ATOM 2614 N N . ASP B 1 61 ? -19.547 -22.891 -10.453 1 86.56 61 ASP B N 1
ATOM 2615 C CA . ASP B 1 61 ? -19.938 -24.188 -10.977 1 86.56 61 ASP B CA 1
ATOM 2616 C C . ASP B 1 61 ? -18.75 -24.922 -11.586 1 86.56 61 ASP B C 1
ATOM 2618 O O . ASP B 1 61 ? -18.688 -26.156 -11.562 1 86.56 61 ASP B O 1
ATOM 2622 N N . ASN B 1 62 ? -17.781 -24.172 -12.031 1 91 62 ASN B N 1
ATOM 2623 C CA . ASN B 1 62 ? -16.656 -24.766 -12.727 1 91 62 ASN B CA 1
ATOM 2624 C C . ASN B 1 62 ? -15.555 -25.203 -11.758 1 91 62 ASN B C 1
ATOM 2626 O O . ASN B 1 62 ? -14.805 -26.141 -12.039 1 91 62 ASN B O 1
ATOM 2630 N N . PHE B 1 63 ? -15.516 -24.672 -10.641 1 94.06 63 PHE B N 1
ATOM 2631 C CA . PHE B 1 63 ? -14.398 -24.922 -9.734 1 94.06 63 PHE B CA 1
ATOM 2632 C C . PHE B 1 63 ? -14.367 -26.375 -9.312 1 94.06 63 PHE B C 1
ATOM 2634 O O . PHE B 1 63 ? -13.32 -27.031 -9.391 1 94.06 63 PHE B O 1
ATOM 2641 N N . SER B 1 64 ? -15.469 -26.859 -8.945 1 94.06 64 SER B N 1
ATOM 2642 C CA . SER B 1 64 ? -15.516 -28.266 -8.508 1 94.06 64 SER B CA 1
ATOM 2643 C C . SER B 1 64 ? -15.258 -29.219 -9.672 1 94.06 64 SER B C 1
ATOM 2645 O O . SER B 1 64 ? -14.547 -30.203 -9.523 1 94.06 64 SER B O 1
ATOM 2647 N N . ARG B 1 65 ? -15.797 -28.891 -10.812 1 94.62 65 ARG B N 1
ATOM 2648 C CA . ARG B 1 65 ? -15.68 -29.734 -11.992 1 94.62 65 ARG B CA 1
ATOM 2649 C C . ARG B 1 65 ? -14.234 -29.812 -12.477 1 94.62 65 ARG B C 1
ATOM 2651 O O . ARG B 1 65 ? -13.781 -30.875 -12.93 1 94.62 65 ARG B O 1
ATOM 2658 N N . PHE B 1 66 ? -13.547 -28.766 -12.367 1 96.75 66 PHE B N 1
ATOM 2659 C CA . PHE B 1 66 ? -12.195 -28.688 -12.906 1 96.75 66 PHE B CA 1
ATOM 2660 C C . PHE B 1 66 ? -11.156 -29.016 -11.836 1 96.75 66 PHE B C 1
ATOM 2662 O O . PHE B 1 66 ? -9.961 -29.078 -12.125 1 96.75 66 PHE B O 1
ATOM 2669 N N . ALA B 1 67 ? -11.602 -29.234 -10.633 1 97.38 67 ALA B N 1
ATOM 2670 C CA . ALA B 1 67 ? -10.703 -29.438 -9.508 1 97.38 67 ALA B CA 1
ATOM 2671 C C . ALA B 1 67 ? -9.891 -30.719 -9.688 1 97.38 67 ALA B C 1
ATOM 2673 O O . ALA B 1 67 ? -10.375 -31.703 -10.258 1 97.38 67 ALA B O 1
ATOM 2674 N N . GLU B 1 68 ? -8.695 -30.625 -9.234 1 98 68 GLU B N 1
ATOM 2675 C CA . GLU B 1 68 ? -7.785 -31.766 -9.312 1 98 68 GLU B CA 1
ATOM 2676 C C . GLU B 1 68 ? -7.336 -32.219 -7.922 1 98 68 GLU B C 1
ATOM 2678 O O . GLU B 1 68 ? -7.215 -31.391 -7.012 1 98 68 GLU B O 1
ATOM 2683 N N . ASP B 1 69 ? -7.125 -33.469 -7.77 1 97.56 69 ASP B N 1
ATOM 2684 C CA . ASP B 1 69 ? -6.492 -34.062 -6.586 1 97.56 69 ASP B CA 1
ATOM 2685 C C . ASP B 1 69 ? -4.996 -34.25 -6.809 1 97.56 69 ASP B C 1
ATOM 2687 O O . ASP B 1 69 ? -4.594 -35.219 -7.492 1 97.56 69 ASP B O 1
ATOM 2691 N N . PHE B 1 70 ? -4.156 -33.438 -6.188 1 96.19 70 PHE B N 1
ATOM 2692 C CA . PHE B 1 70 ? -2.727 -33.406 -6.477 1 96.19 70 PHE B CA 1
ATOM 2693 C C . PHE B 1 70 ? -2.039 -34.656 -5.938 1 96.19 70 PHE B C 1
ATOM 2695 O O . PHE B 1 70 ? -0.896 -34.938 -6.297 1 96.19 70 PHE B O 1
ATOM 2702 N N . ASN B 1 71 ? -2.768 -35.406 -5.113 1 93.94 71 ASN B N 1
ATOM 2703 C CA . ASN B 1 71 ? -2.215 -36.656 -4.582 1 93.94 71 ASN B CA 1
ATOM 2704 C C . ASN B 1 71 ? -2.416 -37.812 -5.551 1 93.94 71 ASN B C 1
ATOM 2706 O O . ASN B 1 71 ? -1.849 -38.875 -5.363 1 93.94 71 ASN B O 1
ATOM 2710 N N . ASP B 1 72 ? -3.219 -37.562 -6.543 1 93.5 72 ASP B N 1
ATOM 2711 C CA . ASP B 1 72 ? -3.459 -38.562 -7.582 1 93.5 72 ASP B CA 1
ATOM 2712 C C . ASP B 1 72 ? -3 -38.062 -8.945 1 93.5 72 ASP B C 1
ATOM 2714 O O . ASP B 1 72 ? -3.725 -37.312 -9.617 1 93.5 72 ASP B O 1
ATOM 2718 N N . ARG B 1 73 ? -1.961 -38.5 -9.391 1 89.56 73 ARG B N 1
ATOM 2719 C CA . ARG B 1 73 ? -1.352 -38.062 -10.633 1 89.56 73 ARG B CA 1
ATOM 2720 C C . ARG B 1 73 ? -2.266 -38.312 -11.82 1 89.56 73 ARG B C 1
ATOM 2722 O O . ARG B 1 73 ? -2.232 -37.594 -12.82 1 89.56 73 ARG B O 1
ATOM 2729 N N . ASN B 1 74 ? -3.102 -39.312 -11.719 1 90.5 74 ASN B N 1
ATOM 2730 C CA . ASN B 1 74 ? -3.975 -39.688 -12.82 1 90.5 74 ASN B CA 1
ATOM 2731 C C . ASN B 1 74 ? -5.141 -38.719 -12.984 1 90.5 74 ASN B C 1
ATOM 2733 O O . ASN B 1 74 ? -5.77 -38.688 -14.039 1 90.5 74 ASN B O 1
ATOM 2737 N N . THR B 1 75 ? -5.348 -37.969 -12.039 1 92.62 75 THR B N 1
ATOM 2738 C CA . THR B 1 75 ? -6.492 -37.062 -12.102 1 92.62 75 THR B CA 1
ATOM 2739 C C . THR B 1 75 ? -6.047 -35.625 -11.977 1 92.62 75 THR B C 1
ATOM 2741 O O . THR B 1 75 ? -6.848 -34.75 -11.648 1 92.62 75 THR B O 1
ATOM 2744 N N . SER B 1 76 ? -4.848 -35.406 -12.148 1 97.69 76 SER B N 1
ATOM 2745 C CA . SER B 1 76 ? -4.328 -34.062 -12 1 97.69 76 SER B CA 1
ATOM 2746 C C . SER B 1 76 ? -3.486 -33.656 -13.211 1 97.69 76 SER B C 1
ATOM 2748 O O . SER B 1 76 ? -2.291 -33.406 -13.078 1 97.69 76 SER B O 1
ATOM 2750 N N . PRO B 1 77 ? -4.137 -33.531 -14.383 1 98.19 77 PRO B N 1
ATOM 2751 C CA . PRO B 1 77 ? -3.385 -33.25 -15.609 1 98.19 77 PRO B CA 1
ATOM 2752 C C . PRO B 1 77 ? -2.684 -31.906 -15.578 1 98.19 77 PRO B C 1
ATOM 2754 O O . PRO B 1 77 ? -1.601 -31.75 -16.156 1 98.19 77 PRO B O 1
ATOM 2757 N N . SER B 1 78 ? -3.271 -30.859 -15.031 1 98.62 78 SER B N 1
ATOM 2758 C CA . SER B 1 78 ? -2.615 -29.562 -14.938 1 98.62 78 SER B CA 1
ATOM 2759 C C . SER B 1 78 ? -1.335 -29.641 -14.109 1 98.62 78 SER B C 1
ATOM 2761 O O . SER B 1 78 ? -0.288 -29.141 -14.531 1 98.62 78 SER B O 1
ATOM 2763 N N . PHE B 1 79 ? -1.475 -30.328 -12.977 1 98.31 79 PHE B N 1
ATOM 2764 C CA . PHE B 1 79 ? -0.35 -30.531 -12.07 1 98.31 79 PHE B CA 1
ATOM 2765 C C . PHE B 1 79 ? 0.789 -31.25 -12.789 1 98.31 79 PHE B C 1
ATOM 2767 O O . PHE B 1 79 ? 1.941 -30.828 -12.719 1 98.31 79 PHE B O 1
ATOM 2774 N N . MET B 1 80 ? 0.445 -32.312 -13.438 1 98.56 80 MET B N 1
ATOM 2775 C CA . MET B 1 80 ? 1.444 -33.125 -14.117 1 98.56 80 MET B CA 1
ATOM 2776 C C . MET B 1 80 ? 2.109 -32.344 -15.25 1 98.56 80 MET B C 1
ATOM 2778 O O . MET B 1 80 ? 3.32 -32.469 -15.445 1 98.56 80 MET B O 1
ATOM 2782 N N . MET B 1 81 ? 1.319 -31.656 -15.969 1 98.75 81 MET B N 1
ATOM 2783 C CA . MET B 1 81 ? 1.882 -30.875 -17.062 1 98.75 81 MET B CA 1
ATOM 2784 C C . MET B 1 81 ? 2.912 -29.875 -16.531 1 98.75 81 MET B C 1
ATOM 2786 O O . MET B 1 81 ? 4 -29.75 -17.094 1 98.75 81 MET B O 1
ATOM 2790 N N . LEU B 1 82 ? 2.613 -29.188 -15.5 1 98.81 82 LEU B N 1
ATOM 2791 C CA . LEU B 1 82 ? 3.523 -28.203 -14.922 1 98.81 82 LEU B CA 1
ATOM 2792 C C . LEU B 1 82 ? 4.824 -28.859 -14.469 1 98.81 82 LEU B C 1
ATOM 2794 O O . LEU B 1 82 ? 5.91 -28.328 -14.719 1 98.81 82 LEU B O 1
ATOM 2798 N N . SER B 1 83 ? 4.707 -29.953 -13.781 1 98.69 83 SER B N 1
ATOM 2799 C CA . SER B 1 83 ? 5.883 -30.703 -13.336 1 98.69 83 SER B CA 1
ATOM 2800 C C . SER B 1 83 ? 6.762 -31.109 -14.516 1 98.69 83 SER B C 1
ATOM 2802 O O . SER B 1 83 ? 7.969 -30.859 -14.508 1 98.69 83 SER B O 1
ATOM 2804 N N . GLU B 1 84 ? 6.156 -31.672 -15.508 1 98.62 84 GLU B N 1
ATOM 2805 C CA . GLU B 1 84 ? 6.875 -32.219 -16.672 1 98.62 84 GLU B CA 1
ATOM 2806 C C . GLU B 1 84 ? 7.559 -31.094 -17.453 1 98.62 84 GLU B C 1
ATOM 2808 O O . GLU B 1 84 ? 8.727 -31.219 -17.828 1 98.62 84 GLU B O 1
ATOM 2813 N N . VAL B 1 85 ? 6.82 -30.047 -17.656 1 98.81 85 VAL B N 1
ATOM 2814 C CA . VAL B 1 85 ? 7.391 -28.984 -18.484 1 98.81 85 VAL B CA 1
ATOM 2815 C C . VAL B 1 85 ? 8.484 -28.25 -17.703 1 98.81 85 VAL B C 1
ATOM 2817 O O . VAL B 1 85 ? 9.484 -27.812 -18.281 1 98.81 85 VAL B O 1
ATOM 2820 N N . ALA B 1 86 ? 8.328 -28.062 -16.391 1 98.75 86 ALA B N 1
ATOM 2821 C CA . ALA B 1 86 ? 9.398 -27.5 -15.586 1 98.75 86 ALA B CA 1
ATOM 2822 C C . ALA B 1 86 ? 10.688 -28.312 -15.734 1 98.75 86 ALA B C 1
ATOM 2824 O O . ALA B 1 86 ? 11.758 -27.75 -15.945 1 98.75 86 ALA B O 1
ATOM 2825 N N . HIS B 1 87 ? 10.539 -29.594 -15.68 1 98.62 87 HIS B N 1
ATOM 2826 C CA . HIS B 1 87 ? 11.672 -30.5 -15.797 1 98.62 87 HIS B CA 1
ATOM 2827 C C . HIS B 1 87 ? 12.297 -30.422 -17.188 1 98.62 87 HIS B C 1
ATOM 2829 O O . HIS B 1 87 ? 13.508 -30.266 -17.328 1 98.62 87 HIS B O 1
ATOM 2835 N N . SER B 1 88 ? 11.469 -30.594 -18.156 1 98.69 88 SER B N 1
ATOM 2836 C CA . SER B 1 88 ? 11.961 -30.656 -19.531 1 98.69 88 SER B CA 1
ATOM 2837 C C . SER B 1 88 ? 12.664 -29.375 -19.922 1 98.69 88 SER B C 1
ATOM 2839 O O . SER B 1 88 ? 13.633 -29.391 -20.688 1 98.69 88 SER B O 1
ATOM 2841 N N . GLN B 1 89 ? 12.148 -28.203 -19.438 1 98.62 89 GLN B N 1
ATOM 2842 C CA . GLN B 1 89 ? 12.719 -26.922 -19.812 1 98.62 89 GLN B CA 1
ATOM 2843 C C . GLN B 1 89 ? 13.781 -26.469 -18.812 1 98.62 89 GLN B C 1
ATOM 2845 O O . GLN B 1 89 ? 14.531 -25.531 -19.078 1 98.62 89 GLN B O 1
ATOM 2850 N N . GLY B 1 90 ? 13.867 -27.125 -17.703 1 98.5 90 GLY B N 1
ATOM 2851 C CA . GLY B 1 90 ? 14.844 -26.781 -16.672 1 98.5 90 GLY B CA 1
ATOM 2852 C C . GLY B 1 90 ? 14.617 -25.406 -16.062 1 98.5 90 GLY B C 1
ATOM 2853 O O . GLY B 1 90 ? 15.555 -24.625 -15.922 1 98.5 90 GLY B O 1
ATOM 2854 N N . ILE B 1 91 ? 13.391 -25.062 -15.758 1 98.69 91 ILE B N 1
ATOM 2855 C CA . ILE B 1 91 ? 13.07 -23.734 -15.242 1 98.69 91 ILE B CA 1
ATOM 2856 C C . ILE B 1 91 ? 12.195 -23.859 -14 1 98.69 91 ILE B C 1
ATOM 2858 O O . ILE B 1 91 ? 11.641 -24.922 -13.727 1 98.69 91 ILE B O 1
ATOM 2862 N N . THR B 1 92 ? 12.078 -22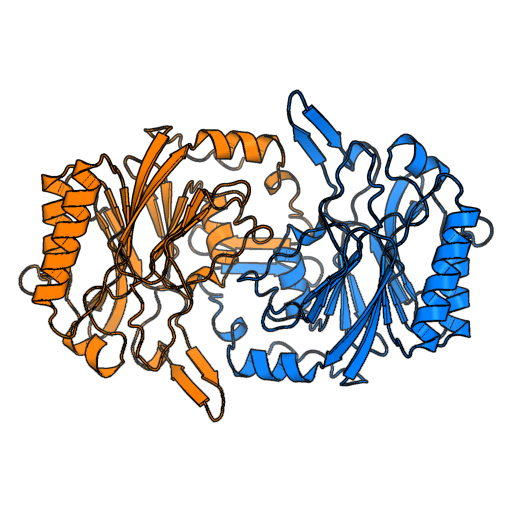.781 -13.211 1 98.69 92 THR B N 1
ATOM 2863 C CA . THR B 1 92 ? 11.133 -22.672 -12.102 1 98.69 92 THR B CA 1
ATOM 2864 C C . THR B 1 92 ? 9.773 -22.172 -12.602 1 98.69 92 THR B C 1
ATOM 2866 O O . THR B 1 92 ? 9.703 -21.281 -13.438 1 98.69 92 THR B O 1
ATOM 2869 N N . ILE B 1 93 ? 8.711 -22.766 -12.109 1 98.88 93 ILE B N 1
ATOM 2870 C CA . ILE B 1 93 ? 7.371 -22.359 -12.508 1 98.88 93 ILE B CA 1
ATOM 2871 C C . ILE B 1 93 ? 6.531 -22.031 -11.273 1 98.88 93 ILE B C 1
ATOM 2873 O O . ILE B 1 93 ? 6.41 -22.875 -10.375 1 98.88 93 ILE B O 1
ATOM 2877 N N . VAL B 1 94 ? 6.07 -20.844 -11.133 1 98.88 94 VAL B N 1
ATOM 2878 C CA . VAL B 1 94 ? 4.906 -20.547 -10.305 1 98.88 94 VAL B CA 1
ATOM 2879 C C . VAL B 1 94 ? 3.627 -20.859 -11.086 1 98.88 94 VAL B C 1
ATOM 2881 O O . VAL B 1 94 ? 3.244 -20.109 -11.977 1 98.88 94 VAL B O 1
ATOM 2884 N N . GLY B 1 95 ? 3 -21.844 -10.75 1 98.69 95 GLY B N 1
ATOM 2885 C CA . GLY B 1 95 ? 1.98 -22.453 -11.578 1 98.69 95 GLY B CA 1
ATOM 2886 C C . GLY B 1 95 ? 0.649 -21.734 -11.531 1 98.69 95 GLY B C 1
ATOM 2887 O O . GLY B 1 95 ? -0.403 -22.344 -11.742 1 98.69 95 GLY B O 1
ATOM 2888 N N . GLY B 1 96 ? 0.698 -20.391 -11.266 1 98.38 96 GLY B N 1
ATOM 2889 C CA . GLY B 1 96 ? -0.601 -19.75 -11.086 1 98.38 96 GLY B CA 1
ATOM 2890 C C . GLY B 1 96 ? -1.438 -20.422 -10.008 1 98.38 96 GLY B C 1
ATOM 2891 O O . GLY B 1 96 ? -0.985 -20.578 -8.875 1 98.38 96 GLY B O 1
ATOM 2892 N N . SER B 1 97 ? -2.742 -20.672 -10.445 1 98.25 97 SER B N 1
ATOM 2893 C CA . SER B 1 97 ? -3.508 -21.5 -9.523 1 98.25 97 SER B CA 1
ATOM 2894 C C . SER B 1 97 ? -4.559 -22.312 -10.266 1 98.25 97 SER B C 1
ATOM 2896 O O . SER B 1 97 ? -4.898 -22.016 -11.406 1 98.25 97 SER B O 1
ATOM 2898 N N . VAL B 1 98 ? -4.902 -23.422 -9.695 1 98 98 VAL B N 1
ATOM 2899 C CA . VAL B 1 98 ? -5.977 -24.297 -10.156 1 98 98 VAL B CA 1
ATOM 2900 C C . VAL B 1 98 ? -6.82 -24.75 -8.969 1 98 98 VAL B C 1
ATOM 2902 O O . VAL B 1 98 ? -6.363 -24.703 -7.82 1 98 98 VAL B O 1
ATOM 2905 N N . PRO B 1 99 ? -8.094 -25.094 -9.234 1 97.88 99 PRO B N 1
ATOM 2906 C CA . PRO B 1 99 ? -8.852 -25.688 -8.133 1 97.88 99 PRO B CA 1
ATOM 2907 C C . PRO B 1 99 ? -8.297 -27.047 -7.688 1 97.88 99 PRO B C 1
ATOM 2909 O O . PRO B 1 99 ? -8.016 -27.906 -8.523 1 97.88 99 PRO B O 1
ATOM 2912 N N . GLU B 1 100 ? -8.094 -27.125 -6.387 1 98.31 100 GLU B N 1
ATOM 2913 C CA . GLU B 1 100 ? -7.594 -28.344 -5.75 1 98.31 100 GLU B CA 1
ATOM 2914 C C . GLU B 1 100 ? -8.688 -29.031 -4.941 1 98.31 100 GLU B C 1
ATOM 2916 O O . GLU B 1 100 ? -9.406 -28.375 -4.184 1 98.31 100 GLU B O 1
ATOM 2921 N N . ARG B 1 101 ? -8.789 -30.281 -5.195 1 97.25 101 ARG B N 1
ATOM 2922 C CA . ARG B 1 101 ? -9.602 -31.109 -4.309 1 97.25 101 ARG B CA 1
ATOM 2923 C C . ARG B 1 101 ? -8.734 -31.859 -3.314 1 97.25 101 ARG B C 1
ATOM 2925 O O . ARG B 1 101 ? -7.793 -32.562 -3.709 1 97.25 101 ARG B O 1
ATOM 2932 N N . CYS B 1 102 ? -9 -31.672 -2.027 1 96.5 102 CYS B N 1
ATOM 2933 C CA . CYS B 1 102 ? -8.25 -32.344 -0.974 1 96.5 102 CYS B CA 1
ATOM 2934 C C . CYS B 1 102 ? -9.133 -32.594 0.244 1 96.5 102 CYS B C 1
ATOM 2936 O O . CYS B 1 102 ? -9.656 -31.672 0.846 1 96.5 102 CYS B O 1
ATOM 2938 N N . GLY B 1 103 ? -9.312 -33.844 0.664 1 94 103 GLY B N 1
ATOM 2939 C CA . GLY B 1 103 ? -10.094 -34.188 1.84 1 94 103 GLY B CA 1
ATOM 2940 C C . GLY B 1 103 ? -11.523 -33.719 1.77 1 94 103 GLY B C 1
ATOM 2941 O O . GLY B 1 103 ? -12.055 -33.188 2.752 1 94 103 GLY B O 1
ATOM 2942 N N . GLY B 1 104 ? -12.07 -33.688 0.646 1 93.25 104 GLY B N 1
ATOM 2943 C CA . GLY B 1 104 ? -13.461 -33.281 0.48 1 93.25 104 GLY B CA 1
ATOM 2944 C C . GLY B 1 104 ? -13.648 -31.797 0.392 1 93.25 104 GLY B C 1
ATOM 2945 O O . GLY B 1 104 ? -14.773 -31.312 0.276 1 93.25 104 GLY B O 1
ATOM 2946 N N . ARG B 1 105 ? -12.562 -31.109 0.469 1 96.88 105 ARG B N 1
ATOM 2947 C CA . ARG B 1 105 ? -12.625 -29.656 0.383 1 96.88 105 ARG B CA 1
ATOM 2948 C C . ARG B 1 105 ? -11.977 -29.156 -0.903 1 96.88 105 ARG B C 1
ATOM 2950 O O . ARG B 1 105 ? -11.211 -29.875 -1.542 1 96.88 105 ARG B O 1
ATOM 2957 N N . LEU B 1 106 ? -12.391 -27.938 -1.291 1 97.94 106 LEU B N 1
ATOM 2958 C CA . LEU B 1 106 ? -11.789 -27.297 -2.447 1 97.94 106 LEU B CA 1
ATOM 2959 C C . LEU B 1 106 ? -10.891 -26.141 -2.016 1 97.94 106 LEU B C 1
ATOM 2961 O O . LEU B 1 106 ? -11.219 -25.406 -1.078 1 97.94 106 LEU B O 1
ATOM 2965 N N . TYR B 1 107 ? -9.766 -26.031 -2.688 1 98.44 107 TYR B N 1
ATOM 2966 C CA . TYR B 1 107 ? -8.82 -24.938 -2.463 1 98.44 107 TYR B CA 1
ATOM 2967 C C . TYR B 1 107 ? -8.438 -24.266 -3.775 1 98.44 107 TYR B C 1
ATOM 2969 O O . TYR B 1 107 ? -8.484 -24.891 -4.836 1 98.44 107 TYR B O 1
ATOM 2977 N N . ASN B 1 108 ? -8.25 -22.938 -3.771 1 98.25 108 ASN B N 1
ATOM 2978 C CA . ASN B 1 108 ? -7.504 -22.234 -4.812 1 98.25 108 ASN B CA 1
ATOM 2979 C C . ASN B 1 108 ? -6 -22.297 -4.566 1 98.25 108 ASN B C 1
ATOM 2981 O O . ASN B 1 108 ? -5.477 -21.625 -3.684 1 98.25 108 ASN B O 1
ATOM 2985 N N . THR B 1 109 ? -5.301 -23.109 -5.402 1 98.69 109 THR B N 1
ATOM 2986 C CA . THR B 1 109 ? -3.957 -23.484 -4.988 1 98.69 109 THR B CA 1
ATOM 2987 C C . THR B 1 109 ? -2.941 -23.172 -6.082 1 98.69 109 THR B C 1
ATOM 2989 O O . THR B 1 109 ? -3.18 -23.469 -7.258 1 98.69 109 THR B O 1
ATOM 2992 N N . SER B 1 110 ? -1.911 -22.531 -5.676 1 98.75 110 SER B N 1
ATOM 2993 C CA . SER B 1 110 ? -0.739 -22.328 -6.52 1 98.75 110 SER B CA 1
ATOM 2994 C C . SER B 1 110 ? 0.361 -23.328 -6.191 1 98.75 110 SER B C 1
ATOM 2996 O O . SER B 1 110 ? 0.796 -23.438 -5.039 1 98.75 110 SER B O 1
ATOM 2998 N N . CYS B 1 111 ? 0.806 -24.062 -7.176 1 98.62 111 CYS B N 1
ATOM 2999 C CA . CYS B 1 111 ? 1.936 -24.969 -7.039 1 98.62 111 CYS B CA 1
ATOM 3000 C C . CYS B 1 111 ? 3.188 -24.391 -7.684 1 98.62 111 CYS B C 1
ATOM 3002 O O . CYS B 1 111 ? 3.119 -23.812 -8.773 1 98.62 111 CYS B O 1
ATOM 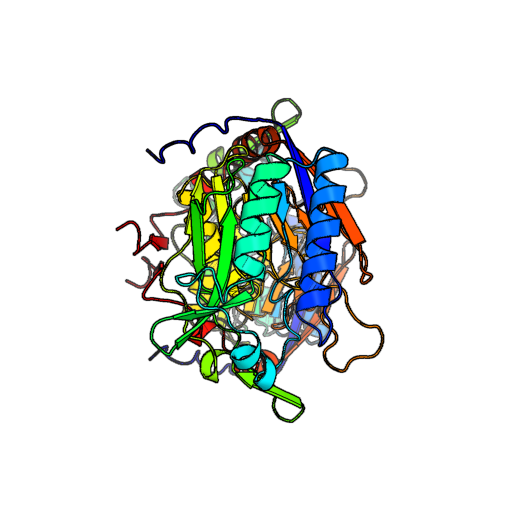3004 N N . VAL B 1 112 ? 4.285 -24.531 -6.941 1 98.75 112 VAL B N 1
ATOM 3005 C CA . VAL B 1 112 ? 5.57 -24.078 -7.473 1 98.75 112 VAL B CA 1
ATOM 3006 C C . VAL B 1 112 ? 6.453 -25.297 -7.766 1 98.75 112 VAL B C 1
ATOM 3008 O O . VAL B 1 112 ? 6.609 -26.172 -6.922 1 98.75 112 VAL B O 1
ATOM 3011 N N . PHE B 1 113 ? 7.004 -25.328 -8.969 1 98.75 113 PHE B N 1
ATOM 3012 C CA . PHE B 1 113 ? 7.871 -26.422 -9.383 1 98.75 113 PHE B CA 1
ATOM 3013 C C . PHE B 1 113 ? 9.289 -25.922 -9.641 1 98.75 113 PHE B C 1
ATOM 3015 O O . PHE B 1 113 ? 9.477 -24.859 -10.227 1 98.75 113 PHE B O 1
ATOM 3022 N N . GLY B 1 114 ? 10.242 -26.719 -9.188 1 98.25 114 GLY B N 1
ATOM 3023 C CA . GLY B 1 114 ? 11.633 -26.422 -9.492 1 98.25 114 GLY B CA 1
ATOM 3024 C C . GLY B 1 114 ? 12.055 -26.891 -10.867 1 98.25 114 GLY B C 1
ATOM 3025 O O . GLY B 1 114 ? 11.281 -27.547 -11.57 1 98.25 114 GLY B O 1
ATOM 3026 N N . ALA B 1 115 ? 13.305 -26.594 -11.188 1 97.75 115 ALA B N 1
ATOM 3027 C CA . ALA B 1 115 ? 13.859 -26.922 -12.5 1 97.75 115 ALA B CA 1
ATOM 3028 C C . ALA B 1 115 ? 13.93 -28.438 -12.703 1 97.75 115 ALA B C 1
ATOM 3030 O O . ALA B 1 115 ? 14.031 -28.906 -13.836 1 97.75 115 ALA B O 1
ATOM 3031 N N . ASP B 1 116 ? 13.844 -29.156 -11.641 1 98.12 116 ASP B N 1
ATOM 3032 C CA . ASP B 1 116 ? 13.875 -30.625 -11.742 1 98.12 116 ASP B CA 1
ATOM 3033 C C . ASP B 1 116 ? 12.469 -31.203 -11.867 1 98.12 116 ASP B C 1
ATOM 3035 O O . ASP B 1 116 ? 12.289 -32.406 -11.898 1 98.12 116 ASP B O 1
ATOM 3039 N N . GLY B 1 117 ? 11.484 -30.312 -11.836 1 98.31 117 GLY B N 1
ATOM 3040 C CA . GLY B 1 117 ? 10.102 -30.75 -12.016 1 98.31 117 GLY B CA 1
ATOM 3041 C C . GLY B 1 117 ? 9.43 -31.141 -10.719 1 98.31 117 GLY B C 1
ATOM 3042 O O . GLY B 1 117 ? 8.266 -31.531 -10.711 1 98.31 117 GLY B O 1
ATOM 3043 N N . LYS B 1 118 ? 10.141 -31.047 -9.617 1 98.19 118 LYS B N 1
ATOM 3044 C CA . LYS B 1 118 ? 9.562 -31.406 -8.32 1 98.19 118 LYS B CA 1
ATOM 3045 C C . LYS B 1 118 ? 8.734 -30.266 -7.746 1 98.19 118 LYS B C 1
ATOM 3047 O O . LYS B 1 118 ? 9.102 -29.094 -7.891 1 98.19 118 LYS B O 1
ATOM 3052 N N . LEU B 1 119 ? 7.684 -30.641 -7.086 1 98.31 119 LEU B N 1
ATOM 3053 C CA . LEU B 1 119 ? 6.906 -29.672 -6.336 1 98.31 119 LEU B CA 1
ATOM 3054 C C . LEU B 1 119 ? 7.699 -29.141 -5.141 1 98.31 119 LEU B C 1
ATOM 3056 O O . LEU B 1 119 ? 8.062 -29.906 -4.25 1 98.31 119 LEU B O 1
ATOM 3060 N N . ILE B 1 120 ? 7.949 -27.891 -5.094 1 98.19 120 ILE B N 1
ATOM 3061 C CA . ILE B 1 120 ? 8.797 -27.359 -4.023 1 98.19 120 ILE B CA 1
ATOM 3062 C C . ILE B 1 120 ? 7.961 -26.5 -3.082 1 98.19 120 ILE B C 1
ATOM 3064 O O . ILE B 1 120 ? 8.398 -26.188 -1.973 1 98.19 120 ILE B O 1
ATOM 3068 N N . ALA B 1 121 ? 6.754 -26.125 -3.498 1 98.19 121 ALA B N 1
ATOM 3069 C CA . ALA B 1 121 ? 5.859 -25.406 -2.594 1 98.19 121 ALA B CA 1
ATOM 3070 C C . ALA B 1 121 ? 4.418 -25.453 -3.092 1 98.19 121 ALA B C 1
ATOM 3072 O O . ALA B 1 121 ? 4.172 -25.625 -4.289 1 98.19 121 ALA B O 1
ATOM 3073 N N . LYS B 1 122 ? 3.584 -25.359 -2.227 1 98.12 122 LYS B N 1
ATOM 3074 C CA . LYS B 1 122 ? 2.146 -25.234 -2.455 1 98.12 122 LYS B CA 1
ATOM 3075 C C . LYS B 1 122 ? 1.547 -24.109 -1.616 1 98.12 122 LYS B C 1
ATOM 3077 O O . LYS B 1 122 ? 1.736 -24.062 -0.399 1 98.12 122 LYS B O 1
ATOM 3082 N N . HIS B 1 123 ? 0.875 -23.203 -2.25 1 98.62 123 HIS B N 1
ATOM 3083 C CA . HIS B 1 123 ? 0.195 -22.109 -1.566 1 98.62 123 HIS B CA 1
ATOM 3084 C C . HIS B 1 123 ? -1.312 -22.172 -1.796 1 98.62 123 HIS B C 1
ATOM 3086 O O . HIS B 1 123 ? -1.772 -22.109 -2.938 1 98.62 123 HIS B O 1
ATOM 3092 N N . ARG B 1 124 ? -2.041 -22.312 -0.784 1 98.69 124 ARG B N 1
ATOM 3093 C CA . ARG B 1 124 ? -3.492 -22.172 -0.838 1 98.69 124 ARG B CA 1
ATOM 3094 C C . ARG B 1 124 ? -3.918 -20.75 -0.499 1 98.69 124 ARG B C 1
ATOM 3096 O O . ARG B 1 124 ? -3.449 -20.172 0.484 1 98.69 124 ARG B O 1
ATOM 3103 N N . LYS B 1 125 ? -4.77 -20.219 -1.37 1 98.25 125 LYS B N 1
ATOM 3104 C CA . LYS B 1 125 ? -5.223 -18.844 -1.18 1 98.25 125 LYS B CA 1
ATOM 3105 C C . LYS B 1 125 ? -5.66 -18.594 0.262 1 98.25 125 LYS B C 1
ATOM 3107 O O . LYS B 1 125 ? -6.52 -19.312 0.783 1 98.25 125 LYS B O 1
ATOM 3112 N N . VAL B 1 126 ? -5.062 -17.594 0.844 1 97.75 126 VAL B N 1
ATOM 3113 C CA . VAL B 1 126 ? -5.27 -17.344 2.268 1 97.75 126 VAL B CA 1
ATOM 3114 C C . VAL B 1 126 ? -6.496 -16.453 2.463 1 97.75 126 VAL B C 1
ATOM 3116 O O . VAL B 1 126 ? -7.301 -16.688 3.365 1 97.75 126 VAL B O 1
ATOM 3119 N N . HIS B 1 127 ? -6.578 -15.445 1.674 1 96.69 127 HIS B N 1
ATOM 3120 C CA . HIS B 1 127 ? -7.695 -14.508 1.738 1 96.69 127 HIS B CA 1
ATOM 3121 C C . HIS B 1 127 ? -8.695 -14.773 0.619 1 96.69 127 HIS B C 1
ATOM 3123 O O . HIS B 1 127 ? -8.422 -14.469 -0.546 1 96.69 127 HIS B O 1
ATOM 3129 N N . LEU B 1 128 ? -9.844 -15.234 1.01 1 96.62 128 LEU B N 1
ATOM 3130 C CA . LEU B 1 128 ? -10.875 -15.531 0.021 1 96.62 128 LEU B CA 1
ATOM 3131 C C . LEU B 1 128 ? -11.656 -14.273 -0.337 1 96.62 128 LEU B C 1
ATOM 3133 O O . LEU B 1 128 ? -11.945 -13.445 0.533 1 96.62 128 LEU B O 1
ATOM 3137 N N . PHE B 1 129 ? -11.93 -14.148 -1.572 1 92 129 PHE B N 1
ATOM 3138 C CA . PHE B 1 129 ? -12.57 -12.953 -2.109 1 92 129 PHE B CA 1
ATOM 3139 C C . PHE B 1 129 ? -14.078 -13 -1.887 1 92 129 PHE B C 1
ATOM 3141 O O . PHE B 1 129 ? -14.812 -13.562 -2.705 1 92 129 PHE B O 1
ATOM 3148 N N . ASP B 1 130 ? -14.57 -12.406 -0.842 1 91.94 130 ASP B N 1
ATOM 3149 C CA . ASP B 1 130 ? -15.992 -12.219 -0.561 1 91.94 130 ASP B CA 1
ATOM 3150 C C . ASP B 1 130 ? -16.406 -10.773 -0.789 1 91.94 130 ASP B C 1
ATOM 3152 O O . ASP B 1 130 ? -15.938 -9.867 -0.095 1 91.94 130 ASP B O 1
ATOM 3156 N N . ILE B 1 131 ? -17.25 -10.609 -1.79 1 86.62 131 ILE B N 1
ATOM 3157 C CA . ILE B 1 131 ? -17.703 -9.258 -2.111 1 86.62 131 ILE B CA 1
ATOM 3158 C C . ILE B 1 131 ? -19.219 -9.219 -2.188 1 86.62 131 ILE B C 1
ATOM 3160 O O . ILE B 1 131 ? -19.859 -10.195 -2.596 1 86.62 131 ILE B O 1
ATOM 3164 N N . ASN B 1 132 ? -19.781 -8.188 -1.657 1 85.56 132 ASN B N 1
ATOM 3165 C CA . ASN B 1 132 ? -21.219 -7.953 -1.721 1 85.56 132 ASN B CA 1
ATOM 3166 C C . ASN B 1 132 ? -21.531 -6.531 -2.182 1 85.56 132 ASN B C 1
ATOM 3168 O O . ASN B 1 132 ? -21.359 -5.574 -1.423 1 85.56 132 ASN B O 1
ATOM 3172 N N . MET B 1 133 ? -21.781 -6.387 -3.451 1 77.31 133 MET B N 1
ATOM 3173 C CA . MET B 1 133 ? -22.266 -5.105 -3.955 1 77.31 133 MET B CA 1
ATOM 3174 C C . MET B 1 133 ? -23.781 -5.125 -4.113 1 77.31 133 MET B C 1
ATOM 3176 O O . MET B 1 133 ? -24.312 -5.566 -5.141 1 77.31 133 MET B O 1
ATOM 3180 N N . PRO B 1 134 ? -24.391 -4.57 -3.164 1 71.75 134 PRO B N 1
ATOM 3181 C CA . PRO B 1 134 ? -25.844 -4.641 -3.223 1 71.75 134 PRO B CA 1
ATOM 3182 C C . PRO B 1 134 ? -26.406 -4.188 -4.566 1 71.75 134 PRO B C 1
ATOM 3184 O O . PRO B 1 134 ? -26.047 -3.119 -5.066 1 71.75 134 PRO B O 1
ATOM 3187 N N . GLY B 1 135 ? -27.281 -4.977 -5.035 1 68.62 135 GLY B N 1
ATOM 3188 C CA . GLY B 1 135 ? -27.953 -4.68 -6.293 1 68.62 135 GLY B CA 1
ATOM 3189 C C . GLY B 1 135 ? -27.094 -4.965 -7.508 1 68.62 135 GLY B C 1
ATOM 3190 O O . GLY B 1 135 ? -27.562 -4.875 -8.641 1 68.62 135 GLY B O 1
ATOM 3191 N N . GLU B 1 136 ? -25.812 -5.234 -7.312 1 70.62 136 GLU B N 1
ATOM 3192 C CA . GLU B 1 136 ? -24.922 -5.473 -8.445 1 70.62 136 GLU B CA 1
ATOM 3193 C C . GLU B 1 136 ? -24.375 -6.898 -8.43 1 70.62 136 GLU B C 1
ATOM 3195 O O . GLU B 1 136 ? -24.938 -7.789 -9.07 1 70.62 136 GLU B O 1
ATOM 3200 N N . ILE B 1 137 ? -23.422 -7.203 -7.715 1 69.75 137 ILE B N 1
ATOM 3201 C CA . ILE B 1 137 ? -22.797 -8.516 -7.758 1 69.75 137 ILE B CA 1
ATOM 3202 C C . ILE B 1 137 ? -22.453 -8.977 -6.34 1 69.75 137 ILE B C 1
ATOM 3204 O O . ILE B 1 137 ? -22.016 -8.172 -5.512 1 69.75 137 ILE B O 1
ATOM 3208 N N . SER B 1 138 ? -22.922 -10.156 -5.969 1 81.31 138 SER B N 1
ATOM 3209 C CA . SER B 1 138 ? -22.438 -10.828 -4.766 1 81.31 138 SER B CA 1
ATOM 3210 C C . SER B 1 138 ? -21.688 -12.102 -5.105 1 81.31 138 SER B C 1
ATOM 3212 O O . SER B 1 138 ? -22.141 -12.906 -5.926 1 81.31 138 SER B O 1
ATOM 3214 N N . PHE B 1 139 ? -20.531 -12.133 -4.715 1 83.44 139 PHE B N 1
ATOM 3215 C CA . PHE B 1 139 ? -19.688 -13.305 -4.91 1 83.44 139 PHE B CA 1
ATOM 3216 C C . PHE B 1 139 ? -18.922 -13.633 -3.635 1 83.44 139 PHE B C 1
ATOM 3218 O O . PHE B 1 139 ? -18.266 -12.773 -3.062 1 83.44 139 PHE B O 1
ATOM 3225 N N . LYS B 1 140 ? -19.125 -14.867 -3.184 1 90.88 140 LYS B N 1
ATOM 3226 C CA . LYS B 1 140 ? -18.422 -15.328 -1.987 1 90.88 140 LYS B CA 1
ATOM 3227 C C . LYS B 1 140 ? -17.547 -16.547 -2.295 1 90.88 140 LYS B C 1
ATOM 3229 O O . LYS B 1 140 ? -18.031 -17.672 -2.33 1 90.88 140 LYS B O 1
ATOM 3234 N N . GLU B 1 141 ? -16.312 -16.297 -2.404 1 92.75 141 GLU B N 1
ATOM 3235 C CA . GLU B 1 141 ? -15.359 -17.375 -2.635 1 92.75 141 GLU B CA 1
ATOM 3236 C C . GLU B 1 141 ? -15.344 -18.359 -1.467 1 92.75 141 GLU B C 1
ATOM 3238 O O . GLU B 1 141 ? -15.094 -19.547 -1.654 1 92.75 141 GLU B O 1
ATOM 3243 N N . SER B 1 142 ? -15.742 -17.828 -0.298 1 94.88 142 SER B N 1
ATOM 3244 C CA . SER B 1 142 ? -15.695 -18.625 0.921 1 94.88 142 SER B CA 1
ATOM 3245 C C . SER B 1 142 ? -16.812 -19.656 0.941 1 94.88 142 SER B C 1
ATOM 3247 O O . SER B 1 142 ? -16.781 -20.594 1.749 1 94.88 142 SER B O 1
ATOM 3249 N N . ASP B 1 143 ? -17.734 -19.562 0.094 1 93.69 143 ASP B N 1
ATOM 3250 C CA . ASP B 1 143 ? -18.781 -20.562 -0.039 1 93.69 143 ASP B CA 1
ATOM 3251 C C . ASP B 1 143 ? -18.266 -21.797 -0.78 1 93.69 143 ASP B C 1
ATOM 3253 O O . ASP B 1 143 ? -18.859 -22.875 -0.704 1 93.69 143 ASP B O 1
ATOM 3257 N N . ILE B 1 144 ? -17.172 -21.609 -1.496 1 95.12 144 ILE B N 1
ATOM 3258 C CA . ILE B 1 144 ? -16.719 -22.672 -2.395 1 95.12 144 ILE B CA 1
ATOM 3259 C C . ILE B 1 144 ? -15.352 -23.188 -1.929 1 95.12 144 ILE B C 1
ATOM 3261 O O . ILE B 1 144 ? -15.156 -24.406 -1.828 1 95.12 144 ILE B O 1
ATOM 3265 N N . PHE B 1 145 ? -14.484 -22.234 -1.639 1 97.56 145 PHE B N 1
ATOM 3266 C CA . PHE B 1 145 ? -13.109 -22.625 -1.334 1 97.56 145 PHE B CA 1
ATOM 3267 C C . PHE B 1 145 ? -12.852 -22.562 0.167 1 97.56 145 PHE B C 1
ATOM 3269 O O . PHE B 1 145 ? -13.477 -21.766 0.879 1 97.56 145 PHE B O 1
ATOM 3276 N N . THR B 1 146 ? -11.953 -23.438 0.541 1 98.19 146 THR B N 1
ATOM 3277 C CA . THR B 1 146 ? -11.367 -23.375 1.877 1 98.19 146 THR B CA 1
ATOM 3278 C C . THR B 1 146 ? -10.102 -22.516 1.875 1 98.19 146 THR B C 1
ATOM 3280 O O . THR B 1 146 ? -9.273 -22.625 0.972 1 98.19 146 THR B O 1
ATOM 3283 N N . ALA B 1 147 ? -9.992 -21.656 2.867 1 98.25 147 ALA B N 1
ATOM 3284 C CA . ALA B 1 147 ? -8.852 -20.734 2.941 1 98.25 147 ALA B CA 1
ATOM 3285 C C . ALA B 1 147 ? -7.578 -21.484 3.346 1 98.25 147 ALA B C 1
ATOM 3287 O O . ALA B 1 147 ? -7.617 -22.375 4.195 1 98.25 147 ALA B O 1
ATOM 3288 N N . GLY B 1 148 ? -6.5 -21.062 2.709 1 97.94 148 GLY B N 1
ATOM 3289 C CA . GLY B 1 148 ? -5.215 -21.516 3.217 1 97.94 148 GLY B CA 1
ATOM 3290 C C . GLY B 1 148 ? -4.906 -21 4.609 1 97.94 148 GLY B C 1
ATOM 3291 O O . GLY B 1 148 ? -5.562 -20.078 5.09 1 97.94 148 GLY B O 1
ATOM 3292 N N . ASP B 1 149 ? -3.83 -21.625 5.203 1 96.19 149 ASP B N 1
ATOM 3293 C CA . ASP B 1 149 ? -3.602 -21.297 6.605 1 96.19 149 ASP B CA 1
ATOM 3294 C C . ASP B 1 149 ? -2.148 -20.891 6.844 1 96.19 149 ASP B C 1
ATOM 3296 O O . ASP B 1 149 ? -1.682 -20.875 7.984 1 96.19 149 ASP B O 1
ATOM 3300 N N . LYS B 1 150 ? -1.453 -20.578 5.773 1 95.81 150 LYS B N 1
ATOM 3301 C CA . LYS B 1 150 ? -0.068 -20.188 5.996 1 95.81 150 LYS B CA 1
ATOM 3302 C C . LYS B 1 150 ? 0.454 -19.344 4.836 1 95.81 150 LYS B C 1
ATOM 3304 O O . LYS B 1 150 ? 0.05 -19.531 3.689 1 95.81 150 LYS B O 1
ATOM 3309 N N . PRO B 1 151 ? 1.371 -18.359 5.203 1 96.44 151 PRO B N 1
ATOM 3310 C CA . PRO B 1 151 ? 2.17 -17.75 4.133 1 96.44 151 PRO B CA 1
ATOM 3311 C C . PRO B 1 151 ? 3.127 -18.75 3.479 1 96.44 151 PRO B C 1
ATOM 3313 O O . PRO B 1 151 ? 3.547 -19.719 4.117 1 96.44 151 PRO B O 1
ATOM 3316 N N . THR B 1 152 ? 3.451 -18.562 2.248 1 97.5 152 THR B N 1
ATOM 3317 C CA . THR B 1 152 ? 4.328 -19.5 1.551 1 97.5 152 THR B CA 1
ATOM 3318 C C . THR B 1 152 ? 5.555 -18.781 0.997 1 97.5 152 THR B C 1
ATOM 3320 O O . THR B 1 152 ? 5.43 -17.891 0.147 1 97.5 152 THR B O 1
ATOM 3323 N N . VAL B 1 153 ? 6.66 -19.078 1.529 1 96.25 153 VAL B N 1
ATOM 3324 C CA . VAL B 1 153 ? 7.961 -18.672 1.008 1 96.25 153 VAL B CA 1
ATOM 3325 C C . VAL B 1 153 ? 8.711 -19.891 0.468 1 96.25 153 VAL B C 1
ATOM 3327 O O . VAL B 1 153 ? 8.781 -20.922 1.129 1 96.25 153 VAL B O 1
ATOM 3330 N N . VAL B 1 154 ? 9.258 -19.781 -0.699 1 96.5 154 VAL B N 1
ATOM 3331 C CA . VAL B 1 154 ? 9.906 -20.938 -1.301 1 96.5 154 VAL B CA 1
ATOM 3332 C C . VAL B 1 154 ? 11.297 -20.547 -1.801 1 96.5 154 VAL B C 1
ATOM 3334 O O . VAL B 1 154 ? 11.477 -19.469 -2.379 1 96.5 154 VAL B O 1
ATOM 3337 N N . ASP B 1 155 ? 12.25 -21.391 -1.502 1 95.25 155 ASP B N 1
ATOM 3338 C CA . ASP B 1 155 ? 13.602 -21.25 -2.041 1 95.25 155 ASP B CA 1
ATOM 3339 C C . ASP B 1 155 ? 13.695 -21.828 -3.455 1 95.25 155 ASP B C 1
ATOM 3341 O O . ASP B 1 155 ? 13.32 -22.969 -3.688 1 95.25 155 ASP B O 1
ATOM 3345 N N . THR B 1 156 ? 14.172 -21.016 -4.387 1 96.19 156 THR B N 1
ATOM 3346 C CA . THR B 1 156 ? 14.273 -21.438 -5.777 1 96.19 156 THR B CA 1
ATOM 3347 C C . THR B 1 156 ? 15.648 -21.078 -6.352 1 96.19 156 THR B C 1
ATOM 3349 O O . THR B 1 156 ? 16.453 -20.438 -5.684 1 96.19 156 THR B O 1
ATOM 3352 N N . ASP B 1 157 ? 15.82 -21.516 -7.605 1 94.94 157 ASP B N 1
ATOM 3353 C CA . ASP B 1 157 ? 17.062 -21.188 -8.305 1 94.94 157 ASP B CA 1
ATOM 3354 C C . ASP B 1 157 ? 17.156 -19.688 -8.594 1 94.94 157 ASP B C 1
ATOM 3356 O O . ASP B 1 157 ? 18.25 -19.156 -8.812 1 94.94 157 ASP B O 1
ATOM 3360 N N . VAL B 1 158 ? 16.016 -19.016 -8.523 1 96.06 158 VAL B N 1
ATOM 3361 C CA . VAL B 1 158 ? 16.047 -17.594 -8.844 1 96.06 158 VAL B CA 1
ATOM 3362 C C . VAL B 1 158 ? 15.836 -16.766 -7.578 1 96.06 158 VAL B C 1
ATOM 3364 O O . VAL B 1 158 ? 15.5 -15.586 -7.648 1 96.06 158 VAL B O 1
ATOM 3367 N N . GLY B 1 159 ? 15.977 -17.391 -6.43 1 94.5 159 GLY B N 1
ATOM 3368 C CA . GLY B 1 159 ? 15.867 -16.672 -5.172 1 94.5 159 GLY B CA 1
ATOM 3369 C C . GLY B 1 159 ? 14.664 -17.078 -4.352 1 94.5 159 GLY B C 1
ATOM 3370 O O . GLY B 1 159 ? 14.008 -18.078 -4.652 1 94.5 159 GLY B O 1
ATOM 3371 N N . HIS B 1 160 ? 14.383 -16.312 -3.293 1 95.38 160 HIS B N 1
ATOM 3372 C CA . HIS B 1 160 ? 13.258 -16.562 -2.404 1 95.38 160 HIS B CA 1
ATOM 3373 C C . HIS B 1 160 ? 12 -15.859 -2.896 1 95.38 160 HIS B C 1
ATOM 3375 O O . HIS B 1 160 ? 11.977 -14.633 -3.029 1 95.38 160 HIS B O 1
ATOM 3381 N N . ILE B 1 161 ? 11.023 -16.688 -3.117 1 96.25 161 ILE B N 1
ATOM 3382 C CA . ILE B 1 161 ? 9.797 -16.172 -3.705 1 96.25 161 ILE B CA 1
ATOM 3383 C C . ILE B 1 161 ? 8.648 -16.328 -2.713 1 96.25 161 ILE B C 1
ATOM 3385 O O . ILE B 1 161 ? 8.492 -17.375 -2.09 1 96.25 161 ILE B O 1
ATOM 3389 N N . GLY B 1 162 ? 7.918 -15.227 -2.434 1 97.12 162 GLY B N 1
ATOM 3390 C CA . GLY B 1 162 ? 6.637 -15.305 -1.752 1 97.12 162 GLY B CA 1
ATOM 3391 C C . GLY B 1 162 ? 5.465 -15.477 -2.701 1 97.12 162 GLY B C 1
ATOM 3392 O O . GLY B 1 162 ? 5.465 -14.914 -3.801 1 97.12 162 GLY B O 1
ATOM 3393 N N . ILE B 1 163 ? 4.473 -16.219 -2.264 1 98 163 ILE B N 1
ATOM 3394 C CA . ILE B 1 163 ? 3.344 -16.5 -3.143 1 98 163 ILE B CA 1
ATOM 3395 C C . ILE B 1 163 ? 2.055 -15.969 -2.516 1 98 163 ILE B C 1
ATOM 3397 O O . ILE B 1 163 ? 1.818 -16.156 -1.319 1 98 163 ILE B O 1
ATOM 3401 N N . GLY B 1 164 ? 1.259 -15.242 -3.252 1 96.56 164 GLY B N 1
ATOM 3402 C CA . GLY B 1 164 ? -0.121 -14.883 -2.967 1 96.56 164 GLY B CA 1
ATOM 3403 C C . GLY B 1 164 ? -1.026 -14.977 -4.18 1 96.56 164 GLY B C 1
ATOM 3404 O O . GLY B 1 164 ? -0.571 -14.812 -5.316 1 96.56 164 GLY B O 1
ATOM 3405 N N . ILE B 1 165 ? -2.271 -15.219 -3.912 1 96.12 165 ILE B N 1
ATOM 3406 C CA . ILE B 1 165 ? -3.191 -15.352 -5.035 1 96.12 165 ILE B CA 1
ATOM 3407 C C . ILE B 1 165 ? -4.227 -14.234 -4.996 1 96.12 165 ILE B C 1
ATOM 3409 O O . ILE B 1 165 ? -4.98 -14.109 -4.027 1 96.12 165 ILE B O 1
ATOM 3413 N N . CYS B 1 166 ? -4.238 -13.445 -5.996 1 92 166 CYS B N 1
ATOM 3414 C CA . CYS B 1 166 ? -5.273 -12.461 -6.293 1 92 166 CYS B CA 1
ATOM 3415 C C . CYS B 1 166 ? -5.582 -11.609 -5.07 1 92 166 CYS B C 1
ATOM 3417 O O . CYS B 1 166 ? -4.789 -10.742 -4.699 1 92 166 CYS B O 1
ATOM 3419 N N . HIS B 1 167 ? -6.641 -11.945 -4.336 1 91.25 167 HIS B N 1
ATOM 3420 C CA . HIS B 1 167 ? -7.129 -11.148 -3.217 1 91.25 167 HIS B CA 1
ATOM 3421 C C . HIS B 1 167 ? -6.07 -11.031 -2.125 1 91.25 167 HIS B C 1
ATOM 3423 O O . HIS B 1 167 ? -6.102 -10.086 -1.328 1 91.25 167 HIS B O 1
ATOM 3429 N N . ASP B 1 168 ? -5.133 -11.969 -2.074 1 92.44 168 ASP B N 1
ATOM 3430 C CA . ASP B 1 168 ? -4.051 -11.93 -1.093 1 92.44 168 ASP B CA 1
ATOM 3431 C C . ASP B 1 168 ? -3.285 -10.609 -1.171 1 92.44 168 ASP B C 1
ATOM 3433 O O . ASP B 1 168 ? -2.746 -10.141 -0.167 1 92.44 168 ASP B O 1
ATOM 3437 N N . ILE B 1 169 ? -3.324 -9.992 -2.342 1 89.25 169 ILE B N 1
ATOM 3438 C CA . ILE B 1 169 ? -2.504 -8.812 -2.588 1 89.25 169 ILE B CA 1
ATOM 3439 C C . ILE B 1 169 ? -3.049 -7.629 -1.792 1 89.25 169 ILE B C 1
ATOM 3441 O O . ILE B 1 169 ? -2.332 -6.652 -1.547 1 89.25 169 ILE B O 1
ATOM 3445 N N . ARG B 1 170 ? -4.27 -7.637 -1.4 1 85.75 170 ARG B N 1
ATOM 3446 C CA . ARG B 1 170 ? -4.922 -6.516 -0.729 1 85.75 170 ARG B CA 1
ATOM 3447 C C . ARG B 1 170 ? -4.547 -6.469 0.748 1 85.75 170 ARG B C 1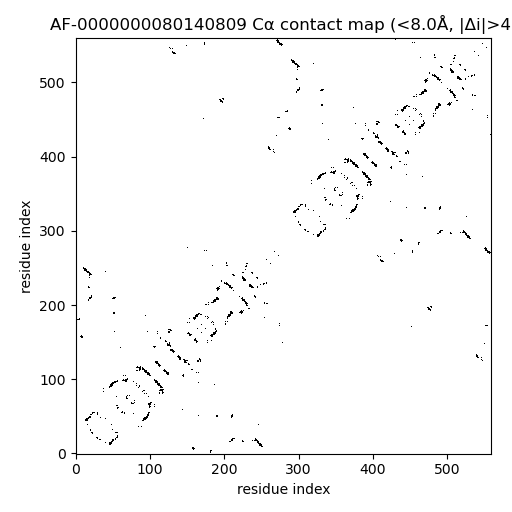
ATOM 3449 O O . ARG B 1 170 ? -4.926 -5.539 1.461 1 85.75 170 ARG B O 1
ATOM 3456 N N . PHE B 1 171 ? -3.828 -7.41 1.197 1 89.12 171 PHE B N 1
ATOM 3457 C CA . PHE B 1 171 ? -3.447 -7.504 2.602 1 89.12 171 PHE B CA 1
ATOM 3458 C C . PHE B 1 171 ? -1.942 -7.32 2.768 1 89.12 171 PHE B C 1
ATOM 3460 O O . PHE B 1 171 ? -1.186 -8.297 2.723 1 89.12 171 PHE B O 1
ATOM 3467 N N . PRO B 1 172 ? -1.527 -6.09 3.031 1 87.81 172 PRO B N 1
ATOM 3468 C CA . PRO B 1 172 ? -0.097 -5.781 3.104 1 87.81 172 PRO B CA 1
ATOM 3469 C C . PRO B 1 172 ? 0.616 -6.555 4.211 1 87.81 172 PRO B C 1
ATOM 3471 O O . PRO B 1 172 ? 1.83 -6.766 4.137 1 87.81 172 PRO B O 1
ATOM 3474 N N . GLU B 1 173 ? -0.077 -7.066 5.211 1 90.81 173 GLU B N 1
ATOM 3475 C CA . GLU B 1 173 ? 0.532 -7.879 6.262 1 90.81 173 GLU B CA 1
ATOM 3476 C C . GLU B 1 173 ? 1.268 -9.078 5.672 1 90.81 173 GLU B C 1
ATOM 3478 O O . GLU B 1 173 ? 2.338 -9.453 6.152 1 90.81 173 GLU B O 1
ATOM 3483 N N . LEU B 1 174 ? 0.688 -9.602 4.637 1 91.31 174 LEU B N 1
ATOM 3484 C CA . LEU B 1 174 ? 1.314 -10.766 4.016 1 91.31 174 LEU B CA 1
ATOM 3485 C C . LEU B 1 174 ? 2.65 -10.391 3.383 1 91.31 174 LEU B C 1
ATOM 3487 O O . LEU B 1 174 ? 3.648 -11.086 3.572 1 91.31 174 LEU B O 1
ATOM 3491 N N . SER B 1 175 ? 2.67 -9.266 2.619 1 90.19 175 SER B N 1
ATOM 3492 C CA . SER B 1 175 ? 3.922 -8.812 2.014 1 90.19 175 SER B CA 1
ATOM 3493 C C . SER B 1 175 ? 4.949 -8.445 3.08 1 90.19 175 SER B C 1
ATOM 3495 O O . SER B 1 175 ? 6.148 -8.633 2.885 1 90.19 175 SER B O 1
ATOM 3497 N N . MET B 1 176 ? 4.48 -7.914 4.188 1 89.94 176 MET B N 1
ATOM 3498 C CA . MET B 1 176 ? 5.383 -7.594 5.289 1 89.94 176 MET B CA 1
ATOM 3499 C C . MET B 1 176 ? 6.012 -8.859 5.863 1 89.94 176 MET B C 1
ATOM 3501 O O . MET B 1 176 ? 7.203 -8.875 6.176 1 89.94 176 MET B O 1
ATOM 3505 N N . LEU B 1 177 ? 5.195 -9.922 6.023 1 92.56 177 LEU B N 1
ATOM 3506 C CA . LEU B 1 177 ? 5.746 -11.203 6.461 1 92.56 177 LEU B CA 1
ATOM 3507 C C . LEU B 1 177 ? 6.805 -11.703 5.484 1 92.56 177 LEU B C 1
ATOM 3509 O O . LEU B 1 177 ? 7.871 -12.156 5.898 1 92.56 177 LEU B O 1
ATOM 3513 N N . TYR B 1 178 ? 6.535 -11.594 4.215 1 92.81 178 TYR B N 1
ATOM 3514 C CA . TYR B 1 178 ? 7.457 -12.07 3.189 1 92.81 178 TYR B CA 1
ATOM 3515 C C . TYR B 1 178 ? 8.766 -11.289 3.23 1 92.81 178 TYR B C 1
ATOM 3517 O O . TYR B 1 178 ? 9.852 -11.875 3.154 1 92.81 178 TYR B O 1
ATOM 3525 N N . ALA B 1 179 ? 8.648 -9.992 3.371 1 89.25 179 ALA B N 1
ATOM 3526 C CA . ALA B 1 179 ? 9.852 -9.172 3.469 1 89.25 179 ALA B CA 1
ATOM 3527 C C . ALA B 1 179 ? 10.703 -9.586 4.668 1 89.25 179 ALA B C 1
ATOM 3529 O O . ALA B 1 179 ? 11.922 -9.734 4.551 1 89.25 179 ALA B O 1
ATOM 3530 N N . SER B 1 180 ? 10.055 -9.812 5.77 1 89.38 180 SER B N 1
ATOM 3531 C CA . SER B 1 180 ? 10.758 -10.18 6.996 1 89.38 180 SER B CA 1
ATOM 3532 C C . SER B 1 180 ? 11.406 -11.555 6.871 1 89.38 180 SER B C 1
ATOM 3534 O O . SER B 1 180 ? 12.359 -11.867 7.586 1 89.38 180 SER B O 1
ATOM 3536 N N . ARG B 1 181 ? 10.938 -12.352 5.922 1 91.25 181 ARG B N 1
ATOM 3537 C CA . ARG B 1 181 ? 11.445 -13.711 5.742 1 91.25 181 ARG B CA 1
ATOM 3538 C C . ARG B 1 181 ? 12.5 -13.758 4.641 1 91.25 181 ARG B C 1
ATOM 3540 O O . ARG B 1 181 ? 12.922 -14.836 4.223 1 91.25 181 ARG B O 1
ATOM 3547 N N . GLY B 1 182 ? 12.805 -12.664 4.121 1 90 182 GLY B N 1
ATOM 3548 C CA . GLY B 1 182 ? 13.906 -12.586 3.17 1 90 182 GLY B CA 1
ATOM 3549 C C . GLY B 1 182 ? 13.477 -12.844 1.738 1 90 182 GLY B C 1
ATOM 3550 O O . GLY B 1 182 ? 14.289 -13.227 0.898 1 90 182 GLY B O 1
ATOM 3551 N N . VAL B 1 183 ? 12.273 -12.625 1.456 1 93.44 183 VAL B N 1
ATOM 3552 C CA . VAL B 1 183 ? 11.758 -12.781 0.101 1 93.44 183 VAL B CA 1
ATOM 3553 C C . VAL B 1 183 ? 12.32 -11.688 -0.797 1 93.44 183 VAL B C 1
ATOM 3555 O O . VAL B 1 183 ? 12.492 -10.547 -0.359 1 93.44 183 VAL B O 1
ATOM 3558 N N . HIS B 1 184 ? 12.562 -12.047 -2.074 1 92.88 184 HIS B N 1
ATOM 3559 C CA . HIS B 1 184 ? 13.07 -11.102 -3.064 1 92.88 184 HIS B CA 1
ATOM 3560 C C . HIS B 1 184 ? 11.977 -10.703 -4.051 1 92.88 184 HIS B C 1
ATOM 3562 O O . HIS B 1 184 ? 12 -9.602 -4.602 1 92.88 184 HIS B O 1
ATOM 3568 N N . LEU B 1 185 ? 11.133 -11.625 -4.273 1 94.94 185 LEU B N 1
ATOM 3569 C CA . LEU B 1 185 ? 10.078 -11.484 -5.277 1 94.94 185 LEU B CA 1
ATOM 3570 C C . LEU B 1 185 ? 8.766 -12.078 -4.781 1 94.94 185 LEU B C 1
ATOM 3572 O O . LEU B 1 185 ? 8.75 -13.195 -4.254 1 94.94 185 LEU B O 1
ATOM 3576 N N . ILE B 1 186 ? 7.711 -11.258 -4.82 1 94.69 186 ILE B N 1
ATOM 3577 C CA . ILE B 1 186 ? 6.387 -11.805 -4.547 1 94.69 186 ILE B CA 1
ATOM 3578 C C . ILE B 1 186 ? 5.641 -12.031 -5.859 1 94.69 186 ILE B C 1
ATOM 3580 O O . ILE B 1 186 ? 5.594 -11.141 -6.715 1 94.69 186 ILE B O 1
ATOM 3584 N N . CYS B 1 187 ? 5.129 -13.203 -6.078 1 96.62 187 CYS B N 1
ATOM 3585 C CA . CYS B 1 187 ? 4.293 -13.508 -7.23 1 96.62 187 CYS B CA 1
ATOM 3586 C C . CYS B 1 187 ? 2.824 -13.602 -6.828 1 96.62 187 CYS B C 1
ATOM 3588 O O . CYS B 1 187 ? 2.479 -14.32 -5.891 1 96.62 187 CYS B O 1
ATOM 3590 N N . TYR B 1 188 ? 1.979 -12.805 -7.527 1 94.12 188 TYR B N 1
ATOM 3591 C CA . TYR B 1 188 ? 0.535 -12.82 -7.332 1 94.12 188 TYR B CA 1
ATOM 3592 C C . TYR B 1 188 ? -0.183 -13.258 -8.602 1 94.12 188 TYR B C 1
ATOM 3594 O O . TYR B 1 188 ? -0.614 -12.414 -9.398 1 94.12 188 TYR B O 1
ATOM 3602 N N . PRO B 1 189 ? -0.375 -14.586 -8.805 1 96.62 189 PRO B N 1
ATOM 3603 C CA . PRO B 1 189 ? -1.359 -14.93 -9.836 1 96.62 189 PRO B CA 1
ATOM 3604 C C . PRO B 1 189 ? -2.721 -14.281 -9.586 1 96.62 189 PRO B C 1
ATOM 3606 O O . PRO B 1 189 ? -3.348 -14.523 -8.555 1 96.62 189 PRO B O 1
ATOM 3609 N N . GLY B 1 190 ? -3.143 -13.453 -10.422 1 91.44 190 GLY B N 1
ATOM 3610 C CA . GLY B 1 190 ? -4.398 -12.734 -10.258 1 91.44 190 GLY B CA 1
ATOM 3611 C C . GLY B 1 190 ? -4.492 -11.492 -11.117 1 91.44 190 GLY B C 1
ATOM 3612 O O . GLY B 1 190 ? -3.488 -11.039 -11.672 1 91.44 190 GLY B O 1
ATOM 3613 N N . ALA B 1 191 ? -5.711 -11.07 -11.281 1 80.06 191 ALA B N 1
ATOM 3614 C CA . ALA B 1 191 ? -5.961 -9.867 -12.07 1 80.06 191 ALA B CA 1
ATOM 3615 C C . ALA B 1 191 ? -6.059 -8.633 -11.164 1 80.06 191 ALA B C 1
ATOM 3617 O O . ALA B 1 191 ? -7.055 -8.445 -10.469 1 80.06 191 ALA B O 1
ATOM 3618 N N . PHE B 1 192 ? -5.062 -7.895 -11.164 1 73.94 192 PHE B N 1
ATOM 3619 C CA . PHE B 1 192 ? -5.035 -6.668 -10.375 1 73.94 192 PHE B CA 1
ATOM 3620 C C . PHE B 1 192 ? -4.367 -5.539 -11.148 1 73.94 192 PHE B C 1
ATOM 3622 O O . PHE B 1 192 ? -3.465 -5.781 -11.953 1 73.94 192 PHE B O 1
ATOM 3629 N N . ASN B 1 193 ? -4.863 -4.355 -10.969 1 64 193 ASN B N 1
ATOM 3630 C CA . ASN B 1 193 ? -4.211 -3.17 -11.508 1 64 193 ASN B CA 1
ATOM 3631 C C . ASN B 1 193 ? -3.197 -2.592 -10.531 1 64 193 ASN B C 1
ATOM 3633 O O . ASN B 1 193 ? -3.574 -2.049 -9.484 1 64 193 ASN B O 1
ATOM 3637 N N . MET B 1 194 ? -1.914 -2.961 -10.898 1 60.38 194 MET B N 1
ATOM 3638 C CA . MET B 1 194 ? -0.876 -2.404 -10.031 1 60.38 194 MET B CA 1
ATOM 3639 C C . MET B 1 194 ? -0.583 -0.954 -10.398 1 60.38 194 MET B C 1
ATOM 3641 O O . MET B 1 194 ? -0.506 -0.612 -11.578 1 60.38 194 MET B O 1
ATOM 3645 N N . SER B 1 195 ? -0.959 0.055 -9.703 1 54.44 195 SER B N 1
ATOM 3646 C CA . SER B 1 195 ? -0.596 1.441 -9.977 1 54.44 195 SER B CA 1
ATOM 3647 C C . SER B 1 195 ? 0.712 1.817 -9.289 1 54.44 195 SER B C 1
ATOM 3649 O O . SER B 1 195 ? 1.103 1.19 -8.305 1 54.44 195 SER B O 1
ATOM 3651 N N . THR B 1 196 ? 1.595 2.654 -10.086 1 49 196 THR B N 1
ATOM 3652 C CA . THR B 1 196 ? 2.887 3.168 -9.648 1 49 196 THR B CA 1
ATOM 3653 C C . THR B 1 196 ? 2.75 3.932 -8.336 1 49 196 THR B C 1
ATOM 3655 O O . THR B 1 196 ? 1.67 4.434 -8.016 1 49 196 THR B O 1
ATOM 3658 N N . GLY B 1 197 ? 3.934 3.896 -7.609 1 45 197 GLY B N 1
ATOM 3659 C CA . GLY B 1 197 ? 4.199 4.75 -6.461 1 45 197 GLY B CA 1
ATOM 3660 C C . GLY B 1 197 ? 4.172 4.004 -5.141 1 45 197 GLY B C 1
ATOM 3661 O O . GLY B 1 197 ? 5.211 3.549 -4.66 1 45 197 GLY B O 1
ATOM 3662 N N . GLU B 1 198 ? 2.91 3.918 -4.527 1 45.62 198 GLU B N 1
ATOM 3663 C CA . GLU B 1 198 ? 2.781 4.078 -3.082 1 45.62 198 GLU B CA 1
ATOM 3664 C C . GLU B 1 198 ? 3.072 2.77 -2.354 1 45.62 198 GLU B C 1
ATOM 3666 O O . GLU B 1 198 ? 3.646 2.775 -1.262 1 45.62 198 GLU B O 1
ATOM 3671 N N . ALA B 1 199 ? 2.414 1.595 -2.957 1 52.38 199 ALA B N 1
ATOM 3672 C CA . ALA B 1 199 ? 2.539 0.52 -1.978 1 52.38 199 ALA B CA 1
ATOM 3673 C C . ALA B 1 199 ? 3.908 -0.148 -2.068 1 52.38 199 ALA B C 1
ATOM 3675 O O . ALA B 1 199 ? 4.238 -0.768 -3.082 1 52.38 199 ALA B O 1
ATOM 3676 N N . LEU B 1 200 ? 4.965 0.641 -1.624 1 58.75 200 LEU B N 1
ATOM 3677 C CA . LEU B 1 200 ? 6.363 0.245 -1.746 1 58.75 200 LEU B CA 1
ATOM 3678 C C . LEU B 1 200 ? 6.535 -1.246 -1.478 1 58.75 200 LEU B C 1
ATOM 3680 O O . LEU B 1 200 ? 7.621 -1.795 -1.66 1 58.75 200 LEU B O 1
ATOM 3684 N N . TRP B 1 201 ? 5.562 -2.031 -1.479 1 64.19 201 TRP B N 1
ATOM 3685 C CA . TRP B 1 201 ? 5.605 -3.479 -1.308 1 64.19 201 TRP B CA 1
ATOM 3686 C C . TRP B 1 201 ? 6.879 -3.908 -0.591 1 64.19 201 TRP B C 1
ATOM 3688 O O . TRP B 1 201 ? 7.605 -4.781 -1.072 1 64.19 201 TRP B O 1
ATOM 3698 N N . GLU B 1 202 ? 7.234 -3.203 0.475 1 69.69 202 GLU B N 1
ATOM 3699 C CA . GLU B 1 202 ? 8.391 -3.502 1.312 1 69.69 202 GLU B CA 1
ATOM 3700 C C . GLU B 1 202 ? 9.688 -3.463 0.501 1 69.69 202 GLU B C 1
ATOM 3702 O O . GLU B 1 202 ? 10.617 -4.223 0.771 1 69.69 202 GLU B O 1
ATOM 3707 N N . LEU B 1 203 ? 9.625 -2.758 -0.651 1 72.44 203 LEU B N 1
ATOM 3708 C CA . LEU B 1 203 ? 10.789 -2.551 -1.511 1 72.44 203 LEU B CA 1
ATOM 3709 C C . LEU B 1 203 ? 11.203 -3.852 -2.191 1 72.44 203 LEU B C 1
ATOM 3711 O O . LEU B 1 203 ? 12.391 -4.121 -2.35 1 72.44 203 LEU B O 1
ATOM 3715 N N . LEU B 1 204 ? 10.211 -4.715 -2.445 1 79.44 204 LEU B N 1
ATOM 3716 C CA . LEU B 1 204 ? 10.438 -5.98 -3.143 1 79.44 204 LEU B CA 1
ATOM 3717 C C . LEU B 1 204 ? 9.984 -5.887 -4.598 1 79.44 204 LEU B C 1
ATOM 3719 O O . LEU B 1 204 ? 9.273 -4.945 -4.973 1 79.44 204 LEU B O 1
ATOM 3723 N N . PHE B 1 205 ? 10.477 -6.895 -5.383 1 86.06 205 PHE B N 1
ATOM 3724 C CA . PHE B 1 205 ? 9.828 -7.113 -6.668 1 86.06 205 PHE B CA 1
ATOM 3725 C C . PHE B 1 205 ? 8.445 -7.727 -6.48 1 86.06 205 PHE B C 1
ATOM 3727 O O . PHE B 1 205 ? 8.25 -8.578 -5.609 1 86.06 205 PHE B O 1
ATOM 3734 N N . VAL B 1 206 ? 7.555 -7.305 -7.301 1 83.88 206 VAL B N 1
ATOM 3735 C CA . VAL B 1 206 ? 6.211 -7.871 -7.285 1 83.88 206 VAL B CA 1
ATOM 3736 C C . VAL B 1 206 ? 5.773 -8.203 -8.711 1 83.88 206 VAL B C 1
ATOM 3738 O O . VAL B 1 206 ? 5.875 -7.363 -9.609 1 83.88 206 VAL B O 1
ATOM 3741 N N . ALA B 1 207 ? 5.348 -9.43 -8.891 1 89.38 207 ALA B N 1
ATOM 3742 C CA . ALA B 1 207 ? 4.828 -9.867 -10.188 1 89.38 207 ALA B CA 1
ATOM 3743 C C . ALA B 1 207 ? 3.369 -10.297 -10.07 1 89.38 207 ALA B C 1
ATOM 3745 O O . ALA B 1 207 ? 3.027 -11.148 -9.258 1 89.38 207 ALA B O 1
ATOM 3746 N N . THR B 1 208 ? 2.574 -9.656 -10.867 1 85.75 208 THR B N 1
ATOM 3747 C CA . THR B 1 208 ? 1.197 -10.109 -11.016 1 85.75 208 THR B CA 1
ATOM 3748 C C . THR B 1 208 ? 0.984 -10.75 -12.391 1 85.75 208 THR B C 1
ATOM 3750 O O . THR B 1 208 ? 1.518 -10.273 -13.391 1 85.75 208 THR B O 1
ATOM 3753 N N . CYS B 1 209 ? 0.311 -11.789 -12.414 1 91.06 209 CYS B N 1
ATOM 3754 C CA . CYS B 1 209 ? -0.013 -12.453 -13.672 1 91.06 209 CYS B CA 1
ATOM 3755 C C . CYS B 1 209 ? -1.519 -12.648 -13.812 1 91.06 209 CYS B C 1
ATOM 3757 O O . CYS B 1 209 ? -2.107 -13.477 -13.117 1 91.06 209 CYS B O 1
ATOM 3759 N N . SER B 1 210 ? -2.045 -11.922 -14.727 1 87 210 SER B N 1
ATOM 3760 C CA . SER B 1 210 ? -3.49 -11.898 -14.938 1 87 210 SER B CA 1
ATOM 3761 C C . SER B 1 210 ? -3.9 -12.828 -16.078 1 87 210 SER B C 1
ATOM 3763 O O . SER B 1 210 ? -3.115 -13.078 -16.984 1 87 210 SER B O 1
ATOM 3765 N N . PRO B 1 211 ? -5.141 -13.383 -15.922 1 87.06 211 PRO B N 1
ATOM 3766 C CA . PRO B 1 211 ? -5.695 -13.922 -17.172 1 87.06 211 PRO B CA 1
ATOM 3767 C C . PRO B 1 211 ? -5.949 -12.852 -18.219 1 87.06 211 PRO B C 1
ATOM 3769 O O . PRO B 1 211 ? -5.949 -11.656 -17.906 1 87.06 211 PRO B O 1
ATOM 3772 N N . ALA B 1 212 ? -6.051 -13.352 -19.438 1 86.06 212 ALA B N 1
ATOM 3773 C CA . ALA B 1 212 ? -6.434 -12.43 -20.5 1 86.06 212 ALA B CA 1
ATOM 3774 C C . ALA B 1 212 ? -7.926 -12.109 -20.438 1 86.06 212 ALA B C 1
ATOM 3776 O O . ALA B 1 212 ? -8.727 -12.93 -19.984 1 86.06 212 ALA B O 1
ATOM 3777 N N . ARG B 1 213 ? -8.289 -10.82 -20.672 1 74.12 213 ARG B N 1
ATOM 3778 C CA . ARG B 1 213 ? -9.688 -10.414 -20.641 1 74.12 213 ARG B CA 1
ATOM 3779 C C . ARG B 1 213 ? -10.352 -10.617 -22 1 74.12 213 ARG B C 1
ATOM 3781 O O . ARG B 1 213 ? -9.75 -10.336 -23.031 1 74.12 213 ARG B O 1
ATOM 3788 N N . ALA B 1 214 ? -11.508 -11.352 -21.922 1 58.03 214 ALA B N 1
ATOM 3789 C CA . ALA B 1 214 ? -12.32 -11.391 -23.125 1 58.03 214 ALA B CA 1
ATOM 3790 C C . ALA B 1 214 ? -13.094 -10.094 -23.312 1 58.03 214 ALA B C 1
ATOM 3792 O O . ALA B 1 214 ? -13.453 -9.43 -22.328 1 58.03 214 ALA B O 1
ATOM 3793 N N . SER B 1 215 ? -12.922 -9.289 -24.375 1 50.94 215 SER B N 1
ATOM 3794 C CA . SER B 1 215 ? -13.656 -8.07 -24.703 1 50.94 215 SER B CA 1
ATOM 3795 C C . SER B 1 215 ? -15.109 -8.172 -24.266 1 50.94 215 SER B C 1
ATOM 3797 O O . SER B 1 215 ? -15.766 -7.148 -24.047 1 50.94 215 SER B O 1
ATOM 3799 N N . SER B 1 216 ? -15.727 -9.188 -24.25 1 43.56 216 SER B N 1
ATOM 3800 C CA . SER B 1 216 ? -17.188 -9.172 -24.219 1 43.56 216 SER B CA 1
ATOM 3801 C C . SER B 1 216 ? -17.703 -9.469 -22.812 1 43.56 216 SER B C 1
ATOM 3803 O O . SER B 1 216 ? -18.891 -9.32 -22.547 1 43.56 216 SER B O 1
ATOM 3805 N N . GLY B 1 217 ? -16.875 -10.055 -21.938 1 44 217 GLY B N 1
ATOM 3806 C CA . GLY B 1 217 ? -17.656 -10.664 -20.875 1 44 217 GLY B CA 1
ATOM 3807 C C . GLY B 1 217 ? -17.875 -9.734 -19.703 1 44 217 GLY B C 1
ATOM 3808 O O . GLY B 1 217 ? -17.328 -8.633 -19.656 1 44 217 GLY B O 1
ATOM 3809 N N . SER B 1 218 ? -18.984 -10 -18.812 1 40.41 218 SER B N 1
ATOM 3810 C CA . SER B 1 218 ? -19.625 -9.312 -17.688 1 40.41 218 SER B CA 1
ATOM 3811 C C . SER B 1 218 ? -18.609 -8.898 -16.641 1 40.41 218 SER B C 1
ATOM 3813 O O . SER B 1 218 ? -18.875 -8 -15.836 1 40.41 218 SER B O 1
ATOM 3815 N N . TYR B 1 219 ? -17.688 -9.836 -16.422 1 41.62 219 TYR B N 1
ATOM 3816 C CA . TYR B 1 219 ? -16.797 -9.461 -15.328 1 41.62 219 TYR B CA 1
ATOM 3817 C C . TYR B 1 219 ? -15.539 -8.773 -15.859 1 41.62 219 TYR B C 1
ATOM 3819 O O . TYR B 1 219 ? -14.758 -9.375 -16.594 1 41.62 219 TYR B O 1
ATOM 3827 N N . ILE B 1 220 ? -15.648 -7.594 -16.125 1 42.53 220 ILE B N 1
ATOM 3828 C CA . ILE B 1 220 ? -14.492 -6.824 -16.578 1 42.53 220 ILE B CA 1
ATOM 3829 C C . ILE B 1 220 ? -13.32 -7.043 -15.617 1 42.53 220 ILE B C 1
ATOM 3831 O O . ILE B 1 220 ? -13.414 -6.715 -14.438 1 42.53 220 ILE B O 1
ATOM 3835 N N . ILE B 1 221 ? -12.633 -8.234 -15.797 1 48.5 221 ILE B N 1
ATOM 3836 C CA . ILE B 1 221 ? -11.375 -8.445 -15.094 1 48.5 221 ILE B CA 1
ATOM 3837 C C . ILE B 1 221 ? -10.453 -7.242 -15.312 1 48.5 221 ILE B C 1
ATOM 3839 O O . ILE B 1 221 ? -10.164 -6.875 -16.453 1 48.5 221 ILE B O 1
ATOM 3843 N N . TRP B 1 222 ? -10.375 -6.359 -14.188 1 54.28 222 TRP B N 1
ATOM 3844 C CA . TRP B 1 222 ? -9.508 -5.191 -14.242 1 54.28 222 TRP B CA 1
ATOM 3845 C C . TRP B 1 222 ? -8.102 -5.535 -13.758 1 54.28 222 TRP B C 1
ATOM 3847 O O . TRP B 1 222 ? -7.938 -6.168 -12.711 1 54.28 222 TRP B O 1
ATOM 3857 N N . GLY B 1 223 ? -7.164 -6.109 -14.711 1 63.94 223 GLY B N 1
ATOM 3858 C CA . GLY B 1 223 ? -5.754 -6.195 -14.367 1 63.94 223 GLY B CA 1
ATOM 3859 C C . GLY B 1 223 ? -4.895 -6.715 -15.508 1 63.94 223 GLY B C 1
ATOM 3860 O O . GLY B 1 223 ? -5.414 -7.207 -16.516 1 63.94 223 GLY B O 1
ATOM 3861 N N . HIS B 1 224 ? -3.75 -6.348 -15.461 1 80.75 224 HIS B N 1
ATOM 3862 C CA . HIS B 1 224 ? -2.748 -6.797 -16.422 1 80.75 224 HIS B CA 1
ATOM 3863 C C . HIS B 1 224 ? -1.506 -7.324 -15.711 1 80.75 224 HIS B C 1
ATOM 3865 O O . HIS B 1 224 ? -1.23 -6.953 -14.57 1 80.75 224 HIS B O 1
ATOM 3871 N N . SER B 1 225 ? -1.021 -8.344 -16.422 1 90.81 225 SER B N 1
ATOM 3872 C CA . SER B 1 225 ? 0.245 -8.859 -15.906 1 90.81 225 SER B CA 1
ATOM 3873 C C . SER B 1 225 ? 1.3 -7.762 -15.836 1 90.81 225 SER B C 1
ATOM 3875 O O . SER B 1 225 ? 1.468 -6.992 -16.781 1 90.81 225 SER B O 1
ATOM 3877 N N . THR B 1 226 ? 1.888 -7.656 -14.664 1 89.38 226 THR B N 1
ATOM 3878 C CA . THR B 1 226 ? 2.814 -6.551 -14.453 1 89.38 226 THR B CA 1
ATOM 3879 C C . THR B 1 226 ? 3.973 -6.977 -13.562 1 89.38 226 THR B C 1
ATOM 3881 O O . THR B 1 226 ? 3.779 -7.73 -12.602 1 89.38 226 THR B O 1
ATOM 3884 N N . LEU B 1 227 ? 5.176 -6.586 -13.945 1 91.94 227 LEU B N 1
ATOM 3885 C CA . LEU B 1 227 ? 6.332 -6.668 -13.062 1 91.94 227 LEU B CA 1
ATOM 3886 C C . LEU B 1 227 ? 6.703 -5.293 -12.516 1 91.94 227 LEU B C 1
ATOM 3888 O O . LEU B 1 227 ? 6.906 -4.352 -13.289 1 91.94 227 LEU B O 1
ATOM 3892 N N . VAL B 1 228 ? 6.77 -5.195 -11.164 1 87.44 228 VAL B N 1
ATOM 3893 C CA . VAL B 1 228 ? 7.125 -3.953 -10.492 1 87.44 228 VAL B CA 1
ATOM 3894 C C . VAL B 1 228 ? 8.453 -4.121 -9.758 1 87.44 228 VAL B C 1
ATOM 3896 O O . VAL B 1 228 ? 8.703 -5.156 -9.133 1 87.44 228 VAL B O 1
ATOM 3899 N N . GLY B 1 229 ? 9.258 -3.135 -9.867 1 88.12 229 GLY B N 1
ATOM 3900 C CA . GLY B 1 229 ? 10.547 -3.182 -9.195 1 88.12 229 GLY B CA 1
ATOM 3901 C C . GLY B 1 229 ? 10.516 -2.613 -7.789 1 88.12 229 GLY B C 1
ATOM 3902 O O . GLY B 1 229 ? 9.484 -2.104 -7.348 1 88.12 229 GLY B O 1
ATOM 3903 N N . PRO B 1 230 ? 11.703 -2.766 -7.082 1 86.81 230 PRO B N 1
ATOM 3904 C CA . PRO B 1 230 ? 11.781 -2.334 -5.688 1 86.81 230 PRO B CA 1
ATOM 3905 C C . PRO B 1 230 ? 11.617 -0.825 -5.527 1 86.81 230 PRO B C 1
ATOM 3907 O O . PRO B 1 230 ? 11.398 -0.338 -4.414 1 86.81 230 PRO B O 1
ATOM 3910 N N . PHE B 1 231 ? 11.672 -0.075 -6.551 1 77.88 231 PHE B N 1
ATOM 3911 C CA . PHE B 1 231 ? 11.492 1.37 -6.492 1 77.88 231 PHE B CA 1
ATOM 3912 C C . PHE B 1 231 ? 10.039 1.744 -6.793 1 77.88 231 PHE B C 1
ATOM 3914 O O . PHE B 1 231 ? 9.703 2.928 -6.855 1 77.88 231 PHE B O 1
ATOM 3921 N N . GLY B 1 232 ? 9.281 0.684 -6.98 1 78.19 232 GLY B N 1
ATOM 3922 C CA . GLY B 1 232 ? 7.883 0.921 -7.316 1 78.19 232 GLY B CA 1
ATOM 3923 C C . GLY B 1 232 ? 7.664 1.204 -8.789 1 78.19 232 GLY B C 1
ATOM 3924 O O . GLY B 1 232 ? 6.555 1.55 -9.203 1 78.19 232 GLY B O 1
ATOM 3925 N N . GLU B 1 233 ? 8.633 1.103 -9.539 1 79.62 233 GLU B N 1
ATOM 3926 C CA . GLU B 1 233 ? 8.531 1.36 -10.969 1 79.62 233 GLU B CA 1
ATOM 3927 C C . GLU B 1 233 ? 7.945 0.158 -11.703 1 79.62 233 GLU B C 1
ATOM 3929 O O . GLU B 1 233 ? 8.242 -0.989 -11.367 1 79.62 233 GLU B O 1
ATOM 3934 N N . ILE B 1 234 ? 7.125 0.431 -12.656 1 83.88 234 ILE B N 1
ATOM 3935 C CA . ILE B 1 234 ? 6.66 -0.626 -13.547 1 83.88 234 ILE B CA 1
ATOM 3936 C C . ILE B 1 234 ? 7.77 -0.999 -14.531 1 83.88 234 ILE B C 1
ATOM 3938 O O . ILE B 1 234 ? 8.195 -0.173 -15.344 1 83.88 234 ILE B O 1
ATOM 3942 N N . ILE B 1 235 ? 8.258 -2.156 -14.453 1 88.12 235 ILE B N 1
ATOM 3943 C CA . ILE B 1 235 ? 9.32 -2.631 -15.328 1 88.12 235 ILE B CA 1
ATOM 3944 C C . ILE B 1 235 ? 8.727 -3.119 -16.641 1 88.12 235 ILE B C 1
ATOM 3946 O O . ILE B 1 235 ? 9.266 -2.852 -17.719 1 88.12 235 ILE B O 1
ATOM 3950 N N . ALA B 1 236 ? 7.617 -3.852 -16.594 1 90.06 236 ALA B N 1
ATOM 3951 C CA . ALA B 1 236 ? 6.902 -4.363 -17.766 1 90.06 236 ALA B CA 1
ATOM 3952 C C . ALA B 1 236 ? 5.43 -4.605 -17.438 1 90.06 236 ALA B C 1
ATOM 3954 O O . ALA B 1 236 ? 5.086 -4.961 -16.312 1 90.06 236 ALA B O 1
ATOM 3955 N N . THR B 1 237 ? 4.594 -4.441 -18.375 1 89.75 237 THR B N 1
ATOM 3956 C CA . THR B 1 237 ? 3.162 -4.652 -18.203 1 89.75 237 THR B CA 1
ATOM 3957 C C . THR B 1 237 ? 2.51 -5.062 -19.531 1 89.75 237 THR B C 1
ATOM 3959 O O . THR B 1 237 ? 3.008 -4.727 -20.594 1 89.75 237 THR B O 1
ATOM 3962 N N . ALA B 1 238 ? 1.475 -5.82 -19.375 1 89.25 238 ALA B N 1
ATOM 3963 C CA . ALA B 1 238 ? 0.73 -6.27 -20.547 1 89.25 238 ALA B CA 1
ATOM 3964 C C . ALA B 1 238 ? -0.514 -5.414 -20.766 1 89.25 238 ALA B C 1
ATOM 3966 O O . ALA B 1 238 ? -0.879 -4.605 -19.906 1 89.25 238 ALA B O 1
ATOM 3967 N N . GLY B 1 239 ? -1.067 -5.477 -22.031 1 84.38 239 GLY B N 1
ATOM 3968 C CA . GLY B 1 239 ? -2.443 -5.059 -22.234 1 84.38 239 GLY B CA 1
ATOM 3969 C C . GLY B 1 239 ? -3.457 -6.094 -21.781 1 84.38 239 GLY B C 1
ATOM 3970 O O . GLY B 1 239 ? -3.193 -6.871 -20.859 1 84.38 239 GLY B O 1
ATOM 3971 N N . CYS B 1 240 ? -4.605 -6.188 -22.328 1 81.31 240 CYS B N 1
ATOM 3972 C CA . CYS B 1 240 ? -5.676 -7.074 -21.891 1 81.31 240 CYS B CA 1
ATOM 3973 C C . CYS B 1 240 ? -5.668 -8.375 -22.672 1 81.31 240 CYS B C 1
ATOM 3975 O O . CYS B 1 240 ? -6.273 -9.367 -22.266 1 81.31 240 CYS B O 1
ATOM 3977 N N . GLU B 1 241 ? -4.934 -8.406 -23.719 1 87.5 241 GLU B N 1
ATOM 3978 C CA . GLU B 1 241 ? -4.977 -9.562 -24.609 1 87.5 241 GLU B CA 1
ATOM 3979 C C . GLU B 1 241 ? -4.023 -10.656 -24.125 1 87.5 241 GLU B C 1
ATOM 3981 O O . GLU B 1 241 ? -3.148 -10.406 -23.297 1 87.5 241 GLU B O 1
ATOM 3986 N N . GLU B 1 242 ? -4.312 -11.805 -24.641 1 92.69 242 GLU B N 1
ATOM 3987 C CA . GLU B 1 242 ? -3.385 -12.898 -24.375 1 92.69 242 GLU B CA 1
ATOM 3988 C C . GLU B 1 242 ? -1.971 -12.555 -24.828 1 92.69 242 GLU B C 1
ATOM 3990 O O . GLU B 1 242 ? -1.765 -12.133 -25.969 1 92.69 242 GLU B O 1
ATOM 3995 N N . THR B 1 243 ? -1.068 -12.68 -23.953 1 94.62 243 THR B N 1
ATOM 3996 C CA . THR B 1 243 ? 0.323 -12.352 -24.25 1 94.62 243 THR B CA 1
ATOM 3997 C C . THR B 1 243 ? 1.239 -12.867 -23.141 1 94.62 243 THR B C 1
ATOM 3999 O O . THR B 1 243 ? 0.767 -13.297 -22.078 1 94.62 243 THR B O 1
ATOM 4002 N N . THR B 1 244 ? 2.459 -12.992 -23.438 1 96.06 244 THR B N 1
ATOM 4003 C CA . THR B 1 244 ? 3.482 -13.25 -22.438 1 96.06 244 THR B CA 1
ATOM 4004 C C . THR B 1 244 ? 4.414 -12.047 -22.281 1 96.06 244 THR B C 1
ATOM 4006 O O . THR B 1 244 ? 4.992 -11.578 -23.266 1 96.06 244 THR B O 1
ATOM 4009 N N . VAL B 1 245 ? 4.5 -11.547 -21.109 1 95.44 245 VAL B N 1
ATOM 4010 C CA . VAL B 1 245 ? 5.414 -10.453 -20.797 1 95.44 245 VAL B CA 1
ATOM 4011 C C . VAL B 1 245 ? 6.727 -11.016 -20.25 1 95.44 245 VAL B C 1
ATOM 4013 O O . VAL B 1 245 ? 6.73 -11.773 -19.281 1 95.44 245 VAL B O 1
ATOM 4016 N N . ILE B 1 246 ? 7.832 -10.703 -20.891 1 97.25 246 ILE B N 1
ATOM 4017 C CA . ILE B 1 246 ? 9.141 -11.141 -20.438 1 97.25 246 ILE B CA 1
ATOM 4018 C C . ILE B 1 246 ? 9.969 -9.93 -20 1 97.25 246 ILE B C 1
ATOM 4020 O O . ILE B 1 246 ? 10.016 -8.922 -20.703 1 97.25 246 ILE B O 1
ATOM 4024 N N . ALA B 1 247 ? 10.555 -10.008 -18.828 1 97.31 247 ALA B N 1
ATOM 4025 C CA . ALA B 1 247 ? 11.336 -8.898 -18.297 1 97.31 247 ALA B CA 1
ATOM 4026 C C . ALA B 1 247 ? 12.492 -9.406 -17.438 1 97.31 247 ALA B C 1
ATOM 4028 O O . ALA B 1 247 ? 12.531 -10.578 -17.062 1 97.31 247 ALA B O 1
ATOM 4029 N N . GLU B 1 248 ? 13.398 -8.523 -17.172 1 97.25 248 GLU B N 1
ATOM 4030 C CA . GLU B 1 248 ? 14.555 -8.883 -16.359 1 97.25 248 GLU B CA 1
ATOM 4031 C C . GLU B 1 248 ? 14.375 -8.438 -14.906 1 97.25 248 GLU B C 1
ATOM 4033 O O . GLU B 1 248 ? 13.898 -7.336 -14.648 1 97.25 248 GLU B O 1
ATOM 4038 N N . VAL B 1 249 ? 14.672 -9.328 -14.031 1 96 249 VAL B N 1
ATOM 4039 C CA . VAL B 1 249 ? 14.766 -9.031 -12.602 1 96 249 VAL B CA 1
ATOM 4040 C C . VAL B 1 249 ? 16.234 -8.898 -12.203 1 96 249 VAL B C 1
ATOM 4042 O O . VAL B 1 249 ? 17.047 -9.797 -12.469 1 96 249 VAL B O 1
ATOM 4045 N N . ASP B 1 250 ? 16.578 -7.824 -11.617 1 95.81 250 ASP B N 1
ATOM 4046 C CA . ASP B 1 250 ? 17.922 -7.555 -11.109 1 95.81 250 ASP B CA 1
ATOM 4047 C C . ASP B 1 250 ? 17.906 -7.32 -9.602 1 95.81 250 ASP B C 1
ATOM 4049 O O . ASP B 1 250 ? 17.625 -6.211 -9.141 1 95.81 250 ASP B O 1
ATOM 4053 N N . TYR B 1 251 ? 18.281 -8.375 -8.867 1 93.5 251 TYR B N 1
ATOM 4054 C CA . TYR B 1 251 ? 18.141 -8.336 -7.414 1 93.5 251 TYR B CA 1
ATOM 4055 C C . TYR B 1 251 ? 19.094 -7.305 -6.805 1 93.5 251 TYR B C 1
ATOM 4057 O O . TYR B 1 251 ? 18.938 -6.922 -5.645 1 93.5 251 TYR B O 1
ATOM 4065 N N . SER B 1 252 ? 20.078 -6.867 -7.535 1 91.94 252 SER B N 1
ATOM 4066 C CA . SER B 1 252 ? 20.953 -5.816 -7.02 1 91.94 252 SER B CA 1
ATOM 4067 C C . SER B 1 252 ? 20.172 -4.531 -6.758 1 91.94 252 SER B C 1
ATOM 4069 O O . SER B 1 252 ? 20.578 -3.707 -5.938 1 91.94 252 SER B O 1
ATOM 4071 N N . MET B 1 253 ? 19.062 -4.426 -7.449 1 89.38 253 MET B N 1
ATOM 4072 C CA . MET B 1 253 ? 18.234 -3.234 -7.277 1 89.38 253 MET B CA 1
ATOM 4073 C C . MET B 1 253 ? 17.609 -3.203 -5.887 1 89.38 253 MET B C 1
ATOM 4075 O O . MET B 1 253 ? 17.328 -2.127 -5.352 1 89.38 253 MET B O 1
ATOM 4079 N N . ILE B 1 254 ? 17.344 -4.41 -5.348 1 88.88 254 ILE B N 1
ATOM 4080 C CA . ILE B 1 254 ? 16.797 -4.461 -3.998 1 88.88 254 ILE B CA 1
ATOM 4081 C C . ILE B 1 254 ? 17.797 -3.885 -3.004 1 88.88 254 ILE B C 1
ATOM 4083 O O . ILE B 1 254 ? 17.438 -3.053 -2.166 1 88.88 254 ILE B O 1
ATOM 4087 N N . GLN B 1 255 ? 19 -4.375 -3.094 1 86.12 255 GLN B N 1
ATOM 4088 C CA . GLN B 1 255 ? 20.047 -3.889 -2.197 1 86.12 255 GLN B CA 1
ATOM 4089 C C . GLN B 1 255 ? 20.234 -2.383 -2.342 1 86.12 255 GLN B C 1
ATOM 4091 O O . GLN B 1 255 ? 20.359 -1.668 -1.344 1 86.12 255 GLN B O 1
ATOM 4096 N N . LEU B 1 256 ? 20.297 -1.985 -3.518 1 86.38 256 LEU B N 1
ATOM 4097 C CA . LEU B 1 256 ? 20.453 -0.561 -3.787 1 86.38 256 LEU B CA 1
ATOM 4098 C C . LEU B 1 256 ? 19.328 0.245 -3.146 1 86.38 256 LEU B C 1
ATOM 4100 O O . LEU B 1 256 ? 19.578 1.267 -2.504 1 86.38 256 LEU B O 1
ATOM 4104 N N . ARG B 1 257 ? 18.125 -0.188 -3.322 1 86.44 257 ARG B N 1
ATOM 4105 C CA . ARG B 1 257 ? 16.969 0.528 -2.793 1 86.44 257 ARG B CA 1
ATOM 4106 C C . ARG B 1 257 ? 16.969 0.519 -1.268 1 86.44 257 ARG B C 1
ATOM 4108 O O . ARG B 1 257 ? 16.703 1.542 -0.635 1 86.44 257 ARG B O 1
ATOM 4115 N N . ARG B 1 258 ? 17.297 -0.589 -0.672 1 86.25 258 ARG B N 1
ATOM 4116 C CA . ARG B 1 258 ? 17.281 -0.713 0.782 1 86.25 258 ARG B CA 1
ATOM 4117 C C . ARG B 1 258 ? 18.391 0.13 1.404 1 86.25 258 ARG B C 1
ATOM 4119 O O . ARG B 1 258 ? 18.25 0.646 2.514 1 86.25 258 ARG B O 1
ATOM 4126 N N . GLU B 1 259 ? 19.453 0.249 0.722 1 86.5 259 GLU B N 1
ATOM 4127 C CA . GLU B 1 259 ? 20.531 1.115 1.199 1 86.5 259 GLU B CA 1
ATOM 4128 C C . GLU B 1 259 ? 20.141 2.586 1.088 1 86.5 259 GLU B C 1
ATOM 4130 O O . GLU B 1 259 ? 20.484 3.393 1.954 1 86.5 259 GLU B O 1
ATOM 4135 N N . SER B 1 260 ? 19.469 2.854 0.051 1 86.25 260 SER B N 1
ATOM 4136 C CA . SER B 1 260 ? 19.094 4.242 -0.198 1 86.25 260 SER B CA 1
ATOM 4137 C C . SER B 1 260 ? 17.953 4.676 0.715 1 86.25 260 SER B C 1
ATOM 4139 O O . SER B 1 260 ? 17.922 5.816 1.181 1 86.25 260 SER B O 1
ATOM 4141 N N . LEU B 1 261 ? 17.062 3.846 0.92 1 86.75 261 LEU B N 1
ATOM 4142 C CA . LEU B 1 261 ? 15.898 4.094 1.754 1 86.75 261 LEU B CA 1
ATOM 4143 C C . LEU B 1 261 ? 15.648 2.926 2.703 1 86.75 261 LEU B C 1
ATOM 4145 O O . LEU B 1 261 ? 14.797 2.076 2.438 1 86.75 261 LEU B O 1
ATOM 4149 N N . PRO B 1 262 ? 16.297 2.982 3.855 1 87.75 262 PRO B N 1
ATOM 4150 C CA . PRO B 1 262 ? 16.234 1.835 4.766 1 87.75 262 PRO B CA 1
ATOM 4151 C C . PRO B 1 262 ? 14.953 1.813 5.594 1 87.75 262 PRO B C 1
ATOM 4153 O O . PRO B 1 262 ? 15 1.981 6.816 1 87.75 262 PRO B O 1
ATOM 4156 N N . LEU B 1 263 ? 13.844 1.498 4.965 1 87.94 263 LEU B N 1
ATOM 4157 C CA . LEU B 1 263 ? 12.539 1.521 5.609 1 87.94 263 LEU B CA 1
ATOM 4158 C C . LEU B 1 263 ? 12.516 0.596 6.824 1 87.94 263 LEU B C 1
ATOM 4160 O O . LEU B 1 263 ? 11.938 0.936 7.855 1 87.94 263 LEU B O 1
ATOM 4164 N N . GLU B 1 264 ? 13.117 -0.577 6.707 1 87.31 264 GLU B N 1
ATOM 4165 C CA . GLU B 1 264 ? 13.094 -1.541 7.801 1 87.31 264 GLU B CA 1
ATOM 4166 C C . GLU B 1 264 ? 13.703 -0.95 9.07 1 87.31 264 GLU B C 1
ATOM 4168 O O . GLU B 1 264 ? 13.227 -1.213 10.18 1 87.31 264 GLU B O 1
ATOM 4173 N N . LYS B 1 265 ? 14.695 -0.147 8.898 1 89.62 265 LYS B N 1
ATOM 4174 C CA . LYS B 1 265 ? 15.367 0.468 10.039 1 89.62 265 LYS B CA 1
ATOM 4175 C C . LYS B 1 265 ? 14.562 1.645 10.586 1 89.62 265 LYS B C 1
ATOM 4177 O O . LYS B 1 265 ? 14.805 2.113 11.695 1 89.62 265 LYS B O 1
ATOM 4182 N N . GLN B 1 266 ? 13.633 2.102 9.797 1 92.62 266 GLN B N 1
ATOM 4183 C CA . GLN B 1 266 ? 12.867 3.291 10.164 1 92.62 266 GLN B CA 1
ATOM 4184 C C . GLN B 1 266 ? 11.516 2.912 10.758 1 92.62 266 GLN B C 1
ATOM 4186 O O . GLN B 1 266 ? 10.766 3.779 11.203 1 92.62 266 GLN B O 1
ATOM 4191 N N . LYS B 1 267 ? 11.211 1.646 10.688 1 92.62 267 LYS B N 1
ATOM 4192 C CA . LYS B 1 267 ? 10 1.181 11.367 1 92.62 267 LYS B CA 1
ATOM 4193 C C . LYS B 1 267 ? 10.078 1.452 12.867 1 92.62 267 LYS B C 1
ATOM 4195 O O . LYS B 1 267 ? 11.172 1.519 13.438 1 92.62 267 LYS B O 1
ATOM 4200 N N . ARG B 1 268 ? 8.93 1.588 13.484 1 95.62 268 ARG B N 1
ATOM 4201 C CA . ARG B 1 268 ? 8.859 1.938 14.898 1 95.62 268 ARG B CA 1
ATOM 4202 C C . ARG B 1 268 ? 8.273 0.794 15.711 1 95.62 268 ARG B C 1
ATOM 4204 O O . ARG B 1 268 ? 7.105 0.847 16.109 1 95.62 268 ARG B O 1
ATOM 4211 N N . GLY B 1 269 ? 9.156 -0.155 16.062 1 93.31 269 GLY B N 1
ATOM 4212 C CA . GLY B 1 269 ? 8.758 -1.33 16.812 1 93.31 269 GLY B CA 1
ATOM 4213 C C . GLY B 1 269 ? 8.25 -0.998 18.203 1 93.31 269 GLY B C 1
ATOM 4214 O O . GLY B 1 269 ? 7.602 -1.825 18.844 1 93.31 269 GLY B O 1
ATOM 4215 N N . ASP B 1 270 ? 8.586 0.221 18.672 1 95.38 270 ASP B N 1
ATOM 4216 C CA . ASP B 1 270 ? 8.117 0.658 19.984 1 95.38 270 ASP B CA 1
ATOM 4217 C C . ASP B 1 270 ? 6.664 1.137 19.906 1 95.38 270 ASP B C 1
ATOM 4219 O O . ASP B 1 270 ? 6.008 1.292 20.938 1 95.38 270 ASP B O 1
ATOM 4223 N N . ILE B 1 271 ? 6.137 1.332 18.703 1 95.5 271 ILE B N 1
ATOM 4224 C CA . ILE B 1 271 ? 4.785 1.853 18.516 1 95.5 271 ILE B CA 1
ATOM 4225 C C . ILE B 1 271 ? 3.881 0.757 17.969 1 95.5 271 ILE B C 1
ATOM 4227 O O . ILE B 1 271 ? 2.74 0.602 18.406 1 95.5 271 ILE B O 1
ATOM 4231 N N . TYR B 1 272 ? 4.406 0.008 17 1 95.06 272 TYR B N 1
ATOM 4232 C CA . TYR B 1 272 ? 3.643 -1.061 16.375 1 95.06 272 TYR B CA 1
ATOM 4233 C C . TYR B 1 272 ? 4.551 -2.217 15.969 1 95.06 272 TYR B C 1
ATOM 4235 O O . TYR B 1 272 ? 5.762 -2.043 15.828 1 95.06 272 TYR B O 1
ATOM 4243 N N . LYS B 1 273 ? 3.877 -3.404 15.805 1 93.56 273 LYS B N 1
ATOM 4244 C CA . LYS B 1 273 ? 4.586 -4.574 15.289 1 93.56 273 LYS B CA 1
ATOM 4245 C C . LYS B 1 273 ? 3.639 -5.496 14.523 1 93.56 273 LYS B C 1
ATOM 4247 O O . LYS B 1 273 ? 2.492 -5.695 14.93 1 93.56 273 LYS B O 1
ATOM 4252 N N . VAL B 1 274 ? 4.148 -5.969 13.398 1 92.19 274 VAL B N 1
ATOM 4253 C CA . VAL B 1 274 ? 3.434 -7.043 12.719 1 92.19 274 VAL B CA 1
ATOM 4254 C C . VAL B 1 274 ? 3.916 -8.391 13.234 1 92.19 274 VAL B C 1
ATOM 4256 O O . VAL B 1 274 ? 5.098 -8.734 13.102 1 92.19 274 VAL B O 1
ATOM 4259 N N . VAL B 1 275 ? 2.984 -9.109 13.789 1 93.56 275 VAL B N 1
ATOM 4260 C CA . VAL B 1 275 ? 3.326 -10.398 14.383 1 93.56 275 VAL B CA 1
ATOM 4261 C C . VAL B 1 275 ? 3.057 -11.516 13.375 1 93.56 275 VAL B C 1
ATOM 4263 O O . VAL B 1 275 ? 2.008 -11.539 12.734 1 93.56 275 VAL B O 1
ATOM 4266 N N . ASP B 1 276 ? 4.02 -12.359 13.219 1 92.25 276 ASP B N 1
ATOM 4267 C CA . ASP B 1 276 ? 3.947 -13.547 12.375 1 92.25 276 ASP B CA 1
ATOM 4268 C C . ASP B 1 276 ? 3.662 -14.789 13.203 1 92.25 276 ASP B C 1
ATOM 4270 O O . ASP B 1 276 ? 4.547 -15.297 13.898 1 92.25 276 ASP B O 1
ATOM 4274 N N . TYR B 1 277 ? 2.533 -15.375 13.109 1 87.81 277 TYR B N 1
ATOM 4275 C CA . TYR B 1 277 ? 2.154 -16.484 13.969 1 87.81 277 TYR B CA 1
ATOM 4276 C C . TYR B 1 277 ? 2.596 -17.812 13.367 1 87.81 277 TYR B C 1
ATOM 4278 O O . TYR B 1 277 ? 2.521 -18.859 14.023 1 87.81 277 TYR B O 1
ATOM 4286 N N . PHE B 1 278 ? 2.992 -17.766 12.172 1 82.5 278 PHE B N 1
ATOM 4287 C CA . PHE B 1 278 ? 3.492 -19.016 11.578 1 82.5 278 PHE B CA 1
ATOM 4288 C C . PHE B 1 278 ? 4.953 -19.234 11.945 1 82.5 278 PHE B C 1
ATOM 4290 O O . PHE B 1 278 ? 5.414 -20.375 12.031 1 82.5 278 PHE B O 1
ATOM 4297 N N . MET B 1 279 ? 5.727 -18.188 12.039 1 70.62 279 MET B N 1
ATOM 4298 C CA . MET B 1 279 ? 7.129 -18.344 12.422 1 70.62 279 MET B CA 1
ATOM 4299 C C . MET B 1 279 ? 7.285 -18.328 13.938 1 70.62 279 MET B C 1
ATOM 4301 O O . MET B 1 279 ? 8.305 -18.766 14.461 1 70.62 279 MET B O 1
ATOM 4305 N N . ASP B 1 280 ? 6.258 -17.734 14.719 1 52.34 280 ASP B N 1
ATOM 4306 C CA . ASP B 1 280 ? 6.395 -17.766 16.172 1 52.34 280 ASP B CA 1
ATOM 4307 C C . ASP B 1 280 ? 5.863 -19.078 16.75 1 52.34 280 ASP B C 1
ATOM 4309 O O . ASP B 1 280 ? 4.898 -19.641 16.234 1 52.34 280 ASP B O 1
#

Secondary structure (DSSP, 8-state):
-----PPPS-SEEEEEEEE----S-HHHHHHHHHHHHHHHHHTTEEEEEPPTTTTS-SSHHHHHHH-B-TT-GGG-HHHHHHHHHHHHHT-EEE---EEEEETTEEEEEEEEE-TTS-EEEEEE-SS--EEEETTTEEEEGGGTPPPP-S-EEEEETTEEEEE--GGGGG-HHHHHHHHHTT-SEEEEES-----SSS--GGG-EEEEEPPPPPTT-SS------EEE-TTS-EEEE--SSSEEEEEEEETHHHHHHHHHS-HHHH--TTTEEEEETTT-/-----PPPS-SEEEEEEEE----S-HHHHHHHHHHHHHHHHHTTEEEEEPPTTTTS-SSHHHHHHH-B-TT-GGG-HHHHHHHHHHHHHT-EEE---EEEEETTEEEEEEEEE-TTS-EEEEEE-SS--EEE-TTS-EEEGGGTPPPP-S-EEEEETTEEEEE--GGGGG-HHHHHHHHHTT-SEEEEES-----SSS--GGG-EEEEEPPPPPTT-SS------EEE-TTS-EEEE--SSSEEEEEEEETHHHHHHHHHS-HHHH--TTTEEEEETTT-

Solvent-accessible surface area (backbone atoms only — not comparable to full-atom values): 28477 Å² total; per-residue (Å²): 124,83,67,71,44,77,78,46,82,42,57,62,48,29,36,24,30,38,17,42,64,57,44,94,44,42,69,57,21,45,52,53,50,50,51,51,50,52,54,37,41,75,72,55,26,48,33,38,32,29,12,41,37,41,48,32,47,95,42,82,78,37,41,71,73,57,32,20,32,83,90,38,71,91,56,12,63,66,60,49,48,52,24,51,50,17,32,76,67,54,19,33,31,42,54,18,18,37,38,28,41,56,95,93,39,35,27,49,29,24,43,28,24,33,36,78,20,45,77,70,42,70,35,37,28,54,33,59,56,49,36,38,37,86,98,72,50,75,43,56,39,63,80,64,33,50,62,29,84,58,88,36,74,36,86,50,76,78,21,31,35,24,60,40,39,41,56,32,70,74,40,61,67,57,55,51,53,34,45,73,70,28,36,51,34,35,40,26,20,14,56,41,54,81,43,56,33,66,61,38,64,80,38,27,30,39,34,30,10,3,44,26,49,69,92,76,56,90,70,72,66,61,26,28,25,31,36,30,36,34,85,31,43,76,75,44,70,50,68,49,56,65,45,70,47,73,46,77,48,53,55,62,49,36,56,51,44,43,59,24,45,41,56,80,77,50,56,53,73,85,41,35,45,77,44,54,50,78,84,97,123,86,67,72,44,77,78,47,82,41,58,62,48,31,38,24,30,38,18,42,61,57,44,92,45,43,69,58,23,44,52,51,51,50,50,52,51,51,54,37,41,76,73,55,26,47,33,38,33,31,13,42,37,40,50,31,48,94,44,81,79,38,40,70,74,58,33,18,34,83,91,37,71,91,54,13,64,66,61,50,48,52,23,52,49,17,30,76,68,55,19,33,30,42,54,18,18,36,39,28,40,56,95,91,38,34,26,50,29,26,44,27,24,33,36,78,21,45,79,70,42,70,36,36,29,53,33,59,57,48,34,37,37,86,97,72,52,74,44,53,39,63,80,64,35,49,62,30,84,58,88,39,74,34,85,48,76,79,22,30,34,23,60,40,40,41,56,32,70,70,40,62,65,57,54,52,52,33,46,74,70,27,37,52,33,36,40,26,21,15,55,42,56,82,42,50,47,56,67,40,61,80,40,26,31,38,34,31,11,3,45,26,48,67,92,78,55,91,70,73,66,61,26,29,25,31,37,31,36,34,83,24,43,74,74,45,70,49,67,49,54,66,44,69,48,73,45,76,46,54,55,63,49,36,56,52,44,43,60,24,45,41,56,82,78,49,55,54,72,85,42,35,45,79,44,54,50,77,84,95